Protein AF-A0A353B2S3-F1 (afdb_monomer)

pLDDT: mean 88.81, std 9.15, range [39.91, 98.44]

Mean predicted aligned error: 9.11 Å

Solvent-accessible surface area (backbone atoms only — not comparable to full-atom values): 22684 Å² total; per-residue (Å²): 129,85,58,69,70,54,54,40,45,73,71,64,58,42,82,76,83,90,43,67,67,57,53,53,49,46,53,48,42,14,52,59,45,16,54,52,32,69,76,36,39,53,58,46,53,32,45,48,36,44,48,60,24,60,67,63,59,74,85,34,65,65,52,49,54,49,49,57,55,45,39,75,78,35,78,69,55,82,77,49,58,66,74,50,43,47,32,47,52,50,48,34,51,51,49,8,51,50,62,49,27,53,98,34,64,60,43,25,42,28,53,25,35,58,38,51,65,45,58,73,68,70,55,60,21,78,74,48,55,83,51,52,66,59,46,50,51,33,48,51,54,40,34,56,50,13,50,56,55,52,30,66,72,65,80,71,83,88,71,79,79,72,76,81,67,77,60,75,97,68,91,71,53,63,66,48,44,50,27,14,73,33,71,45,56,44,99,84,71,44,74,38,91,66,34,22,90,49,67,98,60,99,54,70,64,34,58,52,49,25,53,53,39,37,50,50,42,53,52,48,52,51,51,52,39,51,51,47,38,51,51,44,50,52,51,42,51,49,53,50,50,54,52,48,48,53,50,50,54,38,49,52,39,17,51,52,29,50,49,36,52,51,50,52,53,47,38,68,72,66,40,49,36,80,91,77,71,44,43,44,89,74,36,65,76,75,51,34,38,58,50,49,23,50,55,50,46,62,58,43,61,75,76,61,31,68,67,56,49,51,48,52,30,49,53,43,55,73,78,38,87,89,53,69,39,42,52,63,60,54,33,60,52,50,34,72,40,74,65,63,78,77,46,39,67,68,64,29,46,70,63,80,88,42,63,48,41,54,68,52,17,46,13,36,33,43,56,69,64,75,47,56,89,86,48,42,30,70,29,54,72,40,62,86,78,42,59,42,42,57,37,55,52,23,44,51,50,28,33,46,52,52,20,45,47,57,44,71,47,82,64,87,124

Sequence (413 aa):
MDSFIRDYLRDGLIDVGGNDERIALLEQAATDLAEVFTSDRRKTVAFIRSTLVAAVDEGSHVLAELNGTIEQGWQTFASISPDKRVALLVMVGWRAVFVFAEDNPDHQALVWYNSVNAINRGVLDPCVQPVVSRVEAFGQAIEEHACRMWSSKIEKPTKQIRTITAPEVKDGLERPLLLATTSVTNAEGKAEPGSNPNAIDASNAWATHFAKSASNAISGAIKNQQQGLVAAIQEAFNDLRDKFKVIRDEAVRSHQSQNRRTELLWLAESQYSPRFNRAYAELGGKFVVAALAVDIAEISDGISPQSVEHFLSNQVKSLLNLKDVKVEAFVKELAKSDLLDKLSTALITPPTDVPLLGILEAAGELRRSKIKATELGDRLGYGKNKSLSLADLARTLFREIKGCEFAGDNLWQ

Foldseek 3Di:
DPQLVVVCVVVVQADPPPDVVLVVLLLVLLQVVLVVCLVFVQLVLLLLLQALALDHDCPFPSLVVLLVSSCVSPVCLVVDDSSNSSLSSNSSPLSSLCVNPPPPLLSLLLLLLSNVVSVVLVRGYPSCVSSVVVNVVSVVVLQVVQCLLLDLDQDAPPDDQDDQDQDDLPDQQPVQLVQLQAQDADPVRHTDPNHQPDDPDPDCRSVVSSVVSNVVSVVVSVVVSVVSSVVSVVVSVVVVVVSVVSRVVSNVSSVLSVQLVVVLVVCLVQCAQPLVRGHLLPVPALVSLLSLLLSLLVSQPDRHHVVSLVSSLVSCVVNHPKDWDQLLVSLCVLLPDPVLVSWDPLLQDRRPRRQADQSNVSSNCVNVVVDDSVCSCRRNSHHRRDIDISSVSSSSSNSSSSSSVSSVDDTPD

Secondary structure (DSSP, 8-state):
---HHHHHHHTTS---TT-HHHHHHHHHHHHHHHHHHHH-HHHHHHHHHHHSSSS--TT-HHHHHHHHHHHHH-TTGGGS-HHHHHHHHHHHHHHHHHHHTTT-HHHHHHHHHHHHHHHHH----GGGGGGHHHHHHHHHHHHHHHHHHT----PPP-SPPPP-PPPP--SSSHHHHHHHHS--B-TTSPBPTT---S-SSSSHHHHHHHHHHHHHHHHHHHHHHHHHHHHHHHHHHHHHHHHHHHHHHHHHHHHHHHHHHHHHHHHHHH-EETTTTEEGGGS-TTHHHHHHHHHHHHHT-SS--HHHHHHHHHHHHHHS---EEEHHHHHHHHTT-GGGGGS-GGGGSPPTT-SS--HHHHHHHHHTTSS-TTTHHHHHTS-TT-EEEHHHHHHHHHHHHHHHHHTT-----

Nearest PDB structures (foldseek):
  7sqc-assembly1_W0  TM=1.129E-01  e=1.341E+00  Chlamydomonas reinhardtii

Structure (mmCIF, N/CA/C/O backbone):
data_AF-A0A353B2S3-F1
#
_entry.id   AF-A0A353B2S3-F1
#
loop_
_atom_site.group_PDB
_atom_site.id
_atom_site.type_symb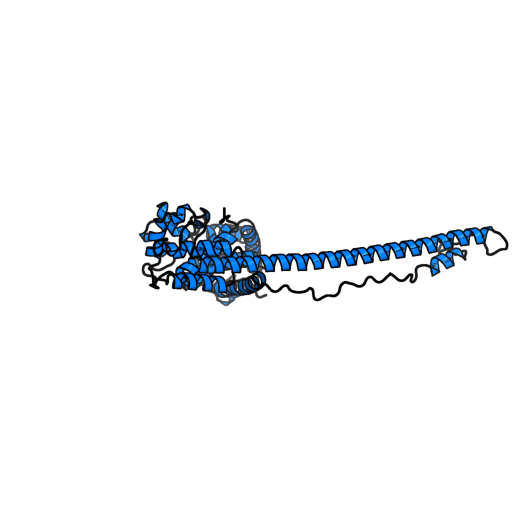ol
_atom_site.label_atom_id
_atom_site.label_alt_id
_atom_site.label_comp_id
_atom_site.label_asym_id
_atom_site.label_entity_id
_atom_site.label_seq_id
_atom_site.pdbx_PDB_ins_code
_atom_site.Cartn_x
_atom_site.Cartn_y
_atom_site.Cartn_z
_atom_site.occupancy
_atom_site.B_iso_or_equiv
_atom_site.auth_seq_id
_atom_site.auth_comp_id
_atom_site.auth_asym_id
_atom_site.auth_atom_id
_atom_site.pdbx_PDB_model_num
ATOM 1 N N . MET A 1 1 ? -5.537 18.260 -16.465 1.00 39.91 1 MET A N 1
ATOM 2 C CA . MET A 1 1 ? -6.020 17.598 -15.240 1.00 39.91 1 MET A CA 1
ATOM 3 C C . MET A 1 1 ? -6.704 18.654 -14.407 1.00 39.91 1 MET A C 1
ATOM 5 O O . MET A 1 1 ? -6.074 19.667 -14.128 1.00 39.91 1 MET A O 1
ATOM 9 N N . ASP A 1 2 ? -7.983 18.470 -14.095 1.00 52.34 2 ASP A N 1
ATOM 10 C CA . ASP A 1 2 ? -8.678 19.368 -13.175 1.00 52.34 2 ASP A CA 1
ATOM 11 C C . ASP A 1 2 ? -8.026 19.284 -11.788 1.00 52.34 2 ASP A C 1
ATOM 13 O O . ASP A 1 2 ? -7.817 18.195 -11.242 1.00 52.34 2 ASP A O 1
ATOM 17 N N . SER A 1 3 ? -7.641 20.444 -11.247 1.00 74.25 3 SER A N 1
ATOM 18 C CA . SER A 1 3 ? -7.036 20.549 -9.915 1.00 74.25 3 SER A CA 1
ATOM 19 C C . SER A 1 3 ? -8.033 20.033 -8.874 1.00 74.25 3 SER A C 1
ATOM 21 O O . SER A 1 3 ? -9.175 20.480 -8.827 1.00 74.25 3 SER A O 1
ATOM 23 N N . PHE A 1 4 ? -7.601 19.092 -8.033 1.00 87.31 4 PHE A N 1
ATOM 24 C CA . PHE A 1 4 ? -8.381 18.537 -6.917 1.00 87.31 4 PHE A CA 1
ATOM 25 C C . PHE A 1 4 ? -8.971 19.610 -5.997 1.00 87.31 4 PHE A C 1
ATOM 27 O O . PHE A 1 4 ? -10.082 19.472 -5.496 1.00 87.31 4 PHE A O 1
ATOM 34 N N . ILE A 1 5 ? -8.255 20.720 -5.834 1.00 87.00 5 ILE A N 1
ATOM 35 C CA . ILE A 1 5 ? -8.707 21.872 -5.053 1.00 87.00 5 ILE A CA 1
ATOM 36 C C . ILE A 1 5 ? -9.987 22.470 -5.659 1.00 87.00 5 ILE A C 1
ATOM 38 O O . ILE A 1 5 ? -10.882 22.912 -4.939 1.00 87.00 5 ILE A O 1
ATOM 42 N N . ARG A 1 6 ? -10.122 22.434 -6.992 1.00 84.75 6 ARG A N 1
ATOM 43 C CA . ARG A 1 6 ? -11.327 22.897 -7.693 1.00 84.75 6 ARG A CA 1
ATOM 44 C C . ARG A 1 6 ? -12.532 21.994 -7.455 1.00 84.75 6 ARG A C 1
ATOM 46 O O . ARG A 1 6 ? -13.645 22.511 -7.472 1.00 84.75 6 ARG A O 1
ATOM 53 N N . ASP A 1 7 ? -12.334 20.700 -7.191 1.00 86.12 7 ASP A N 1
ATOM 54 C CA . ASP A 1 7 ? -13.434 19.809 -6.800 1.00 86.12 7 ASP A CA 1
ATOM 55 C C . ASP A 1 7 ? -14.034 20.267 -5.459 1.00 86.12 7 ASP A C 1
ATOM 57 O O . ASP A 1 7 ? -15.243 20.447 -5.359 1.00 86.12 7 ASP A O 1
ATOM 61 N N . TYR A 1 8 ? -13.191 20.599 -4.475 1.00 88.62 8 TYR A N 1
ATOM 62 C CA . TYR A 1 8 ? -13.640 21.128 -3.179 1.00 88.62 8 TYR A CA 1
ATOM 63 C C . TYR A 1 8 ? -14.337 22.492 -3.284 1.00 88.62 8 TYR A C 1
ATOM 65 O O . TYR A 1 8 ? -15.297 22.750 -2.555 1.00 88.62 8 TYR A O 1
ATOM 73 N N . LEU A 1 9 ? -13.870 23.366 -4.183 1.00 86.44 9 LEU A N 1
ATOM 74 C CA . LEU A 1 9 ? -14.527 24.648 -4.469 1.00 86.44 9 LEU A CA 1
ATOM 75 C C . LEU A 1 9 ? -15.898 24.444 -5.120 1.00 86.44 9 LEU A C 1
ATOM 77 O O . LEU A 1 9 ? -16.867 25.093 -4.732 1.00 86.44 9 LEU A O 1
ATOM 81 N N . ARG A 1 10 ? -15.988 23.535 -6.100 1.00 85.25 10 ARG A N 1
ATOM 82 C CA . ARG A 1 10 ? -17.241 23.205 -6.793 1.00 85.25 10 ARG A CA 1
ATOM 83 C C . ARG A 1 10 ? -18.276 22.638 -5.828 1.00 85.25 10 ARG A C 1
ATOM 85 O O . ARG A 1 10 ? -19.444 23.005 -5.916 1.00 85.25 10 ARG A O 1
ATOM 92 N N . ASP A 1 11 ? -17.842 21.787 -4.907 1.00 85.31 11 ASP A N 1
ATOM 93 C CA . ASP A 1 11 ? -18.715 21.140 -3.929 1.00 85.31 11 ASP A CA 1
ATOM 94 C C . ASP A 1 11 ? -19.092 22.090 -2.768 1.00 85.31 11 ASP A C 1
ATOM 96 O O . ASP A 1 11 ? -19.829 21.711 -1.860 1.00 85.31 11 ASP A O 1
ATOM 100 N N . GLY A 1 12 ? -18.612 23.343 -2.795 1.00 82.69 12 GLY A N 1
ATOM 101 C CA . GLY A 1 12 ? -18.927 24.375 -1.805 1.00 82.69 12 GLY A CA 1
ATOM 102 C C . GLY A 1 12 ? -18.325 24.117 -0.422 1.00 82.69 12 GLY A C 1
ATOM 103 O O . GLY A 1 12 ? -18.722 24.762 0.548 1.00 82.69 12 GLY A O 1
ATOM 104 N N . LEU A 1 13 ? -17.376 23.181 -0.321 1.00 84.50 13 LEU A N 1
ATOM 105 C CA . LEU A 1 13 ? -16.732 22.796 0.938 1.00 84.50 13 LEU A CA 1
ATOM 106 C C . LEU A 1 13 ? -15.720 23.842 1.408 1.00 84.50 13 LEU A C 1
ATOM 108 O O . LEU A 1 13 ? -15.459 23.969 2.603 1.00 84.50 13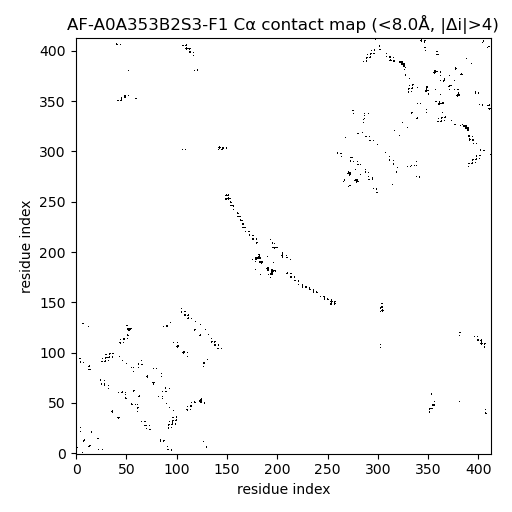 LEU A O 1
ATOM 112 N N . ILE A 1 14 ? -15.154 24.597 0.467 1.00 84.88 14 ILE A N 1
ATOM 113 C CA . ILE A 1 14 ? -14.204 25.674 0.734 1.00 84.88 14 ILE A CA 1
ATOM 114 C C . ILE A 1 14 ? -14.565 26.913 -0.089 1.00 84.88 14 ILE A C 1
ATOM 116 O O . ILE A 1 14 ? -15.186 26.820 -1.144 1.00 84.88 14 ILE A O 1
ATOM 120 N N . ASP A 1 15 ? -14.134 28.078 0.388 1.00 82.81 15 ASP A N 1
ATOM 121 C CA . ASP A 1 15 ? -14.247 29.348 -0.328 1.00 82.81 15 ASP A CA 1
ATOM 122 C C . ASP A 1 15 ? -12.939 30.127 -0.170 1.00 82.81 15 ASP A C 1
ATOM 124 O O . ASP A 1 15 ? -12.541 30.478 0.943 1.00 82.81 15 ASP A O 1
ATOM 128 N N . VAL A 1 16 ? -12.262 30.376 -1.291 1.00 78.44 16 VAL A N 1
ATOM 129 C CA . VAL A 1 16 ? -10.999 31.130 -1.341 1.00 78.44 16 VAL A CA 1
ATOM 130 C C . VAL A 1 16 ? -11.202 32.603 -1.716 1.00 78.44 16 VAL A C 1
ATOM 132 O O . VAL A 1 16 ? -10.227 33.351 -1.812 1.00 78.44 16 VAL A O 1
ATOM 135 N N . GLY A 1 17 ? -12.449 33.059 -1.881 1.00 75.56 17 GLY A N 1
ATOM 136 C CA . GLY A 1 17 ? -12.791 34.453 -2.168 1.00 75.56 17 GLY A CA 1
ATOM 137 C C . GLY A 1 17 ? -12.435 34.908 -3.585 1.00 75.56 17 GLY A C 1
ATOM 138 O O . GLY A 1 17 ? -12.133 36.081 -3.782 1.00 75.56 17 GLY A O 1
ATOM 139 N N . GLY A 1 18 ? -12.409 33.986 -4.556 1.00 69.06 18 GLY A N 1
ATOM 140 C CA . GLY A 1 18 ? -12.121 34.290 -5.965 1.00 69.06 18 GLY A CA 1
ATOM 141 C C . GLY A 1 18 ? -10.688 34.755 -6.256 1.00 69.06 18 GLY A C 1
ATOM 142 O O . GLY A 1 18 ? -10.456 35.358 -7.299 1.00 69.06 18 GLY A O 1
ATOM 143 N N . ASN A 1 19 ? -9.739 34.513 -5.344 1.00 78.38 19 ASN A N 1
ATOM 144 C CA . ASN A 1 19 ? -8.334 34.868 -5.536 1.00 78.38 19 ASN A CA 1
ATOM 145 C C . ASN A 1 19 ? -7.516 33.644 -5.991 1.00 78.38 19 ASN A C 1
ATOM 147 O O . ASN A 1 19 ? -7.194 32.773 -5.180 1.00 78.38 19 ASN A O 1
ATOM 151 N N . ASP A 1 20 ? -7.142 33.616 -7.271 1.00 81.44 20 ASP A N 1
ATOM 152 C CA . ASP A 1 20 ? -6.312 32.561 -7.868 1.00 81.44 20 ASP A CA 1
ATOM 153 C C . ASP A 1 20 ? -4.920 32.442 -7.219 1.00 81.44 20 ASP A C 1
ATOM 155 O O . ASP A 1 20 ? -4.355 31.348 -7.173 1.00 81.44 20 ASP A O 1
ATOM 159 N N . GLU A 1 21 ? -4.384 33.519 -6.635 1.00 85.88 21 GLU A N 1
ATOM 160 C CA . GLU A 1 21 ? -3.113 33.484 -5.898 1.00 85.88 21 GLU A CA 1
ATOM 161 C C . GLU A 1 21 ? -3.208 32.569 -4.673 1.00 85.88 21 GLU A C 1
ATOM 163 O O . GLU A 1 21 ? -2.264 31.847 -4.358 1.00 85.88 21 GLU A O 1
ATOM 168 N N . ARG A 1 22 ? -4.368 32.530 -4.001 1.00 85.56 22 ARG A N 1
ATOM 169 C CA . ARG A 1 22 ? -4.577 31.626 -2.860 1.00 85.56 22 ARG A CA 1
ATOM 170 C C . ARG A 1 22 ? -4.603 30.170 -3.295 1.00 85.56 22 ARG A C 1
ATOM 172 O O . ARG A 1 22 ? -4.090 29.323 -2.576 1.00 85.56 22 ARG A O 1
ATOM 179 N N . ILE A 1 23 ? -5.160 29.875 -4.469 1.00 87.38 23 ILE A N 1
ATOM 180 C CA . ILE A 1 23 ? -5.138 28.515 -5.023 1.00 87.38 23 ILE A CA 1
ATOM 181 C C . ILE A 1 23 ? -3.691 28.093 -5.298 1.00 87.38 23 ILE A C 1
ATOM 183 O O . ILE A 1 23 ? -3.304 26.989 -4.926 1.00 87.38 23 ILE A O 1
ATOM 187 N N . ALA A 1 24 ? -2.879 28.982 -5.880 1.00 89.38 24 ALA A N 1
ATOM 188 C CA . ALA A 1 24 ? -1.462 28.713 -6.119 1.00 89.38 24 ALA A CA 1
ATOM 189 C C . ALA A 1 24 ? -0.684 28.463 -4.813 1.00 89.38 24 ALA A C 1
ATOM 191 O O . ALA A 1 24 ? 0.104 27.522 -4.750 1.00 89.38 24 ALA A O 1
ATOM 192 N N . LEU A 1 25 ? -0.946 29.241 -3.755 1.00 90.12 25 LEU A N 1
ATOM 193 C CA . LEU A 1 25 ? -0.342 29.023 -2.433 1.00 90.12 25 LEU A CA 1
ATOM 194 C C . LEU A 1 25 ? -0.720 27.659 -1.835 1.00 90.12 25 LEU A C 1
ATOM 196 O O . LEU A 1 25 ? 0.130 26.989 -1.254 1.00 90.12 25 LEU A O 1
ATOM 200 N N . LEU A 1 26 ? -1.975 27.228 -1.994 1.00 91.19 26 LEU A N 1
ATOM 201 C CA . LEU A 1 26 ? -2.445 25.930 -1.499 1.00 91.19 26 LEU A CA 1
ATOM 202 C C . LEU A 1 26 ? -1.836 24.755 -2.283 1.00 91.19 26 LEU A C 1
ATOM 204 O O . LEU A 1 26 ? -1.466 23.754 -1.675 1.00 91.19 26 LEU A O 1
ATOM 208 N N . GLU A 1 27 ? -1.689 24.870 -3.609 1.00 92.56 27 GLU A N 1
ATOM 209 C CA . GLU A 1 27 ? -0.984 23.861 -4.423 1.00 92.56 27 GLU A CA 1
ATOM 210 C C . GLU A 1 27 ? 0.508 23.782 -4.060 1.00 92.56 27 GLU A C 1
ATOM 212 O O . GLU A 1 27 ? 1.060 22.683 -3.974 1.00 92.56 27 GLU A O 1
ATOM 217 N N . GLN A 1 28 ? 1.161 24.921 -3.792 1.00 92.00 28 GLN A N 1
ATOM 218 C CA . GLN A 1 28 ? 2.554 24.928 -3.337 1.00 92.00 28 GLN A CA 1
ATOM 219 C C . GLN A 1 28 ? 2.690 24.253 -1.969 1.00 92.00 28 GLN A C 1
ATOM 221 O O . GLN A 1 28 ? 3.504 23.348 -1.824 1.00 92.00 28 GLN A O 1
ATOM 226 N N . ALA A 1 29 ? 1.837 24.605 -1.001 1.00 92.88 29 ALA A N 1
ATOM 227 C CA . ALA A 1 29 ? 1.840 23.967 0.314 1.00 92.88 29 ALA A CA 1
ATOM 228 C C . ALA A 1 29 ? 1.615 22.448 0.213 1.00 92.88 29 ALA A C 1
ATOM 230 O O . ALA A 1 29 ? 2.270 21.675 0.909 1.00 92.88 29 ALA A O 1
ATOM 231 N N . ALA A 1 30 ? 0.726 21.999 -0.680 1.00 94.88 30 ALA A N 1
ATOM 232 C CA . ALA A 1 30 ? 0.523 20.576 -0.926 1.00 94.88 30 ALA A CA 1
ATOM 233 C C . ALA A 1 30 ? 1.757 19.892 -1.542 1.00 94.88 30 ALA A C 1
ATOM 235 O O . ALA A 1 30 ? 2.042 18.742 -1.214 1.00 94.88 30 ALA A O 1
ATOM 236 N N . THR A 1 31 ? 2.494 20.586 -2.410 1.00 94.31 31 THR A N 1
ATOM 237 C CA . THR A 1 31 ? 3.749 20.084 -2.992 1.00 94.31 31 THR A CA 1
ATOM 238 C C . THR A 1 31 ? 4.819 19.935 -1.907 1.00 94.31 31 THR A C 1
ATOM 240 O O . THR A 1 31 ? 5.391 18.856 -1.770 1.00 94.31 31 THR A O 1
ATOM 243 N N . ASP A 1 32 ? 5.009 20.954 -1.067 1.00 93.06 32 ASP A N 1
ATOM 244 C CA . ASP A 1 32 ? 5.978 20.923 0.039 1.00 93.06 32 ASP A CA 1
ATOM 245 C C . ASP A 1 32 ? 5.646 19.793 1.037 1.00 93.06 32 ASP A C 1
ATOM 247 O O . ASP A 1 32 ? 6.518 19.066 1.516 1.00 93.06 32 ASP A O 1
ATOM 251 N N . LEU A 1 33 ? 4.357 19.575 1.315 1.00 94.69 33 LEU A N 1
ATOM 252 C CA . LEU A 1 33 ? 3.893 18.471 2.159 1.00 94.69 33 LEU A CA 1
ATOM 253 C C . LEU A 1 33 ? 4.087 17.092 1.519 1.00 94.69 33 LEU A C 1
ATOM 255 O O . LEU A 1 33 ? 4.344 16.118 2.231 1.00 94.69 33 LEU A O 1
ATOM 259 N N . ALA A 1 34 ? 3.992 16.981 0.194 1.00 96.00 34 ALA A N 1
ATOM 260 C CA . ALA A 1 34 ? 4.255 15.726 -0.502 1.00 96.00 34 ALA A CA 1
ATOM 261 C C . ALA A 1 34 ? 5.723 15.286 -0.341 1.00 96.00 34 ALA A C 1
ATOM 263 O O . ALA A 1 34 ? 6.000 14.088 -0.227 1.00 96.00 34 ALA A O 1
ATOM 264 N N . GLU A 1 35 ? 6.665 16.230 -0.245 1.00 95.00 35 GLU A N 1
ATOM 265 C CA . GLU A 1 35 ? 8.071 15.936 0.066 1.00 95.00 35 GLU A CA 1
ATOM 266 C C . GLU A 1 35 ? 8.243 15.394 1.495 1.00 95.00 35 GLU A C 1
ATOM 268 O O . GLU A 1 35 ? 8.998 14.439 1.718 1.00 95.00 35 GLU A O 1
ATOM 273 N N . VAL A 1 36 ? 7.486 15.934 2.459 1.00 94.00 36 VAL A N 1
ATOM 274 C CA . VAL A 1 36 ? 7.442 15.418 3.839 1.00 94.00 36 VAL A CA 1
ATOM 275 C C . VAL A 1 36 ? 6.921 13.980 3.859 1.00 94.00 36 VAL A C 1
ATOM 277 O O . VAL A 1 36 ? 7.535 13.118 4.483 1.00 94.00 36 VAL A O 1
ATOM 280 N N . PHE A 1 37 ? 5.837 13.694 3.136 1.00 95.38 37 PHE A N 1
ATOM 281 C CA . PHE A 1 37 ? 5.281 12.341 3.003 1.00 95.38 37 PHE A CA 1
ATOM 282 C C . PHE A 1 37 ? 6.215 11.366 2.283 1.00 95.38 37 PHE A C 1
ATOM 284 O O . PHE A 1 37 ? 6.286 10.192 2.644 1.00 95.38 37 PHE A O 1
ATOM 291 N N . THR A 1 38 ? 6.982 11.848 1.305 1.00 94.56 38 THR A N 1
ATOM 292 C CA . THR A 1 38 ? 8.009 11.045 0.629 1.00 94.56 38 THR A CA 1
ATOM 293 C C . THR A 1 38 ? 9.137 10.667 1.586 1.00 94.56 38 THR A C 1
ATOM 295 O O . THR A 1 38 ? 9.621 9.536 1.556 1.00 94.56 38 THR A O 1
ATOM 298 N N . SER A 1 39 ? 9.533 11.604 2.449 1.00 94.19 39 SER A N 1
ATOM 299 C CA . SER A 1 39 ? 10.612 11.416 3.422 1.00 94.19 39 SER A CA 1
ATOM 300 C C . SER A 1 39 ? 10.192 10.553 4.614 1.00 94.19 39 SER A C 1
ATOM 302 O O . SER A 1 39 ? 11.004 9.792 5.138 1.00 94.19 39 SER A O 1
ATOM 304 N N . ASP A 1 40 ? 8.930 10.652 5.039 1.00 94.06 40 ASP A N 1
ATOM 305 C CA . ASP A 1 40 ? 8.362 9.880 6.142 1.00 94.06 40 ASP A CA 1
ATOM 306 C C . ASP A 1 40 ? 6.951 9.381 5.800 1.00 94.06 40 ASP A C 1
ATOM 308 O O . ASP A 1 40 ? 5.930 10.029 6.056 1.00 94.06 40 ASP A O 1
ATOM 312 N N . ARG A 1 41 ? 6.897 8.159 5.267 1.00 95.12 41 ARG A N 1
ATOM 313 C CA . ARG A 1 41 ? 5.650 7.486 4.885 1.00 95.12 41 ARG A CA 1
ATOM 314 C C . ARG A 1 41 ? 4.716 7.226 6.067 1.00 95.12 41 ARG A C 1
ATOM 316 O O . ARG A 1 41 ? 3.506 7.096 5.874 1.00 95.12 41 ARG A O 1
ATOM 323 N N . ARG A 1 42 ? 5.229 7.166 7.304 1.00 93.75 42 ARG A N 1
ATOM 324 C CA . ARG A 1 42 ? 4.377 6.976 8.489 1.00 93.75 42 ARG A CA 1
ATOM 325 C C . ARG A 1 42 ? 3.530 8.213 8.764 1.00 93.75 42 ARG A C 1
ATOM 327 O O . ARG A 1 42 ? 2.397 8.062 9.222 1.00 93.75 42 ARG A O 1
ATOM 334 N N . LYS A 1 43 ? 4.011 9.413 8.416 1.00 94.31 43 LYS A N 1
ATOM 335 C CA . LYS A 1 43 ? 3.195 10.638 8.459 1.00 94.31 43 LYS A CA 1
ATOM 336 C C . LYS A 1 43 ? 2.036 10.587 7.471 1.00 94.31 43 LYS A C 1
ATOM 338 O O . LYS A 1 43 ? 0.935 11.009 7.816 1.00 94.31 43 LYS A O 1
ATOM 343 N N . THR A 1 44 ? 2.240 10.002 6.291 1.00 96.19 44 THR A N 1
ATOM 344 C CA . THR A 1 44 ? 1.160 9.760 5.323 1.00 96.19 44 THR A CA 1
ATOM 345 C C . THR A 1 44 ? 0.095 8.841 5.912 1.00 96.19 44 THR A C 1
ATOM 347 O O . THR A 1 44 ? -1.091 9.162 5.868 1.00 96.19 44 THR A O 1
ATOM 350 N N . VAL A 1 45 ? 0.502 7.724 6.529 1.00 96.19 45 VAL A N 1
ATOM 351 C CA . VAL A 1 45 ? -0.432 6.798 7.194 1.00 96.19 45 VAL A CA 1
ATOM 352 C C . VAL A 1 45 ? -1.187 7.493 8.330 1.00 96.19 45 VAL A C 1
ATOM 354 O O . VAL A 1 45 ? -2.407 7.345 8.432 1.00 96.19 45 VAL A O 1
ATOM 357 N N . ALA A 1 46 ? -0.490 8.277 9.157 1.00 95.62 46 ALA A N 1
ATOM 358 C CA . ALA A 1 46 ? -1.109 9.028 10.244 1.00 95.62 46 ALA A CA 1
ATOM 359 C C . ALA A 1 46 ? -2.147 10.032 9.722 1.00 95.62 46 ALA A C 1
ATOM 361 O O . ALA A 1 46 ? -3.256 10.090 10.246 1.00 95.62 46 ALA A O 1
ATOM 362 N N . PHE A 1 47 ? -1.839 10.761 8.646 1.00 96.81 47 PHE A N 1
ATOM 363 C CA . PHE A 1 47 ? 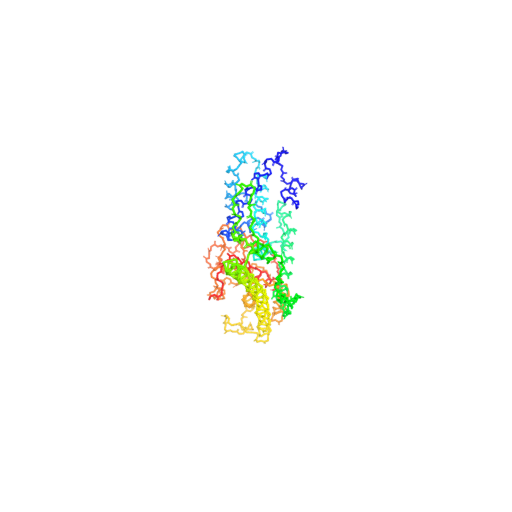-2.785 11.670 7.998 1.00 96.81 47 PHE A CA 1
ATOM 364 C C . PHE A 1 47 ? -4.022 10.954 7.451 1.00 96.81 47 PHE A C 1
ATOM 366 O O . PHE A 1 47 ? -5.149 11.362 7.744 1.00 96.81 47 PHE A O 1
ATOM 373 N N . ILE A 1 48 ? -3.834 9.855 6.715 1.00 96.94 48 ILE A N 1
ATOM 374 C CA . ILE A 1 48 ? -4.938 9.063 6.157 1.00 96.94 48 ILE A CA 1
ATOM 375 C C . ILE A 1 48 ? -5.877 8.597 7.278 1.00 96.94 48 ILE A C 1
ATOM 377 O O . ILE A 1 48 ? -7.092 8.766 7.186 1.00 96.94 48 ILE A O 1
ATOM 381 N N . ARG A 1 49 ? -5.325 8.053 8.369 1.00 94.75 49 ARG A N 1
ATOM 382 C CA . ARG A 1 49 ? -6.117 7.508 9.484 1.00 94.75 49 ARG A CA 1
ATOM 383 C C . ARG A 1 49 ? -6.743 8.572 10.382 1.00 94.75 49 ARG A C 1
ATOM 385 O O . ARG A 1 49 ? -7.751 8.285 11.023 1.00 94.75 49 ARG A O 1
ATOM 392 N N . SER A 1 50 ? -6.171 9.773 10.424 1.00 95.25 50 SER A N 1
ATOM 393 C CA . SER A 1 50 ? -6.737 10.917 11.148 1.00 95.25 50 SER A CA 1
ATOM 394 C C . SER A 1 50 ? -7.847 11.628 10.379 1.00 95.25 50 SER A C 1
ATOM 396 O O . SER A 1 50 ? -8.662 12.307 10.995 1.00 95.25 50 SER A O 1
ATOM 398 N N . THR A 1 51 ? -7.906 11.461 9.055 1.00 95.81 51 THR A N 1
ATOM 399 C CA . THR A 1 51 ? -8.908 12.129 8.213 1.00 95.81 51 THR A CA 1
ATOM 400 C C . THR A 1 51 ? -10.012 11.194 7.721 1.00 95.81 51 THR A C 1
ATOM 402 O O . THR A 1 51 ? -11.162 11.612 7.690 1.00 95.81 51 THR A O 1
ATOM 405 N N . LEU A 1 52 ? -9.747 9.915 7.423 1.00 95.38 52 LEU A N 1
ATOM 406 C CA . LEU A 1 52 ? -10.795 8.938 7.068 1.00 95.38 52 LEU A CA 1
ATOM 407 C C . LEU A 1 52 ? -11.563 8.431 8.301 1.00 95.38 52 LEU A C 1
ATOM 409 O O . LEU A 1 52 ? -11.549 7.247 8.644 1.00 95.38 52 LEU A O 1
ATOM 413 N N . VAL A 1 53 ? -12.245 9.358 8.964 1.00 93.94 53 VAL A N 1
ATOM 414 C CA . VAL A 1 53 ? -13.036 9.178 10.184 1.00 93.94 53 VAL A CA 1
ATOM 415 C C . VAL A 1 53 ? -14.440 9.745 9.990 1.00 93.94 53 VAL A C 1
ATOM 417 O O . VAL A 1 53 ? -14.688 10.500 9.057 1.00 93.94 53 VAL A O 1
ATOM 420 N N . ALA A 1 54 ? -15.365 9.401 10.888 1.00 91.56 54 ALA A N 1
ATOM 421 C CA . ALA A 1 54 ? -16.735 9.919 10.867 1.00 91.56 54 ALA A CA 1
ATOM 422 C C . ALA A 1 54 ? -16.830 11.426 11.171 1.00 91.56 54 ALA A C 1
ATOM 424 O O . ALA A 1 54 ? -17.774 12.074 10.730 1.00 91.56 54 ALA A O 1
ATOM 425 N N . ALA A 1 55 ? -15.883 11.947 11.954 1.00 92.44 55 ALA A N 1
ATOM 426 C CA . ALA A 1 55 ? -15.765 13.353 12.311 1.00 92.44 55 ALA A CA 1
ATOM 427 C C . ALA A 1 55 ? -14.281 13.684 12.482 1.00 92.44 55 ALA A C 1
ATOM 429 O O . ALA A 1 55 ? -13.608 13.054 13.305 1.00 92.44 55 ALA A O 1
ATOM 430 N N . VAL A 1 56 ? -13.769 14.618 11.684 1.00 92.81 56 VAL A N 1
ATOM 431 C CA . VAL A 1 56 ? -12.356 15.013 11.727 1.00 92.81 56 VAL A CA 1
ATOM 432 C C . VAL A 1 56 ? -12.108 15.930 12.927 1.00 92.81 56 VAL A C 1
ATOM 434 O O . VAL A 1 56 ? -12.782 16.944 13.090 1.00 92.81 56 VAL A O 1
ATOM 437 N N . ASP A 1 57 ? -11.131 15.581 13.768 1.00 90.94 57 ASP A N 1
ATOM 438 C CA . ASP A 1 57 ? -10.750 16.393 14.927 1.00 90.94 57 ASP A CA 1
ATOM 439 C C . ASP A 1 57 ? -9.774 17.508 14.528 1.00 90.94 57 ASP A C 1
ATOM 441 O O . ASP A 1 57 ? -8.623 17.246 14.157 1.00 90.94 57 ASP A O 1
ATOM 445 N N . GLU A 1 58 ? -10.226 18.758 14.648 1.00 87.06 58 GLU A N 1
ATOM 446 C CA . GLU A 1 58 ? -9.413 19.959 14.430 1.00 87.06 58 GLU A CA 1
ATOM 447 C C . GLU A 1 58 ? -8.177 19.998 15.341 1.00 87.06 58 GLU A C 1
ATOM 449 O O . GLU A 1 58 ? -7.129 20.498 14.935 1.00 87.06 58 GLU A O 1
ATOM 454 N N . GLY A 1 59 ? -8.277 19.440 16.552 1.00 86.56 59 GLY A N 1
ATOM 455 C CA . GLY A 1 59 ? -7.186 19.383 17.523 1.00 86.56 59 GLY A CA 1
ATOM 456 C C . GLY A 1 59 ? -6.160 18.279 17.261 1.00 86.56 59 GLY A C 1
ATOM 457 O O . GLY A 1 59 ? -5.214 18.138 18.040 1.00 86.56 59 GLY A O 1
ATOM 458 N N . SER A 1 60 ? -6.323 17.484 16.200 1.00 89.81 60 SER A N 1
ATOM 459 C CA . SER A 1 60 ? -5.397 16.391 15.911 1.00 89.81 60 SER A CA 1
ATOM 460 C C . SER A 1 60 ? -3.995 16.913 15.584 1.00 89.81 60 SER A C 1
ATOM 462 O O . SER A 1 60 ? -3.813 17.873 14.832 1.00 89.81 60 SER A O 1
ATOM 464 N N . HIS A 1 61 ? -2.977 16.235 16.120 1.00 90.12 61 HIS A N 1
ATOM 465 C CA . HIS A 1 61 ? -1.574 16.617 15.935 1.00 90.12 61 HIS A CA 1
ATOM 466 C C . HIS A 1 61 ? -1.197 16.740 14.451 1.00 90.12 61 HIS A C 1
ATOM 468 O O . HIS A 1 61 ? -0.483 17.657 14.054 1.00 90.12 61 HIS A O 1
ATOM 474 N N . VAL A 1 62 ? -1.733 15.850 13.610 1.00 91.81 62 VAL A N 1
ATOM 475 C CA . VAL A 1 62 ? -1.468 15.863 12.169 1.00 91.81 62 VAL A CA 1
ATOM 476 C C . VAL A 1 62 ? -2.029 17.119 11.494 1.00 91.81 62 VAL A C 1
ATOM 478 O O . VAL A 1 62 ? -1.348 17.716 10.662 1.00 91.81 62 VAL A O 1
ATOM 481 N N . LEU A 1 63 ? -3.243 17.555 11.849 1.00 92.44 63 LEU A N 1
ATOM 482 C CA . LEU A 1 63 ? -3.803 18.791 11.297 1.00 92.44 63 LEU A CA 1
ATOM 483 C C . LEU A 1 63 ? -3.087 20.035 11.833 1.00 92.44 63 LEU A C 1
ATOM 485 O O . LEU A 1 63 ? -2.939 21.007 11.094 1.00 92.44 63 LEU A O 1
ATOM 489 N N . ALA A 1 64 ? -2.588 19.997 13.070 1.00 91.50 64 ALA A N 1
ATOM 490 C CA . ALA A 1 64 ? -1.778 21.077 13.625 1.00 91.50 64 ALA A CA 1
ATOM 491 C C . ALA A 1 64 ? -0.439 21.245 12.876 1.00 91.50 64 ALA A C 1
ATOM 493 O O . ALA A 1 64 ? -0.054 22.375 12.574 1.00 91.50 64 ALA A O 1
ATOM 494 N N . GLU A 1 65 ? 0.239 20.144 12.515 1.00 89.88 65 GLU A N 1
ATOM 495 C CA . GLU A 1 65 ? 1.441 20.190 11.662 1.00 89.88 65 GLU A CA 1
ATOM 496 C C . GLU A 1 65 ? 1.129 20.817 10.293 1.00 89.88 65 GLU A C 1
ATOM 498 O O . GLU A 1 65 ? 1.832 21.729 9.856 1.00 89.88 65 GLU A O 1
ATOM 503 N N . LEU A 1 66 ? 0.036 20.384 9.650 1.00 91.00 66 LEU A N 1
ATOM 504 C CA . LEU A 1 66 ? -0.406 20.925 8.359 1.00 91.00 66 LEU A CA 1
ATOM 505 C C . LEU A 1 66 ? -0.732 22.420 8.434 1.00 91.00 66 LEU A C 1
ATOM 507 O O . LEU A 1 66 ? -0.375 23.178 7.530 1.00 91.00 66 LEU A O 1
ATOM 511 N N . ASN A 1 67 ? -1.381 22.853 9.516 1.00 91.94 67 ASN A N 1
ATOM 512 C CA . ASN A 1 67 ? -1.699 24.257 9.754 1.00 91.94 67 ASN A CA 1
ATOM 513 C C . ASN A 1 67 ? -0.426 25.106 9.790 1.00 91.94 67 ASN A C 1
ATOM 515 O O . ASN A 1 67 ? -0.364 26.138 9.126 1.00 91.94 67 ASN A O 1
ATOM 519 N N . GLY A 1 68 ? 0.615 24.625 10.477 1.00 89.56 68 GLY A N 1
ATOM 520 C CA . GLY A 1 68 ? 1.917 25.287 10.511 1.00 89.56 68 GLY A CA 1
ATOM 521 C C . GLY A 1 68 ? 2.554 25.447 9.128 1.00 89.56 68 GLY A C 1
ATOM 522 O O . GLY A 1 68 ? 3.138 26.492 8.852 1.00 89.56 68 GLY A O 1
ATOM 523 N N . THR A 1 69 ? 2.416 24.460 8.237 1.00 88.56 69 THR A N 1
ATOM 524 C CA . THR A 1 69 ? 2.930 24.558 6.859 1.00 88.56 69 THR A CA 1
ATOM 525 C C . THR A 1 69 ? 2.154 25.575 6.024 1.00 88.56 69 THR A C 1
ATOM 527 O O . THR A 1 69 ? 2.760 26.396 5.339 1.00 88.56 69 THR A O 1
ATOM 530 N N . ILE A 1 70 ? 0.821 25.582 6.101 1.00 88.81 70 ILE A N 1
ATOM 531 C CA . ILE A 1 70 ? 0.002 26.534 5.334 1.00 88.81 70 ILE A CA 1
ATOM 532 C C . ILE A 1 70 ? 0.219 27.974 5.827 1.00 88.81 70 ILE A C 1
ATOM 534 O O . ILE A 1 70 ? 0.325 28.893 5.013 1.00 88.81 70 ILE A O 1
ATOM 538 N N . GLU A 1 71 ? 0.339 28.190 7.140 1.00 90.50 71 GLU A N 1
ATOM 539 C CA . GLU A 1 71 ? 0.549 29.523 7.725 1.00 90.50 71 GLU A CA 1
ATOM 540 C C . GLU A 1 71 ? 1.865 30.186 7.284 1.00 90.50 71 GLU A C 1
ATOM 542 O O . GLU A 1 71 ? 1.932 31.417 7.228 1.00 90.50 71 GLU A O 1
ATOM 547 N N . GLN A 1 72 ? 2.884 29.406 6.897 1.00 86.81 72 GLN A N 1
ATOM 548 C CA . GLN A 1 72 ? 4.130 29.942 6.328 1.00 86.81 72 GLN A CA 1
ATOM 549 C C . GLN A 1 72 ? 3.892 30.671 4.996 1.00 86.81 72 GLN A C 1
ATOM 551 O O . GLN A 1 72 ? 4.521 31.699 4.743 1.00 86.81 72 GLN A O 1
ATOM 556 N N . GLY A 1 73 ? 2.967 30.171 4.168 1.00 81.94 73 GLY A N 1
ATOM 557 C CA . GLY A 1 73 ? 2.594 30.771 2.881 1.00 81.94 73 GLY A CA 1
ATOM 558 C C . GLY A 1 73 ? 1.386 31.713 2.952 1.00 81.94 73 GLY A C 1
ATOM 559 O O . GLY A 1 73 ? 1.240 32.594 2.106 1.00 81.94 73 GLY A O 1
ATOM 560 N N . TRP A 1 74 ? 0.524 31.566 3.964 1.00 85.62 74 TRP A N 1
ATOM 561 C CA . TRP A 1 74 ? -0.708 32.339 4.117 1.00 85.62 74 TRP A CA 1
ATOM 562 C C . TRP A 1 74 ? -0.920 32.789 5.574 1.00 85.62 74 TRP A C 1
ATOM 564 O O . TRP A 1 74 ? -1.673 32.197 6.337 1.00 85.62 74 TRP A O 1
ATOM 574 N N . GLN A 1 75 ? -0.333 33.928 5.949 1.00 84.25 75 GLN A N 1
ATOM 575 C CA . GLN A 1 75 ? -0.366 34.441 7.333 1.00 84.25 75 GLN A CA 1
ATOM 576 C C . GLN A 1 75 ? -1.771 34.739 7.890 1.00 84.25 75 GLN A C 1
ATOM 578 O O . GLN A 1 75 ? -1.981 34.724 9.098 1.00 84.25 75 GLN A O 1
ATOM 583 N N . THR A 1 76 ? -2.750 35.030 7.026 1.00 86.06 76 THR A N 1
ATOM 584 C CA . THR A 1 76 ? -4.147 35.259 7.441 1.00 86.06 76 THR A CA 1
ATOM 585 C C . THR A 1 76 ? -4.973 33.973 7.505 1.00 86.06 76 THR A C 1
ATOM 587 O O . THR A 1 76 ? -6.174 34.042 7.731 1.00 86.06 76 THR A O 1
ATOM 590 N N . PHE A 1 77 ? -4.363 32.796 7.350 1.00 86.44 77 PHE A N 1
ATOM 591 C CA . PHE A 1 77 ? -5.067 31.516 7.447 1.00 86.44 77 PHE A CA 1
ATOM 592 C C . PHE A 1 77 ? -5.724 31.308 8.822 1.00 86.44 77 PHE A C 1
ATOM 594 O O . PHE A 1 77 ? -6.856 30.835 8.907 1.00 86.44 77 PHE A O 1
ATOM 601 N N . ALA A 1 78 ? -5.080 31.776 9.895 1.00 85.75 78 ALA A N 1
ATOM 602 C CA . ALA A 1 78 ? -5.600 31.683 11.259 1.00 85.75 78 ALA A CA 1
ATOM 603 C C . ALA A 1 78 ? -6.917 32.452 11.499 1.00 85.75 78 ALA A C 1
ATOM 605 O O . ALA A 1 78 ? -7.609 32.170 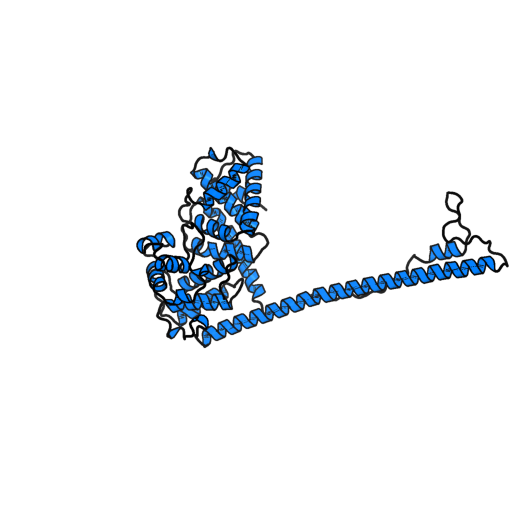12.476 1.00 85.75 78 ALA A O 1
ATOM 606 N N . SER A 1 79 ? -7.275 33.421 10.644 1.00 85.50 79 SER A N 1
ATOM 607 C CA . SER A 1 79 ? -8.532 34.178 10.770 1.00 85.50 79 SER A CA 1
ATOM 608 C C . SER A 1 79 ? -9.725 33.514 10.075 1.00 85.50 79 SER A C 1
ATOM 610 O O . SER A 1 79 ? -10.848 34.013 10.170 1.00 85.50 79 SER A O 1
ATOM 612 N N . ILE A 1 80 ? -9.505 32.386 9.391 1.00 86.50 80 ILE A N 1
ATOM 613 C CA . ILE A 1 80 ? -10.565 31.578 8.788 1.00 86.50 80 ILE A CA 1
ATOM 614 C C . ILE A 1 80 ? -11.357 30.874 9.897 1.00 86.50 80 ILE A C 1
ATOM 616 O O . ILE A 1 80 ? -10.800 30.413 10.892 1.00 86.50 80 ILE A O 1
ATOM 620 N N . SER A 1 81 ? -12.677 30.776 9.724 1.00 85.12 81 SER A N 1
ATOM 621 C CA . SER A 1 81 ? -13.546 30.051 10.657 1.00 85.12 81 SER A CA 1
ATOM 622 C C . SER A 1 81 ? -13.111 28.581 10.813 1.00 85.12 81 SER A C 1
ATOM 624 O O . SER A 1 81 ? -12.818 27.963 9.784 1.00 85.12 81 SER A O 1
ATOM 626 N N . PRO A 1 82 ? -13.174 27.996 12.026 1.00 84.38 82 PRO A N 1
ATOM 627 C CA . PRO A 1 82 ? -12.738 26.622 12.309 1.00 84.38 82 PRO A CA 1
ATOM 628 C C . PRO A 1 82 ? -13.203 25.565 11.295 1.00 84.38 82 PRO A C 1
ATOM 630 O O . PRO A 1 82 ? -12.372 24.904 10.678 1.00 84.38 82 PRO A O 1
ATOM 633 N N . ASP A 1 83 ? -14.507 25.488 11.007 1.00 82.31 83 ASP A N 1
ATOM 634 C CA . ASP A 1 83 ? -15.066 24.475 10.092 1.00 82.31 83 ASP A CA 1
ATOM 635 C C . ASP A 1 83 ? -14.455 24.548 8.681 1.00 82.31 83 ASP A C 1
ATOM 637 O O . ASP A 1 83 ? -14.060 23.543 8.088 1.00 82.31 83 ASP A O 1
ATOM 641 N N . LYS A 1 84 ? -14.311 25.768 8.148 1.00 85.81 84 LYS A N 1
ATOM 642 C CA . LYS A 1 84 ? -13.689 25.997 6.833 1.00 85.81 84 LYS A CA 1
ATOM 643 C C . LYS A 1 84 ? -12.193 25.701 6.855 1.00 85.81 84 LYS A C 1
ATOM 645 O O . LYS A 1 84 ? -11.647 25.245 5.853 1.00 85.81 84 LYS A O 1
ATOM 650 N N . ARG A 1 85 ? -11.528 25.965 7.981 1.00 90.25 85 ARG A N 1
ATOM 651 C CA . ARG A 1 85 ? -10.104 25.686 8.163 1.00 90.25 85 ARG A CA 1
ATOM 652 C C . ARG A 1 85 ? -9.836 24.183 8.154 1.00 90.25 85 ARG A C 1
ATOM 654 O O . ARG A 1 85 ? -8.935 23.762 7.438 1.00 90.25 85 ARG A O 1
ATOM 661 N N . VAL A 1 86 ? -10.640 23.376 8.851 1.00 92.88 86 VAL A N 1
ATOM 662 C CA . VAL A 1 86 ? -10.534 21.905 8.809 1.00 92.88 86 VAL A CA 1
ATOM 663 C C . VAL A 1 86 ? -10.698 21.393 7.379 1.00 92.88 86 VAL A C 1
ATOM 665 O O . VAL A 1 86 ? -9.843 20.650 6.900 1.00 92.88 86 VAL A O 1
ATOM 668 N N . ALA A 1 87 ? -11.730 21.847 6.660 1.00 92.62 87 ALA A N 1
ATOM 669 C CA . ALA A 1 87 ? -11.945 21.453 5.267 1.00 92.62 87 ALA A CA 1
ATOM 670 C C . ALA A 1 87 ? -10.761 21.834 4.355 1.00 92.62 87 ALA A C 1
ATOM 672 O O . ALA A 1 87 ? -10.354 21.033 3.513 1.00 92.62 87 ALA A O 1
ATOM 673 N N . LEU A 1 88 ? -10.166 23.019 4.546 1.00 92.81 88 LEU A N 1
ATOM 674 C CA . LEU A 1 88 ? -8.964 23.449 3.820 1.00 92.81 88 LEU A CA 1
ATOM 675 C C . LEU A 1 88 ? -7.739 22.589 4.159 1.00 92.81 88 LEU A C 1
ATOM 677 O O . LEU A 1 88 ? -7.030 22.175 3.245 1.00 92.81 88 LEU A O 1
ATOM 681 N N . LEU A 1 89 ? -7.503 22.287 5.438 1.00 94.75 89 LEU A N 1
ATOM 682 C CA . LEU A 1 89 ? -6.383 21.450 5.882 1.00 94.75 89 LEU A CA 1
ATOM 683 C C . LEU A 1 89 ? -6.484 20.029 5.324 1.00 94.75 89 LEU A C 1
ATOM 685 O O . LEU A 1 89 ? -5.510 19.499 4.793 1.00 94.75 89 LEU A O 1
ATOM 689 N N . VAL A 1 90 ? -7.675 19.432 5.400 1.00 95.25 90 VAL A N 1
ATOM 690 C CA . VAL A 1 90 ? -7.977 18.114 4.830 1.00 95.25 90 VAL A CA 1
ATOM 691 C C . VAL A 1 90 ? -7.736 18.119 3.325 1.00 95.25 90 VAL A C 1
ATOM 693 O O . VAL A 1 90 ? -7.050 17.238 2.813 1.00 95.25 90 VAL A O 1
ATOM 696 N N . MET A 1 91 ? -8.258 19.118 2.615 1.00 95.12 91 MET A N 1
ATOM 697 C CA . MET A 1 91 ? -8.102 19.243 1.169 1.00 95.12 91 MET A CA 1
ATOM 698 C C . MET A 1 91 ? -6.627 19.364 0.761 1.00 95.12 91 MET A C 1
ATOM 700 O O . MET A 1 91 ? -6.174 18.616 -0.105 1.00 95.12 91 MET A O 1
ATOM 704 N N . VAL A 1 92 ? -5.851 20.238 1.412 1.00 95.50 92 VAL A N 1
ATOM 705 C CA . VAL A 1 92 ? -4.414 20.403 1.125 1.00 95.50 92 VAL A CA 1
ATOM 706 C C . VAL A 1 92 ? -3.640 19.130 1.459 1.00 95.50 92 VAL A C 1
ATOM 708 O O . VAL A 1 92 ? -2.827 18.679 0.653 1.00 95.50 92 VAL A O 1
ATOM 711 N N . GLY A 1 93 ? -3.920 18.502 2.603 1.00 96.88 93 GLY A N 1
ATOM 712 C CA . GLY A 1 93 ? -3.275 17.252 2.990 1.00 96.88 93 GLY A CA 1
ATOM 713 C C . GLY A 1 93 ? -3.565 16.117 2.002 1.00 96.88 93 GLY A C 1
ATOM 714 O O . GLY A 1 93 ? -2.646 15.424 1.576 1.00 96.88 93 GLY A O 1
ATOM 715 N N . TRP A 1 94 ? -4.810 15.961 1.541 1.00 97.31 94 TRP A N 1
ATOM 716 C CA . TRP A 1 94 ? -5.149 14.960 0.525 1.00 97.31 94 TRP A CA 1
ATOM 717 C C . TRP A 1 94 ? -4.580 15.293 -0.850 1.00 97.31 94 TRP A C 1
ATOM 719 O O . TRP A 1 94 ? -4.158 14.385 -1.567 1.00 97.31 94 TRP A O 1
ATOM 729 N N . ARG A 1 95 ? -4.475 16.580 -1.204 1.00 96.31 95 ARG A N 1
ATOM 730 C CA . ARG A 1 95 ? -3.736 16.990 -2.401 1.00 96.31 95 ARG A CA 1
ATOM 731 C C . ARG A 1 95 ? -2.283 16.533 -2.315 1.00 96.31 95 ARG A C 1
ATOM 733 O O . ARG A 1 95 ? -1.799 15.937 -3.274 1.00 96.31 95 ARG A O 1
ATOM 740 N N . ALA A 1 96 ? -1.633 16.746 -1.172 1.00 97.06 96 ALA A N 1
ATOM 741 C CA . ALA A 1 96 ? -0.268 16.300 -0.924 1.00 97.06 96 ALA A CA 1
ATOM 742 C C . ALA A 1 96 ? -0.139 14.771 -1.006 1.00 97.06 96 ALA A C 1
ATOM 744 O O . ALA A 1 96 ? 0.788 14.276 -1.639 1.00 97.06 96 ALA A O 1
ATOM 745 N N . VAL A 1 97 ? -1.096 14.011 -0.453 1.00 98.00 97 VAL A N 1
ATOM 746 C CA . VAL A 1 97 ? -1.146 12.541 -0.594 1.00 98.00 97 VAL A CA 1
ATOM 747 C C . VAL A 1 97 ? -1.220 12.120 -2.064 1.00 98.00 97 VAL A C 1
ATOM 749 O O . VAL A 1 97 ? -0.541 11.178 -2.466 1.00 98.00 97 VAL A O 1
ATOM 752 N N . PHE A 1 98 ? -2.024 12.802 -2.880 1.00 96.69 98 PHE A N 1
ATOM 753 C CA . PHE A 1 98 ? -2.147 12.471 -4.300 1.00 96.69 98 PHE A CA 1
ATOM 754 C C . PHE A 1 98 ? -0.902 12.818 -5.106 1.00 96.69 98 PHE A C 1
ATOM 756 O O . PHE A 1 98 ? -0.537 12.028 -5.966 1.00 96.69 98 PHE A O 1
ATOM 763 N N . VAL A 1 99 ? -0.243 13.940 -4.807 1.00 96.31 99 VAL A N 1
ATOM 764 C CA . VAL A 1 99 ? 1.057 14.284 -5.407 1.00 96.31 99 VAL A CA 1
ATOM 765 C C . VAL A 1 99 ? 2.121 13.263 -4.987 1.00 96.31 99 VAL A C 1
ATOM 767 O O . VAL A 1 99 ? 2.858 12.762 -5.826 1.00 96.31 99 VAL A O 1
ATOM 770 N N . PHE A 1 100 ? 2.153 12.873 -3.709 1.00 96.44 100 PHE A N 1
ATOM 771 C CA . PHE A 1 100 ? 3.046 11.829 -3.190 1.00 96.44 100 PHE A CA 1
ATOM 772 C C . PHE A 1 100 ? 2.860 10.474 -3.896 1.00 96.44 100 PHE A C 1
ATOM 774 O O . PHE A 1 100 ? 3.834 9.760 -4.145 1.00 96.44 100 PHE A O 1
ATOM 781 N N . ALA A 1 101 ? 1.614 10.103 -4.197 1.00 97.00 101 ALA A N 1
ATOM 782 C CA . ALA A 1 101 ? 1.267 8.834 -4.833 1.00 97.00 101 ALA A CA 1
ATOM 783 C C . ALA A 1 101 ? 1.278 8.879 -6.372 1.00 97.00 101 ALA A C 1
ATOM 785 O O . ALA A 1 101 ? 1.051 7.853 -7.021 1.00 97.00 101 ALA A O 1
ATOM 786 N N . GLU A 1 102 ? 1.524 10.042 -6.972 1.00 92.94 102 GLU A N 1
ATOM 787 C CA . GLU A 1 102 ? 1.560 10.196 -8.422 1.00 92.94 102 GLU A CA 1
ATOM 788 C C . GLU A 1 102 ? 2.712 9.362 -9.007 1.00 92.94 102 GLU A C 1
ATOM 790 O O . GLU A 1 102 ? 3.823 9.338 -8.481 1.00 92.94 102 GLU A O 1
ATOM 795 N N . ASP A 1 103 ? 2.416 8.595 -10.058 1.00 90.06 103 ASP A N 1
ATOM 796 C CA . ASP A 1 103 ? 3.369 7.760 -10.806 1.00 90.06 103 ASP A CA 1
ATOM 797 C C . ASP A 1 103 ? 4.169 6.695 -10.021 1.00 90.06 103 ASP A C 1
ATOM 799 O O . ASP A 1 103 ? 5.058 6.051 -10.587 1.00 90.06 103 ASP A O 1
ATOM 803 N N . ASN A 1 104 ? 3.837 6.424 -8.753 1.00 95.69 104 ASN A N 1
ATOM 804 C CA . ASN A 1 104 ? 4.501 5.398 -7.945 1.00 95.69 104 ASN A CA 1
ATOM 805 C C . ASN A 1 104 ? 3.511 4.337 -7.410 1.00 95.69 104 ASN A C 1
ATOM 807 O O . ASN A 1 104 ? 2.770 4.613 -6.462 1.00 95.69 104 ASN A O 1
ATOM 811 N N . PRO A 1 105 ? 3.528 3.098 -7.946 1.00 96.69 105 PRO A N 1
ATOM 812 C CA . PRO A 1 105 ? 2.630 2.023 -7.515 1.00 96.69 105 PRO A CA 1
ATOM 813 C C . PRO A 1 105 ? 2.715 1.670 -6.025 1.00 96.69 105 PRO A C 1
ATOM 815 O O . PRO A 1 105 ? 1.691 1.351 -5.425 1.00 96.69 105 PRO A O 1
ATOM 818 N N . ASP A 1 106 ? 3.895 1.754 -5.406 1.00 96.56 106 ASP A N 1
ATOM 819 C CA . ASP A 1 106 ? 4.071 1.431 -3.983 1.00 96.56 106 ASP A CA 1
ATOM 820 C C . ASP A 1 106 ? 3.431 2.501 -3.095 1.00 96.56 106 ASP A C 1
ATOM 822 O O . ASP A 1 106 ? 2.817 2.200 -2.070 1.00 96.56 106 ASP A O 1
ATOM 826 N N . HIS A 1 107 ? 3.529 3.767 -3.503 1.00 97.62 107 HIS A N 1
ATOM 827 C CA . HIS A 1 107 ? 2.866 4.866 -2.808 1.00 97.62 107 HIS A CA 1
ATOM 828 C C . HIS A 1 107 ? 1.343 4.796 -2.994 1.00 97.62 107 HIS A C 1
ATOM 830 O O . HIS A 1 107 ? 0.598 4.977 -2.032 1.00 97.62 107 HIS A O 1
ATOM 836 N N . GLN A 1 108 ? 0.865 4.447 -4.192 1.00 98.12 108 GLN A N 1
ATOM 837 C CA . GLN A 1 108 ? -0.559 4.185 -4.438 1.00 98.12 108 GLN A CA 1
ATOM 838 C C . GLN A 1 108 ? -1.073 3.027 -3.579 1.00 98.12 108 GLN A C 1
ATOM 840 O O . GLN A 1 108 ? -2.152 3.125 -2.992 1.00 98.12 108 GLN A O 1
ATOM 845 N N . ALA A 1 109 ? -0.283 1.959 -3.447 1.00 98.06 109 ALA A N 1
ATOM 846 C CA . ALA A 1 109 ? -0.596 0.830 -2.584 1.00 98.06 109 ALA A CA 1
ATOM 847 C C . ALA A 1 109 ? -0.660 1.247 -1.107 1.00 98.06 109 ALA A C 1
ATOM 849 O O . ALA A 1 109 ? -1.628 0.894 -0.431 1.00 98.06 109 ALA A O 1
ATOM 850 N N . LEU A 1 110 ? 0.294 2.053 -0.617 1.00 98.12 110 LEU A N 1
ATOM 851 C CA . LEU A 1 110 ? 0.253 2.618 0.738 1.00 98.12 110 LEU A CA 1
ATOM 852 C C . LEU A 1 110 ? -1.066 3.347 0.997 1.00 98.12 110 LEU A C 1
ATOM 854 O O . LEU A 1 110 ? -1.712 3.103 2.021 1.00 98.12 110 LEU A O 1
ATOM 858 N N . VAL A 1 111 ? -1.463 4.224 0.070 1.00 98.44 111 VAL A N 1
ATOM 859 C CA . VAL A 1 111 ? -2.692 5.014 0.190 1.00 98.44 111 VAL A CA 1
ATOM 860 C C . VAL A 1 111 ? -3.912 4.102 0.179 1.00 98.44 111 VAL A C 1
ATOM 862 O O . VAL A 1 111 ? -4.748 4.192 1.078 1.00 98.44 111 VAL A O 1
ATOM 865 N N . TRP A 1 112 ? -4.006 3.189 -0.788 1.00 98.25 112 TRP A N 1
ATOM 866 C CA . TRP A 1 112 ? -5.134 2.271 -0.912 1.00 98.25 112 TRP A CA 1
ATOM 867 C C . TRP A 1 112 ? -5.309 1.391 0.327 1.00 98.25 112 TRP A C 1
ATOM 869 O O . TRP A 1 112 ? -6.378 1.406 0.940 1.00 98.25 112 TRP A O 1
ATOM 879 N 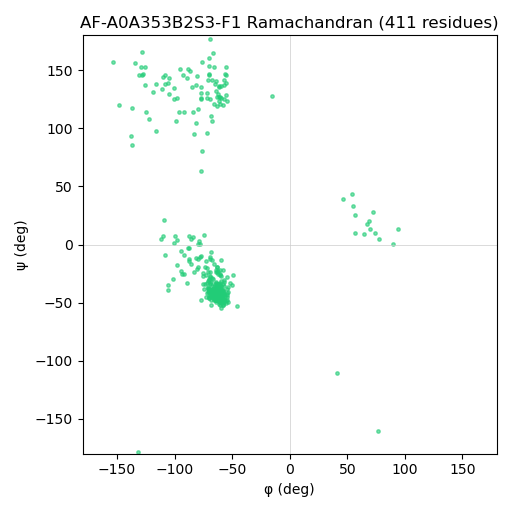N . TYR A 1 113 ? -4.267 0.662 0.739 1.00 97.94 113 TYR A N 1
ATOM 880 C CA . TYR A 1 113 ? -4.358 -0.304 1.835 1.00 97.94 113 TYR A CA 1
ATOM 881 C C . TYR A 1 113 ? -4.679 0.356 3.182 1.00 97.94 113 TYR A C 1
ATOM 883 O O . TYR A 1 113 ? -5.423 -0.217 3.980 1.00 97.94 113 TYR A O 1
ATOM 891 N N . ASN A 1 114 ? -4.208 1.587 3.414 1.00 97.25 114 ASN A N 1
ATOM 892 C CA . ASN A 1 114 ? -4.535 2.341 4.628 1.00 97.25 114 ASN A CA 1
ATOM 893 C C . ASN A 1 114 ? -5.898 3.055 4.574 1.00 97.25 114 ASN A C 1
ATOM 895 O O . ASN A 1 114 ? -6.384 3.495 5.615 1.00 97.25 114 ASN A O 1
ATOM 899 N N . SER A 1 115 ? -6.541 3.133 3.405 1.00 97.75 115 SER A N 1
ATOM 900 C CA . SER A 1 115 ? -7.821 3.836 3.225 1.00 97.75 115 SER A CA 1
ATOM 901 C C . SER A 1 115 ? -9.016 2.898 3.064 1.00 97.75 115 SER A C 1
ATOM 903 O O . SER A 1 115 ? -10.092 3.145 3.610 1.00 97.75 115 SER A O 1
ATOM 905 N N . VAL A 1 116 ? -8.842 1.790 2.338 1.00 96.81 116 VAL A N 1
ATOM 906 C CA . VAL A 1 116 ? -9.928 0.901 1.892 1.00 96.81 116 VAL A CA 1
ATOM 907 C C . VAL A 1 116 ? -10.769 0.352 3.046 1.00 96.81 116 VAL A C 1
ATOM 909 O O . VAL A 1 116 ? -11.985 0.200 2.925 1.00 96.81 116 VAL A O 1
ATOM 912 N N . ASN A 1 117 ? -10.155 0.068 4.196 1.00 95.62 117 ASN A N 1
ATOM 913 C CA . ASN A 1 117 ? -10.884 -0.442 5.355 1.00 95.62 117 ASN A CA 1
ATOM 914 C C . ASN A 1 117 ? -11.769 0.637 5.988 1.00 95.62 117 ASN A C 1
ATOM 916 O O . ASN A 1 117 ? -12.873 0.317 6.419 1.00 95.62 117 ASN A O 1
ATOM 920 N N . ALA A 1 118 ? -11.323 1.896 6.020 1.00 94.62 118 ALA A N 1
ATOM 921 C CA . ALA A 1 118 ? -12.130 3.010 6.506 1.00 94.62 118 ALA A CA 1
ATOM 922 C C . ALA A 1 118 ? -13.283 3.322 5.539 1.00 94.62 118 ALA A C 1
ATOM 924 O O . ALA A 1 118 ? -14.430 3.422 5.969 1.00 94.62 118 ALA A O 1
ATOM 925 N N . ILE A 1 119 ? -13.004 3.351 4.231 1.00 95.31 119 ILE A N 1
ATOM 926 C CA . ILE A 1 119 ? -14.014 3.550 3.177 1.00 95.31 119 ILE A CA 1
ATOM 927 C C . ILE A 1 119 ? -15.109 2.477 3.264 1.00 95.31 119 ILE A C 1
ATOM 929 O O . ILE A 1 119 ? -16.294 2.800 3.318 1.00 95.31 119 ILE A O 1
ATOM 933 N N . ASN A 1 120 ? -14.733 1.200 3.400 1.00 93.50 120 ASN A N 1
ATOM 934 C CA . ASN A 1 120 ? -15.689 0.091 3.509 1.00 93.50 120 ASN A CA 1
ATOM 935 C C . ASN A 1 120 ? -16.556 0.120 4.783 1.00 93.50 120 ASN A C 1
ATOM 937 O O . ASN A 1 120 ? -17.578 -0.566 4.838 1.00 93.50 120 ASN A O 1
ATOM 941 N N . ARG A 1 121 ? -16.185 0.886 5.821 1.00 90.25 121 ARG A N 1
ATOM 942 C CA . ARG A 1 121 ? -17.059 1.100 6.992 1.00 90.25 121 ARG A CA 1
ATOM 943 C C . ARG A 1 121 ? -18.237 2.016 6.658 1.00 90.25 121 ARG A C 1
ATOM 945 O O . ARG A 1 121 ? -19.274 1.897 7.308 1.00 90.25 121 ARG A O 1
ATOM 952 N N . GLY A 1 122 ? -18.082 2.890 5.661 1.00 84.31 122 GLY A N 1
ATOM 953 C CA . GLY A 1 122 ? -19.139 3.736 5.102 1.00 84.31 122 GLY A CA 1
ATOM 954 C C . GLY A 1 122 ? -19.513 4.972 5.925 1.00 84.31 122 GLY A C 1
ATOM 955 O O . GLY A 1 122 ? -20.459 5.663 5.561 1.00 84.31 122 GLY A O 1
ATOM 956 N N . VAL A 1 123 ? -18.808 5.265 7.023 1.00 87.44 123 VAL A N 1
ATOM 957 C CA . VAL A 1 123 ? -19.071 6.444 7.866 1.00 87.44 123 VAL A CA 1
ATOM 958 C C . VAL A 1 123 ? -17.859 7.368 7.810 1.00 87.44 123 VAL A C 1
ATOM 960 O O . VAL A 1 123 ? -16.878 7.135 8.513 1.00 87.44 123 VAL A O 1
ATOM 963 N N . LEU A 1 124 ? -17.934 8.387 6.953 1.00 93.06 124 LEU A N 1
ATOM 964 C CA . LEU A 1 124 ? -16.873 9.372 6.737 1.00 93.06 124 LEU A CA 1
ATOM 965 C C . LEU A 1 124 ? -17.426 10.791 6.871 1.00 93.06 124 LEU A C 1
ATOM 967 O O . LEU A 1 124 ? -18.561 11.058 6.466 1.00 93.06 124 LEU A O 1
ATOM 971 N N . ASP A 1 125 ? -16.593 11.683 7.388 1.00 92.88 125 ASP A N 1
ATOM 972 C CA . ASP A 1 125 ? -16.847 13.114 7.465 1.00 92.88 125 ASP A CA 1
ATOM 973 C C . ASP A 1 125 ? -17.119 13.695 6.058 1.00 92.88 125 ASP A C 1
ATOM 975 O O . ASP A 1 125 ? -16.410 13.344 5.102 1.00 92.88 125 ASP A O 1
ATOM 979 N N . PRO A 1 126 ? -18.124 14.580 5.893 1.00 91.38 126 PRO A N 1
ATOM 980 C CA . PRO A 1 126 ? -18.420 15.223 4.615 1.00 91.38 126 PRO A CA 1
ATOM 981 C C . PRO A 1 126 ? -17.208 15.869 3.934 1.00 91.38 126 PRO A C 1
ATOM 983 O O . PRO A 1 126 ? -17.113 15.813 2.708 1.00 91.38 126 PRO A O 1
ATOM 986 N N . CYS A 1 127 ? -16.258 16.432 4.693 1.00 91.06 127 CYS A N 1
ATOM 987 C CA . CYS A 1 127 ? -15.084 17.089 4.115 1.00 91.06 127 CYS A CA 1
ATOM 988 C C . CYS A 1 127 ? -14.097 16.120 3.444 1.00 91.06 127 CYS A C 1
ATOM 990 O O . CYS A 1 127 ? -13.217 16.565 2.711 1.00 91.06 127 CYS A O 1
ATOM 992 N N . VAL A 1 128 ? -14.237 14.807 3.648 1.00 92.88 128 VAL A N 1
ATOM 993 C CA . VAL A 1 128 ? -13.357 13.780 3.061 1.00 92.88 128 VAL A CA 1
ATOM 994 C C . VAL A 1 128 ? -14.064 12.982 1.966 1.00 92.88 128 VAL A C 1
ATOM 996 O O . VAL A 1 128 ? -13.422 12.257 1.215 1.00 92.88 128 VAL A O 1
ATOM 999 N N . GLN A 1 129 ? -15.376 13.144 1.786 1.00 90.38 129 GLN A N 1
ATOM 1000 C CA . GLN A 1 129 ? -16.124 12.434 0.741 1.00 90.38 129 GLN A CA 1
ATOM 1001 C C . GLN A 1 129 ? -15.545 12.603 -0.682 1.00 90.38 129 GLN A C 1
ATOM 1003 O O . GLN A 1 129 ? -15.442 11.594 -1.387 1.00 90.38 129 GLN A O 1
ATOM 1008 N N . PRO A 1 130 ? -15.075 13.794 -1.117 1.00 91.50 130 PRO A N 1
ATOM 1009 C CA . PRO A 1 130 ? -14.501 13.951 -2.460 1.00 91.50 130 PRO A CA 1
ATOM 1010 C C . PRO A 1 130 ? -13.229 13.120 -2.712 1.00 91.50 130 PRO A C 1
ATOM 1012 O O . PRO A 1 130 ? -12.871 12.860 -3.861 1.00 91.50 130 PRO A O 1
ATOM 1015 N N . VAL A 1 131 ? -12.543 12.677 -1.653 1.00 94.75 131 VAL A N 1
ATOM 1016 C CA . VAL A 1 131 ? -11.307 11.877 -1.722 1.00 94.75 131 VAL A CA 1
ATOM 1017 C C . VAL A 1 131 ? -11.577 10.448 -2.190 1.00 94.75 131 VAL A C 1
ATOM 1019 O O . VAL A 1 131 ? -10.735 9.860 -2.872 1.00 94.75 131 VAL A O 1
ATOM 1022 N N . VAL A 1 132 ? -12.739 9.886 -1.840 1.00 94.94 132 VAL A N 1
ATOM 1023 C CA . VAL A 1 132 ? -13.034 8.447 -1.966 1.00 94.94 132 VAL A CA 1
ATOM 1024 C C . VAL A 1 132 ? -12.832 7.949 -3.396 1.00 94.94 132 VAL A C 1
ATOM 1026 O O . VAL A 1 132 ? -12.080 7.002 -3.608 1.00 94.94 132 VAL A O 1
ATOM 1029 N N . SER A 1 133 ? -13.411 8.637 -4.383 1.00 93.12 133 SER A N 1
ATOM 1030 C CA . SER A 1 133 ? -13.321 8.241 -5.798 1.00 93.12 133 SER A CA 1
ATOM 1031 C C . SER A 1 133 ? -11.881 8.197 -6.330 1.00 93.12 133 SER A C 1
ATOM 1033 O O . SER A 1 133 ? -11.530 7.329 -7.129 1.00 93.12 133 SER A O 1
ATOM 1035 N N . ARG A 1 134 ? -11.013 9.102 -5.863 1.00 94.81 134 ARG A N 1
ATOM 1036 C CA . ARG A 1 134 ? -9.597 9.142 -6.257 1.00 94.81 134 ARG A CA 1
ATOM 1037 C C . ARG A 1 134 ? -8.798 8.021 -5.597 1.00 94.81 134 ARG A C 1
ATOM 1039 O O . ARG A 1 134 ? -7.962 7.403 -6.250 1.00 94.81 134 ARG A O 1
ATOM 1046 N N . VAL A 1 135 ? -9.088 7.708 -4.335 1.00 97.19 135 VAL A N 1
ATOM 1047 C CA . VAL A 1 135 ? -8.495 6.549 -3.650 1.00 97.19 135 VAL A CA 1
ATOM 1048 C C . VAL A 1 135 ? -8.935 5.235 -4.304 1.00 97.19 135 VAL A C 1
ATOM 1050 O O . VAL A 1 135 ? -8.116 4.337 -4.484 1.00 97.19 135 VAL A O 1
ATOM 1053 N N . GLU A 1 136 ? -10.197 5.118 -4.716 1.00 96.31 136 GLU A N 1
ATOM 1054 C CA . GLU A 1 136 ? -10.691 3.960 -5.473 1.00 96.31 136 GLU A CA 1
ATOM 1055 C C . GLU A 1 136 ? -9.998 3.813 -6.834 1.00 96.31 136 GLU A C 1
ATOM 1057 O O . GLU A 1 136 ? -9.681 2.692 -7.235 1.00 96.31 136 GLU A O 1
ATOM 1062 N N . ALA A 1 137 ? -9.689 4.923 -7.514 1.00 96.06 137 ALA A N 1
ATOM 1063 C CA . ALA A 1 137 ? -8.903 4.899 -8.746 1.00 96.06 137 ALA A CA 1
ATOM 1064 C C . ALA A 1 137 ? -7.481 4.354 -8.516 1.00 96.06 137 ALA A C 1
ATOM 1066 O O . ALA A 1 137 ? -6.993 3.570 -9.332 1.00 96.06 137 ALA A O 1
ATOM 1067 N N . PHE A 1 138 ? -6.838 4.675 -7.385 1.00 96.94 138 PHE A N 1
ATOM 1068 C CA . PHE A 1 138 ? -5.588 4.009 -6.999 1.00 96.94 138 PHE A CA 1
ATOM 1069 C C . PHE A 1 138 ? -5.787 2.516 -6.760 1.00 96.94 138 PHE A C 1
ATOM 1071 O O . PHE A 1 138 ? -4.976 1.729 -7.234 1.00 96.94 138 PHE A O 1
ATOM 1078 N N . GLY A 1 139 ? -6.881 2.110 -6.109 1.00 96.88 139 GLY A N 1
ATOM 1079 C CA . GLY A 1 139 ? -7.244 0.699 -5.949 1.00 96.88 139 GLY A CA 1
ATOM 1080 C C . GLY A 1 139 ? -7.314 -0.061 -7.281 1.00 96.88 139 GLY A C 1
ATOM 1081 O O . GLY A 1 139 ? -6.819 -1.182 -7.385 1.00 96.88 139 GLY A O 1
ATOM 1082 N N . GLN A 1 140 ? -7.875 0.560 -8.321 1.00 97.31 140 GLN A N 1
ATOM 1083 C CA . GLN A 1 140 ? -7.923 -0.014 -9.672 1.00 97.31 140 GLN A CA 1
ATOM 1084 C C . GLN A 1 140 ? -6.535 -0.063 -10.326 1.00 97.31 140 GLN A C 1
ATOM 1086 O O . GLN A 1 140 ? -6.138 -1.108 -10.840 1.00 97.31 140 GLN A O 1
ATOM 1091 N N . ALA A 1 141 ? -5.768 1.027 -10.253 1.00 96.94 141 ALA A N 1
ATOM 1092 C CA . ALA A 1 141 ? -4.427 1.099 -10.832 1.00 96.94 141 ALA A CA 1
ATOM 1093 C C . ALA A 1 141 ? -3.466 0.069 -10.211 1.00 96.94 141 ALA A C 1
ATOM 1095 O O . ALA A 1 141 ? -2.716 -0.604 -10.928 1.00 96.94 141 ALA A O 1
ATOM 1096 N N . ILE A 1 142 ? -3.511 -0.112 -8.886 1.00 97.31 142 ILE A N 1
ATOM 1097 C CA . ILE A 1 142 ? -2.688 -1.126 -8.224 1.00 97.31 142 ILE A CA 1
ATOM 1098 C C . ILE A 1 142 ? -3.164 -2.545 -8.539 1.00 97.31 142 ILE A C 1
ATOM 1100 O O . ILE A 1 142 ? -2.330 -3.442 -8.576 1.00 97.31 142 ILE A O 1
ATOM 1104 N N . GLU A 1 143 ? -4.459 -2.771 -8.792 1.00 97.62 143 GLU A N 1
ATOM 1105 C CA . GLU A 1 143 ? -4.971 -4.088 -9.190 1.00 97.62 143 GLU A CA 1
ATOM 1106 C C . GLU A 1 143 ? -4.449 -4.470 -10.577 1.00 97.62 143 GLU A C 1
ATOM 1108 O O . GLU A 1 143 ? -3.958 -5.583 -10.773 1.00 97.62 143 GLU A O 1
ATOM 1113 N N . GLU A 1 144 ? -4.484 -3.538 -11.532 1.00 96.31 144 GLU A N 1
ATOM 1114 C CA . GLU A 1 144 ? -3.892 -3.728 -12.859 1.00 96.31 144 GLU A CA 1
ATOM 1115 C C . GLU A 1 144 ? -2.387 -4.001 -12.760 1.00 96.31 144 GLU A C 1
ATOM 1117 O O . GLU A 1 144 ? -1.867 -4.947 -13.367 1.00 96.31 144 GLU A O 1
ATOM 1122 N N . HIS A 1 145 ? -1.685 -3.214 -11.938 1.00 95.12 145 HIS A N 1
ATOM 1123 C CA . HIS A 1 145 ? -0.269 -3.416 -11.666 1.00 95.12 145 HIS A CA 1
ATOM 1124 C C . HIS A 1 145 ? -0.005 -4.796 -11.049 1.00 95.12 145 HIS A C 1
ATOM 1126 O O . HIS A 1 145 ? 0.881 -5.517 -11.514 1.00 95.12 145 HIS A O 1
ATOM 1132 N N . ALA A 1 146 ? -0.782 -5.192 -10.041 1.00 96.06 146 ALA A N 1
ATOM 1133 C CA . ALA A 1 146 ? -0.653 -6.471 -9.362 1.00 96.06 146 ALA A CA 1
ATOM 1134 C C . ALA A 1 146 ? -0.919 -7.633 -10.318 1.00 96.06 146 ALA A C 1
ATOM 1136 O O . ALA A 1 146 ? -0.129 -8.568 -10.378 1.00 96.06 146 ALA A O 1
ATOM 1137 N N . CYS A 1 147 ? -1.964 -7.560 -11.142 1.00 94.69 147 CYS A N 1
ATOM 1138 C CA . CYS A 1 147 ? -2.259 -8.574 -12.151 1.00 94.69 147 CYS A CA 1
ATOM 1139 C C . CYS A 1 147 ? -1.099 -8.763 -13.137 1.00 94.69 147 CYS A C 1
ATOM 1141 O O . CYS A 1 147 ? -0.771 -9.897 -13.499 1.00 94.69 147 CYS A O 1
ATOM 1143 N N . ARG A 1 148 ? -0.433 -7.670 -13.532 1.00 91.81 148 ARG A N 1
ATOM 1144 C CA . ARG A 1 148 ? 0.771 -7.721 -14.369 1.00 91.81 148 ARG A CA 1
ATOM 1145 C C . ARG A 1 148 ? 1.960 -8.327 -13.626 1.00 91.81 148 ARG A C 1
ATOM 1147 O O . ARG A 1 148 ? 2.598 -9.227 -14.163 1.00 91.81 148 ARG A O 1
ATOM 1154 N N . MET A 1 149 ? 2.238 -7.885 -12.399 1.00 91.75 149 MET A N 1
ATOM 1155 C CA . MET A 1 149 ? 3.342 -8.416 -11.583 1.00 91.75 149 MET A CA 1
ATOM 1156 C C . MET A 1 149 ? 3.168 -9.895 -11.270 1.00 91.75 149 MET A C 1
ATOM 1158 O O . MET A 1 149 ? 4.127 -10.663 -11.260 1.00 91.75 149 MET A O 1
ATOM 1162 N N . TRP A 1 150 ? 1.920 -10.309 -11.098 1.00 93.69 150 TRP A N 1
ATOM 1163 C CA . TRP A 1 150 ? 1.557 -11.691 -10.909 1.00 93.69 150 TRP A CA 1
ATOM 1164 C C . TRP A 1 150 ? 1.374 -12.418 -12.246 1.00 93.69 150 TRP A C 1
ATOM 1166 O O . TRP A 1 150 ? 1.009 -13.576 -12.245 1.00 93.69 150 TRP A O 1
ATOM 1176 N N . SER A 1 151 ? 1.615 -11.855 -13.423 1.00 88.81 151 SER A N 1
ATOM 1177 C CA . SER A 1 151 ? 1.483 -12.630 -14.664 1.00 88.81 151 SER A CA 1
ATOM 1178 C C . SER A 1 151 ? 2.680 -13.567 -14.870 1.00 88.81 151 SER A C 1
ATOM 1180 O O . SER A 1 151 ? 3.833 -13.137 -14.855 1.00 88.81 151 SER A O 1
ATOM 1182 N N . SER A 1 152 ? 2.409 -14.849 -15.149 1.00 81.81 152 SER A N 1
ATOM 1183 C CA . SER A 1 152 ? 3.432 -15.815 -15.584 1.00 81.81 152 SER A CA 1
ATOM 1184 C C . SER A 1 152 ? 3.812 -15.663 -17.062 1.00 81.81 152 SER A C 1
ATOM 1186 O O . SER A 1 152 ? 4.779 -16.273 -17.527 1.00 81.81 152 SER A O 1
ATOM 1188 N N . LYS A 1 153 ? 3.057 -14.862 -17.825 1.00 82.12 153 LYS A N 1
ATOM 1189 C CA . LYS A 1 153 ? 3.364 -14.593 -19.231 1.00 82.12 153 LYS A CA 1
ATOM 1190 C C . LYS A 1 153 ? 4.593 -13.700 -19.304 1.00 82.12 153 LYS A C 1
ATOM 1192 O O . LYS A 1 153 ? 4.622 -12.670 -18.646 1.00 82.12 153 LYS A O 1
ATOM 1197 N N . ILE A 1 154 ? 5.553 -14.103 -20.130 1.00 75.50 154 ILE A N 1
ATOM 1198 C CA . ILE A 1 154 ? 6.716 -13.292 -20.483 1.00 75.50 154 ILE A CA 1
ATOM 1199 C C . ILE A 1 154 ? 6.353 -12.509 -21.741 1.00 75.50 154 ILE A C 1
ATOM 1201 O O . ILE A 1 154 ? 6.141 -13.107 -22.804 1.00 75.50 154 ILE A O 1
ATOM 1205 N N . GLU A 1 155 ? 6.260 -11.187 -21.635 1.00 70.88 155 GLU A N 1
ATOM 1206 C CA . GLU A 1 155 ? 6.118 -10.338 -22.816 1.00 70.88 155 GLU A CA 1
ATOM 1207 C C . GLU A 1 155 ? 7.385 -10.415 -23.677 1.00 70.88 155 GLU A C 1
ATOM 1209 O O . GLU A 1 155 ? 8.501 -10.132 -23.240 1.00 70.88 155 GLU A O 1
ATOM 1214 N N . LYS A 1 156 ? 7.229 -10.847 -24.933 1.00 67.12 156 LYS A N 1
ATOM 1215 C CA . LYS A 1 156 ? 8.347 -10.916 -25.878 1.00 67.12 156 LYS A CA 1
ATOM 1216 C C . LYS A 1 156 ? 8.652 -9.507 -26.391 1.00 67.12 156 LYS A C 1
ATOM 1218 O O . LYS A 1 156 ? 7.715 -8.826 -26.813 1.00 67.12 156 LYS A O 1
ATOM 1223 N N . PRO A 1 157 ? 9.927 -9.084 -26.466 1.00 62.25 157 PRO A N 1
ATOM 1224 C CA . PRO A 1 157 ? 10.269 -7.824 -27.113 1.00 62.25 157 PRO A CA 1
ATOM 1225 C C . PRO A 1 157 ? 9.782 -7.844 -28.566 1.00 62.25 157 PRO A C 1
ATOM 1227 O O . PRO A 1 157 ? 10.184 -8.697 -29.355 1.00 62.25 157 PRO A O 1
ATOM 1230 N N . THR A 1 158 ? 8.904 -6.910 -28.925 1.00 56.38 158 THR A N 1
ATOM 1231 C CA . THR A 1 158 ? 8.259 -6.849 -30.248 1.00 56.38 158 THR A CA 1
ATOM 1232 C C . THR A 1 158 ? 9.145 -6.243 -31.338 1.00 56.38 158 THR A C 1
ATOM 1234 O O . THR A 1 158 ? 8.827 -6.358 -32.520 1.00 56.38 158 THR A O 1
ATOM 1237 N N . LYS A 1 159 ? 10.270 -5.607 -30.983 1.00 59.25 159 LYS A N 1
ATOM 1238 C CA . LYS A 1 159 ? 11.145 -4.916 -31.944 1.00 59.25 159 LYS A CA 1
ATOM 1239 C C . LYS A 1 159 ? 12.338 -5.774 -32.368 1.00 59.25 159 LYS A C 1
ATOM 1241 O O . LYS A 1 159 ? 13.139 -6.193 -31.530 1.00 59.25 159 LYS A O 1
ATOM 1246 N N . GLN A 1 160 ? 12.500 -5.942 -33.683 1.00 59.50 160 GLN A N 1
ATOM 1247 C CA . GLN A 1 160 ? 13.688 -6.545 -34.296 1.00 59.50 160 GLN A CA 1
ATOM 1248 C C . GLN A 1 160 ? 14.964 -5.806 -33.851 1.00 59.50 160 GLN A C 1
ATOM 1250 O O . GLN A 1 160 ? 14.941 -4.606 -33.564 1.00 59.50 160 GLN A O 1
ATOM 1255 N N . ILE A 1 161 ? 16.071 -6.540 -33.710 1.00 60.47 161 ILE A N 1
ATOM 1256 C CA . ILE A 1 161 ? 17.395 -5.965 -33.425 1.00 60.47 161 ILE A CA 1
ATOM 1257 C C . ILE A 1 161 ? 17.765 -5.038 -34.587 1.00 60.47 161 ILE A C 1
ATOM 1259 O O . ILE A 1 161 ? 17.548 -5.399 -35.746 1.00 60.47 161 ILE A O 1
ATOM 1263 N N . ARG A 1 162 ? 18.282 -3.838 -34.286 1.00 63.94 162 ARG A N 1
ATOM 1264 C CA . ARG A 1 162 ? 18.733 -2.914 -35.338 1.00 63.94 162 ARG A CA 1
ATOM 1265 C C . ARG A 1 162 ? 19.781 -3.624 -36.196 1.00 63.94 162 ARG A C 1
ATOM 1267 O O . ARG A 1 162 ? 20.759 -4.156 -35.676 1.00 63.94 162 ARG A O 1
ATOM 1274 N N . THR A 1 163 ? 19.558 -3.662 -37.507 1.00 63.16 163 THR A N 1
ATOM 1275 C CA . THR A 1 163 ? 20.530 -4.247 -38.435 1.00 63.16 163 THR A CA 1
ATOM 1276 C C . THR A 1 163 ? 21.732 -3.314 -38.527 1.00 63.16 163 THR A C 1
ATOM 1278 O O . THR A 1 163 ? 21.573 -2.125 -38.803 1.00 63.16 163 THR A O 1
ATOM 1281 N N . ILE A 1 164 ? 22.933 -3.844 -38.288 1.00 66.25 164 ILE A N 1
ATOM 1282 C CA . ILE A 1 164 ? 24.175 -3.088 -38.458 1.00 66.25 164 ILE A CA 1
ATOM 1283 C C . ILE A 1 164 ? 24.343 -2.836 -39.954 1.00 66.25 164 ILE A C 1
ATOM 1285 O O . ILE A 1 164 ? 24.586 -3.765 -40.722 1.00 66.25 164 ILE A O 1
ATOM 1289 N N . THR A 1 165 ? 24.194 -1.582 -40.367 1.00 64.62 165 THR A N 1
ATOM 1290 C CA . THR A 1 165 ? 24.479 -1.171 -41.743 1.00 64.62 165 THR A CA 1
ATOM 1291 C C . THR A 1 165 ? 25.846 -0.508 -41.742 1.00 64.62 165 THR A C 1
ATOM 1293 O O . THR A 1 165 ? 26.086 0.406 -40.953 1.00 64.62 165 THR A O 1
ATOM 1296 N N . ALA A 1 166 ? 26.766 -0.990 -42.580 1.00 60.34 166 ALA A N 1
ATOM 1297 C CA . ALA A 1 166 ? 28.066 -0.346 -42.719 1.00 60.34 166 ALA A CA 1
ATOM 1298 C C . ALA A 1 166 ? 27.854 1.081 -43.255 1.00 60.34 166 ALA A C 1
ATOM 1300 O O . ALA A 1 166 ? 27.140 1.235 -44.250 1.00 60.34 166 ALA A O 1
ATOM 1301 N N . PRO A 1 167 ? 28.438 2.119 -42.630 1.00 63.34 167 PRO A N 1
ATOM 1302 C CA . PRO A 1 167 ? 28.344 3.465 -43.168 1.00 63.34 167 PRO A CA 1
ATOM 1303 C C . PRO A 1 167 ? 28.980 3.489 -44.562 1.00 63.34 167 PRO A C 1
ATOM 1305 O O . PRO A 1 167 ? 30.116 3.035 -44.752 1.00 63.34 167 PRO A O 1
ATOM 1308 N N . GLU A 1 168 ? 28.227 3.975 -45.548 1.00 63.12 168 GLU A N 1
ATOM 1309 C CA . GLU A 1 168 ? 28.754 4.209 -46.888 1.00 63.12 168 GLU A CA 1
ATOM 1310 C C . GLU A 1 168 ? 29.836 5.292 -46.825 1.00 63.12 168 GLU A C 1
ATOM 1312 O O . GLU A 1 168 ? 29.697 6.295 -46.123 1.00 63.12 168 GLU A O 1
ATOM 1317 N N . VAL A 1 169 ? 30.914 5.117 -47.593 1.00 61.00 169 VAL A N 1
ATOM 1318 C CA . VAL A 1 169 ? 31.895 6.185 -47.817 1.00 61.00 169 VAL A CA 1
ATOM 1319 C C . VAL A 1 169 ? 31.282 7.159 -48.820 1.00 61.00 169 VAL A C 1
ATOM 1321 O O . VAL A 1 169 ? 31.552 7.071 -50.014 1.00 61.00 169 VAL A O 1
ATOM 1324 N N . LYS A 1 170 ? 30.403 8.048 -48.357 1.00 57.19 170 LYS A N 1
ATOM 1325 C CA . LYS A 1 170 ? 29.853 9.128 -49.184 1.00 57.19 170 LYS A CA 1
ATOM 1326 C C . LYS A 1 170 ? 30.427 10.484 -48.773 1.00 57.19 170 LYS A C 1
ATOM 1328 O O . LYS A 1 170 ? 30.631 10.759 -47.594 1.00 57.19 170 LYS A O 1
ATOM 1333 N N . ASP A 1 171 ? 30.749 11.278 -49.792 1.00 57.62 171 ASP A N 1
ATOM 1334 C CA . ASP A 1 171 ? 31.033 12.723 -49.777 1.00 57.62 171 ASP A CA 1
ATOM 1335 C C . ASP A 1 171 ? 32.271 13.238 -49.013 1.00 57.62 171 ASP A C 1
ATOM 1337 O O . ASP A 1 171 ? 32.484 14.444 -48.905 1.00 57.62 171 ASP A O 1
ATOM 1341 N N . GLY A 1 172 ? 33.155 12.355 -48.538 1.00 64.12 172 GLY A N 1
ATOM 1342 C CA . GLY A 1 172 ? 34.362 12.758 -47.796 1.00 64.12 172 GLY A CA 1
ATOM 1343 C C . GLY A 1 172 ? 35.667 12.826 -48.600 1.00 64.12 172 GLY A C 1
ATOM 1344 O O . GLY A 1 172 ? 36.634 13.418 -48.127 1.00 64.12 172 GLY A O 1
ATOM 1345 N N . LEU A 1 173 ? 35.730 12.200 -49.783 1.00 76.50 173 LEU A N 1
ATOM 1346 C CA . LEU A 1 173 ? 36.985 12.017 -50.533 1.00 76.50 173 LEU A CA 1
ATOM 1347 C C . LEU A 1 173 ? 37.175 12.997 -51.687 1.00 76.50 173 LEU A C 1
ATOM 1349 O O . LEU A 1 173 ? 38.313 13.341 -51.997 1.00 76.50 173 LEU A O 1
ATOM 1353 N N . GLU A 1 174 ? 36.093 13.467 -52.302 1.00 80.44 174 GLU A N 1
ATOM 1354 C CA . GLU A 1 174 ? 36.165 14.279 -53.519 1.00 80.44 174 GLU A CA 1
ATOM 1355 C C . GLU A 1 174 ? 36.947 15.574 -53.293 1.00 80.44 174 GLU A C 1
ATOM 1357 O O . GLU A 1 174 ? 37.928 15.834 -53.983 1.00 80.44 174 GLU A O 1
ATOM 1362 N N . ARG A 1 175 ? 36.586 16.356 -52.270 1.00 82.38 175 ARG A N 1
ATOM 1363 C CA . ARG A 1 175 ? 37.266 17.623 -51.968 1.00 82.38 175 ARG A CA 1
ATOM 1364 C C . ARG A 1 175 ? 38.738 17.430 -51.563 1.00 82.38 175 ARG A C 1
ATOM 1366 O O . ARG A 1 175 ? 39.576 18.123 -52.136 1.00 82.38 175 ARG A O 1
ATOM 1373 N N . PRO A 1 176 ? 39.107 16.515 -50.644 1.00 83.38 176 PRO A N 1
ATOM 1374 C CA . PRO A 1 176 ? 40.515 16.262 -50.329 1.00 83.38 176 PRO A CA 1
ATOM 1375 C C . PRO A 1 176 ? 41.347 15.764 -51.516 1.00 83.38 176 PRO A C 1
ATOM 1377 O O . PRO A 1 176 ? 42.503 16.160 -51.650 1.00 83.38 176 PRO A O 1
ATOM 1380 N N . LEU A 1 177 ? 40.778 14.929 -52.393 1.00 84.56 177 LEU A N 1
ATOM 1381 C CA . LEU A 1 177 ? 41.466 14.471 -53.602 1.00 84.56 177 LEU A CA 1
ATOM 1382 C C . LEU A 1 177 ? 41.619 15.604 -54.624 1.00 84.56 177 LEU A C 1
ATOM 1384 O O . LEU A 1 177 ? 42.693 15.756 -55.200 1.00 84.56 177 LEU A O 1
ATOM 1388 N N . LEU A 1 178 ? 40.602 16.454 -54.791 1.00 83.25 178 LEU A N 1
ATOM 1389 C CA . LEU A 1 178 ? 40.685 17.651 -55.633 1.00 83.25 178 LEU A CA 1
ATOM 1390 C C . LEU A 1 178 ? 41.766 18.619 -55.130 1.00 83.25 178 LEU A C 1
ATOM 1392 O O . LEU A 1 178 ? 42.616 19.044 -55.916 1.00 83.25 178 LEU A O 1
ATOM 1396 N N . LEU A 1 179 ? 41.813 18.896 -53.823 1.00 83.88 179 LEU A N 1
ATOM 1397 C CA . LEU A 1 179 ? 42.871 19.708 -53.208 1.00 83.88 179 LEU A CA 1
ATOM 1398 C C . LEU A 1 179 ? 44.257 19.066 -53.390 1.00 83.88 179 LEU A C 1
ATOM 1400 O O . LEU A 1 179 ? 45.216 19.759 -53.720 1.00 83.88 179 LEU A O 1
ATOM 1404 N N . ALA A 1 180 ? 44.372 17.738 -53.294 1.00 84.31 180 ALA A N 1
ATOM 1405 C CA . ALA A 1 180 ? 45.634 17.038 -53.539 1.00 84.31 180 ALA A CA 1
ATOM 1406 C C . ALA A 1 180 ? 46.140 17.169 -54.993 1.00 84.31 180 ALA A C 1
ATOM 1408 O O . ALA A 1 180 ? 47.341 17.018 -55.234 1.00 84.31 180 ALA A O 1
ATOM 1409 N N . THR A 1 181 ? 45.251 17.435 -55.959 1.00 82.50 181 THR A N 1
ATOM 1410 C CA . THR A 1 181 ? 45.606 17.597 -57.384 1.00 82.50 181 THR A CA 1
ATOM 1411 C C . THR A 1 181 ? 45.897 19.038 -57.799 1.00 82.50 181 THR A C 1
ATOM 1413 O O . THR A 1 181 ? 46.634 19.246 -58.763 1.00 82.50 181 THR A O 1
ATOM 1416 N N . THR A 1 182 ? 45.350 20.029 -57.089 1.00 79.81 182 THR A N 1
ATOM 1417 C CA . THR A 1 182 ? 45.326 21.431 -57.535 1.00 79.81 182 THR A CA 1
ATOM 1418 C C . THR A 1 182 ? 45.884 22.388 -56.484 1.00 79.81 182 THR A C 1
ATOM 1420 O O . THR A 1 182 ? 45.707 22.179 -55.284 1.00 79.81 182 THR A O 1
ATOM 1423 N N . SER A 1 183 ? 46.535 23.459 -56.950 1.00 76.88 183 SER A N 1
ATOM 1424 C CA . SER A 1 183 ? 46.913 24.612 -56.126 1.00 76.88 183 SER A CA 1
ATOM 1425 C C . SER A 1 183 ? 45.715 25.556 -56.013 1.00 76.88 183 SER A C 1
ATOM 1427 O O . SER A 1 183 ? 45.473 26.371 -56.902 1.00 76.88 183 SER A O 1
ATOM 1429 N N . VAL A 1 184 ? 44.944 25.427 -54.938 1.00 75.31 184 VAL A N 1
ATOM 1430 C CA . VAL A 1 184 ? 43.781 26.256 -54.620 1.00 75.31 184 VAL A CA 1
ATOM 1431 C C . VAL A 1 184 ? 44.170 27.210 -53.503 1.00 75.31 184 VAL A C 1
ATOM 1433 O O . VAL A 1 184 ? 44.703 26.802 -52.473 1.00 75.31 184 VAL A O 1
ATOM 1436 N N . THR A 1 185 ? 43.886 28.490 -53.704 1.00 75.12 185 THR A N 1
ATOM 1437 C CA . THR A 1 185 ? 44.001 29.526 -52.677 1.00 75.12 185 THR A CA 1
ATOM 1438 C C . THR A 1 185 ? 42.616 29.915 -52.172 1.00 75.12 185 THR A C 1
ATOM 1440 O O . THR A 1 185 ? 41.668 29.978 -52.955 1.00 75.12 185 THR A O 1
ATOM 1443 N N . ASN A 1 186 ? 42.498 30.197 -50.879 1.00 76.19 186 ASN A N 1
ATOM 1444 C CA . ASN A 1 186 ? 41.281 30.704 -50.261 1.00 76.19 186 ASN A CA 1
ATOM 1445 C C . ASN A 1 186 ? 40.984 32.149 -50.720 1.00 76.19 186 ASN A C 1
ATOM 1447 O O . ASN A 1 186 ? 41.776 32.773 -51.433 1.00 76.19 186 ASN A O 1
ATOM 1451 N N . ALA A 1 187 ? 39.853 32.712 -50.282 1.00 73.19 187 ALA A N 1
ATOM 1452 C CA . ALA A 1 187 ? 39.445 34.084 -50.617 1.00 73.19 187 ALA A CA 1
ATOM 1453 C C . ALA A 1 187 ? 40.446 35.174 -50.160 1.00 73.19 187 ALA A C 1
ATOM 1455 O O . ALA A 1 187 ? 40.369 36.312 -50.613 1.00 73.19 187 ALA A O 1
ATOM 1456 N N . GLU A 1 188 ? 41.399 34.826 -49.292 1.00 77.50 188 GLU A N 1
ATOM 1457 C CA . GLU A 1 188 ? 42.456 35.701 -48.768 1.00 77.50 188 GLU A CA 1
ATOM 1458 C C . GLU A 1 188 ? 43.797 35.499 -49.502 1.00 77.50 188 GLU A C 1
ATOM 1460 O O . GLU A 1 188 ? 44.825 36.029 -49.079 1.00 77.50 188 GLU A O 1
ATOM 1465 N N . GLY A 1 189 ? 43.814 34.705 -50.580 1.00 71.19 189 GLY A N 1
ATOM 1466 C CA . GLY A 1 189 ? 45.005 34.415 -51.381 1.00 71.19 189 GLY A CA 1
ATOM 1467 C C . GLY A 1 189 ? 46.007 33.465 -50.715 1.00 71.19 189 GLY A C 1
ATOM 1468 O O . GLY A 1 189 ? 47.115 33.295 -51.222 1.00 71.19 189 GLY A O 1
ATOM 1469 N N . LYS A 1 190 ? 45.650 32.831 -49.591 1.00 75.50 190 LYS A N 1
ATOM 1470 C CA . LYS A 1 190 ? 46.484 31.823 -48.918 1.00 75.50 190 LYS A CA 1
ATOM 1471 C C . LYS A 1 190 ? 46.170 30.440 -49.465 1.00 75.50 190 LYS A C 1
ATOM 1473 O O . LYS A 1 190 ? 45.012 30.142 -49.733 1.00 75.50 190 LYS A O 1
ATOM 1478 N N . ALA A 1 191 ? 47.179 29.583 -49.606 1.00 75.38 191 ALA A N 1
ATOM 1479 C CA . ALA A 1 191 ? 46.963 28.196 -50.014 1.00 75.38 191 ALA A CA 1
ATOM 1480 C C . ALA A 1 191 ? 45.969 27.506 -49.063 1.00 75.38 191 ALA A C 1
ATOM 1482 O O . ALA A 1 191 ? 46.138 27.554 -47.842 1.00 75.38 191 ALA A O 1
ATOM 1483 N N . GLU A 1 192 ? 44.933 26.885 -49.626 1.00 80.25 192 GLU A N 1
ATOM 1484 C CA . GLU A 1 192 ? 43.973 26.094 -48.860 1.00 80.25 192 GLU A CA 1
ATOM 1485 C C . GLU A 1 192 ? 44.700 24.921 -48.178 1.00 80.25 192 GLU A C 1
ATOM 1487 O O . GLU A 1 192 ? 45.541 24.263 -48.808 1.00 80.25 192 GLU A O 1
ATOM 1492 N N . PRO A 1 193 ? 44.409 24.621 -46.900 1.00 76.12 193 PRO A N 1
ATOM 1493 C CA . PRO A 1 193 ? 45.025 23.498 -46.205 1.00 76.12 193 PRO A CA 1
ATOM 1494 C C . PRO A 1 193 ? 44.839 22.177 -46.970 1.00 76.12 193 PRO A C 1
ATOM 1496 O O . PRO A 1 193 ? 43.720 21.755 -47.250 1.00 76.12 193 PRO A O 1
ATOM 1499 N N . GLY A 1 194 ? 45.949 21.506 -47.297 1.00 76.81 194 GLY A N 1
ATOM 1500 C CA . GLY A 1 194 ? 45.952 20.242 -48.051 1.00 76.81 194 GLY A CA 1
ATOM 1501 C C . GLY A 1 194 ? 46.034 20.391 -49.575 1.00 76.81 194 GLY A C 1
ATOM 1502 O O . GLY A 1 194 ? 46.072 19.381 -50.276 1.00 76.81 194 GLY A O 1
ATOM 1503 N N . SER A 1 195 ? 46.097 21.623 -50.084 1.00 83.81 195 SER A N 1
ATOM 1504 C CA . SER A 1 195 ? 46.309 21.908 -51.500 1.00 83.81 195 SER A CA 1
ATOM 1505 C C . SER A 1 195 ? 47.733 21.557 -51.961 1.00 83.81 195 SER A C 1
ATOM 1507 O O . SER A 1 195 ? 48.687 21.690 -51.192 1.00 83.81 195 SER A O 1
ATOM 1509 N N . ASN A 1 196 ? 47.900 21.097 -53.206 1.00 85.81 196 ASN A N 1
ATOM 1510 C CA . ASN A 1 196 ? 49.223 20.807 -53.764 1.00 85.81 196 ASN A CA 1
ATOM 1511 C C . ASN A 1 196 ? 49.910 22.099 -54.222 1.00 85.81 196 ASN A C 1
ATOM 1513 O O . ASN A 1 196 ? 49.417 22.729 -55.155 1.00 85.81 196 ASN A O 1
ATOM 1517 N N . PRO A 1 197 ? 51.048 22.491 -53.622 1.00 83.31 197 PRO A N 1
ATOM 1518 C CA . PRO A 1 197 ? 51.706 23.750 -53.964 1.00 83.31 197 PRO A CA 1
ATOM 1519 C C . PRO A 1 197 ? 52.479 23.683 -55.289 1.00 83.31 197 PRO A C 1
ATOM 1521 O O . PRO A 1 197 ? 52.969 24.705 -55.763 1.00 83.31 197 PRO A O 1
ATOM 1524 N N . ASN A 1 198 ? 52.638 22.491 -55.870 1.00 83.00 198 ASN A N 1
ATOM 1525 C CA . ASN A 1 198 ? 53.412 22.292 -57.090 1.00 83.00 198 ASN A CA 1
ATOM 1526 C C . ASN A 1 198 ? 52.502 22.378 -58.320 1.00 83.00 198 ASN A C 1
ATOM 1528 O O . ASN A 1 198 ? 51.355 21.928 -58.288 1.00 83.00 198 ASN A O 1
ATOM 1532 N N . ALA A 1 199 ? 53.023 22.911 -59.424 1.00 78.38 199 ALA A N 1
ATOM 1533 C CA . ALA A 1 199 ? 52.350 22.822 -60.715 1.00 78.38 199 ALA A CA 1
ATOM 1534 C C . ALA A 1 199 ? 52.392 21.378 -61.239 1.00 78.38 199 ALA A C 1
ATOM 1536 O O . ALA A 1 1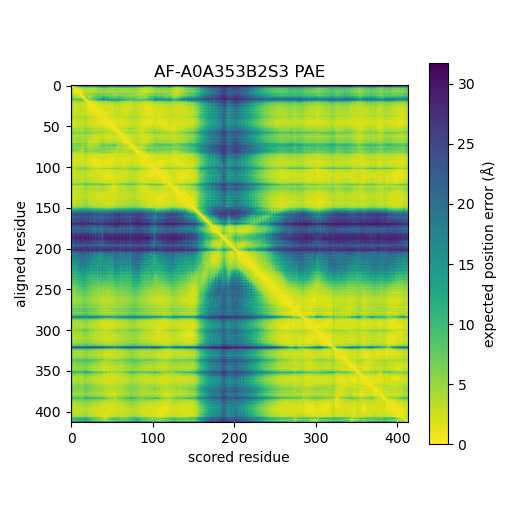99 ? 53.299 20.616 -60.907 1.00 78.38 199 ALA A O 1
ATOM 1537 N N . ILE A 1 200 ? 51.417 21.006 -62.072 1.00 80.06 200 ILE A N 1
ATOM 1538 C CA . ILE A 1 200 ? 51.457 19.738 -62.807 1.00 80.06 200 ILE A CA 1
ATOM 1539 C C . ILE A 1 200 ? 52.534 19.881 -63.886 1.00 80.06 200 ILE A C 1
ATOM 1541 O O . ILE A 1 200 ? 52.291 20.454 -64.946 1.00 80.06 200 ILE A O 1
ATOM 1545 N N . ASP A 1 201 ? 53.737 19.405 -63.592 1.00 77.62 201 ASP A N 1
ATOM 1546 C CA . ASP A 1 201 ? 54.872 19.405 -64.506 1.00 77.62 201 ASP A CA 1
ATOM 1547 C C . ASP A 1 201 ? 55.548 18.023 -64.545 1.00 77.62 201 ASP A C 1
ATOM 1549 O O . ASP A 1 201 ? 55.102 17.064 -63.915 1.00 77.62 201 ASP A O 1
ATOM 1553 N N . ALA A 1 202 ? 56.623 17.894 -65.322 1.00 63.69 202 ALA A N 1
ATOM 1554 C CA . ALA A 1 202 ? 57.378 16.645 -65.436 1.00 63.69 202 ALA A CA 1
ATOM 1555 C C . ALA A 1 202 ? 58.255 16.339 -64.199 1.00 63.69 202 ALA A C 1
ATOM 1557 O O . ALA A 1 202 ? 59.080 15.425 -64.247 1.00 63.69 202 ALA A O 1
ATOM 1558 N N . SER A 1 203 ? 58.134 17.108 -63.109 1.00 71.56 203 SER A N 1
ATOM 1559 C CA . SER A 1 203 ? 58.920 16.907 -61.895 1.00 71.56 203 SER A CA 1
ATOM 1560 C C . SER A 1 203 ? 58.269 15.885 -60.954 1.00 71.56 203 SER A C 1
ATOM 1562 O O . SER A 1 203 ? 57.050 15.766 -60.830 1.00 71.56 203 SER A O 1
ATOM 1564 N N . ASN A 1 204 ? 59.102 15.170 -60.195 1.00 82.25 204 ASN A N 1
ATOM 1565 C CA . ASN A 1 204 ? 58.635 14.213 -59.185 1.00 82.25 204 ASN A CA 1
ATOM 1566 C C . ASN A 1 204 ? 57.954 14.888 -57.975 1.00 82.25 204 ASN A C 1
ATOM 1568 O O . ASN A 1 204 ? 57.360 14.195 -57.143 1.00 82.25 204 ASN A O 1
ATOM 1572 N N . ALA A 1 205 ? 58.038 16.217 -57.840 1.00 84.25 205 ALA A N 1
ATOM 1573 C CA . ALA A 1 205 ? 57.562 16.944 -56.665 1.00 84.25 205 ALA A CA 1
ATOM 1574 C C . ALA A 1 205 ? 56.028 16.953 -56.573 1.00 84.25 205 ALA A C 1
ATOM 1576 O O . ALA A 1 205 ? 55.477 16.618 -55.519 1.00 84.25 205 ALA A O 1
ATOM 1577 N N . TRP A 1 206 ? 55.335 17.239 -57.684 1.00 88.06 206 TRP A N 1
ATOM 1578 C CA . TRP A 1 206 ? 53.871 17.202 -57.733 1.00 88.06 206 TRP A CA 1
ATOM 1579 C C . TRP A 1 206 ? 53.330 15.807 -57.420 1.00 88.06 206 TRP A C 1
ATOM 1581 O O . TRP A 1 206 ? 52.473 15.663 -56.544 1.00 88.06 206 TRP A O 1
ATOM 1591 N N . ALA A 1 207 ? 53.880 14.780 -58.079 1.00 85.31 207 ALA A N 1
ATOM 1592 C CA . ALA A 1 207 ? 53.451 13.392 -57.924 1.00 85.31 207 ALA A CA 1
ATOM 1593 C C . ALA A 1 207 ? 53.647 12.888 -56.486 1.00 85.31 207 ALA A C 1
ATOM 1595 O O . ALA A 1 207 ? 52.767 12.231 -55.930 1.00 85.31 207 ALA A O 1
ATOM 1596 N N . THR A 1 208 ? 54.766 13.249 -55.850 1.00 86.31 208 THR A N 1
ATOM 1597 C CA . THR A 1 208 ? 55.050 12.876 -54.455 1.00 86.31 208 THR A CA 1
ATOM 1598 C C . THR A 1 208 ? 54.069 13.540 -53.485 1.00 86.31 208 THR A C 1
ATOM 1600 O O . THR A 1 208 ? 53.566 12.887 -52.566 1.00 86.31 208 THR A O 1
ATOM 1603 N N . HIS A 1 209 ? 53.754 14.824 -53.692 1.00 86.38 209 HIS A N 1
ATOM 1604 C CA . HIS A 1 209 ? 52.799 15.540 -52.845 1.00 86.38 209 HIS A CA 1
ATOM 1605 C C . HIS A 1 209 ? 51.366 15.022 -53.023 1.00 86.38 209 HIS A C 1
ATOM 1607 O O . HIS A 1 209 ? 50.666 14.806 -52.027 1.00 86.38 209 HIS A O 1
ATOM 1613 N N . PHE A 1 210 ? 50.945 14.780 -54.269 1.00 87.88 210 PHE A N 1
ATOM 1614 C CA . PHE A 1 210 ? 49.654 14.171 -54.579 1.00 87.88 210 PHE A CA 1
ATOM 1615 C C . PHE A 1 210 ? 49.534 12.798 -53.915 1.00 87.88 210 PHE A C 1
ATOM 1617 O O . PHE A 1 210 ? 48.594 12.580 -53.156 1.00 87.88 210 PHE A O 1
ATOM 1624 N N . ALA A 1 211 ? 50.513 11.906 -54.110 1.00 86.50 211 ALA A N 1
ATOM 1625 C CA . ALA A 1 211 ? 50.493 10.563 -53.534 1.00 86.50 211 ALA A CA 1
ATOM 1626 C C . ALA A 1 211 ? 50.370 10.591 -52.001 1.00 86.50 211 ALA A C 1
ATOM 1628 O O . ALA A 1 211 ? 49.555 9.865 -51.430 1.00 86.50 211 ALA A O 1
ATOM 1629 N N . LYS A 1 212 ? 51.121 11.472 -51.325 1.00 87.81 212 LYS A N 1
ATOM 1630 C CA . LYS A 1 212 ? 51.045 11.637 -49.866 1.00 87.81 212 LYS A CA 1
ATOM 1631 C C . LYS A 1 212 ? 49.682 12.174 -49.416 1.00 87.81 212 LYS A C 1
ATOM 1633 O O . LYS A 1 212 ? 49.093 11.639 -48.478 1.00 87.81 212 LYS A O 1
ATOM 1638 N N . SER A 1 213 ? 49.173 13.212 -50.076 1.00 84.62 213 SER A N 1
ATOM 1639 C CA . SER A 1 213 ? 47.920 13.880 -49.692 1.00 84.62 213 SER A CA 1
ATOM 1640 C C . SER A 1 213 ? 46.692 13.015 -49.989 1.00 84.62 213 SER A C 1
ATOM 1642 O O . SER A 1 213 ? 45.821 12.876 -49.132 1.00 84.62 213 SER A O 1
ATOM 1644 N N . ALA A 1 214 ? 46.664 12.346 -51.144 1.00 84.62 214 ALA A N 1
ATOM 1645 C CA . ALA A 1 214 ? 45.629 11.384 -51.505 1.00 84.62 214 ALA A CA 1
ATOM 1646 C C . ALA A 1 214 ? 45.636 10.164 -50.571 1.00 84.62 214 ALA A C 1
ATOM 1648 O O . ALA A 1 214 ? 44.581 9.758 -50.089 1.00 84.62 214 ALA A O 1
ATOM 1649 N N . SER A 1 215 ? 46.815 9.622 -50.238 1.00 85.38 215 SER A N 1
ATOM 1650 C CA . SER A 1 215 ? 46.940 8.522 -49.270 1.00 85.38 215 SER A CA 1
ATOM 1651 C C . SER A 1 215 ? 46.425 8.911 -47.879 1.00 85.38 215 SER A C 1
ATOM 1653 O O . SER A 1 215 ? 45.692 8.143 -47.252 1.00 85.38 215 SER A O 1
ATOM 1655 N N . ASN A 1 216 ? 46.724 10.131 -47.416 1.00 86.19 216 ASN A N 1
ATOM 1656 C CA . ASN A 1 216 ? 46.192 10.656 -46.157 1.00 86.19 216 ASN A CA 1
ATOM 1657 C C . ASN A 1 216 ? 44.665 10.816 -46.193 1.00 86.19 216 ASN A C 1
ATOM 1659 O O . ASN A 1 216 ? 44.001 10.449 -45.225 1.00 86.19 216 ASN A O 1
ATOM 1663 N N . ALA A 1 217 ? 44.105 11.319 -47.298 1.00 84.31 217 ALA A N 1
ATOM 1664 C CA . ALA A 1 217 ? 42.661 11.462 -47.476 1.00 84.31 217 ALA A CA 1
ATOM 1665 C C . ALA A 1 217 ? 41.942 10.102 -47.475 1.00 84.31 217 ALA A C 1
ATOM 1667 O O . ALA A 1 217 ? 40.969 9.921 -46.745 1.00 84.31 217 ALA A O 1
ATOM 1668 N N . ILE A 1 218 ? 42.467 9.121 -48.220 1.00 83.19 218 ILE A N 1
ATOM 1669 C CA . ILE A 1 218 ? 41.954 7.741 -48.257 1.00 83.19 218 ILE A CA 1
ATOM 1670 C C . ILE A 1 218 ? 42.045 7.096 -46.873 1.00 83.19 218 ILE A C 1
ATOM 1672 O O . ILE A 1 218 ? 41.062 6.552 -46.376 1.00 83.19 218 ILE A O 1
ATOM 1676 N N . SER A 1 219 ? 43.196 7.211 -46.207 1.00 84.69 219 SER A N 1
ATOM 1677 C CA . SER A 1 219 ? 43.389 6.684 -44.851 1.00 84.69 219 SER A CA 1
ATOM 1678 C C . SER A 1 219 ? 42.447 7.344 -43.840 1.00 84.69 219 SER A C 1
ATOM 1680 O O . SER A 1 219 ? 41.944 6.674 -42.940 1.00 84.69 219 SER A O 1
ATOM 1682 N N . GLY A 1 220 ? 42.185 8.646 -43.985 1.00 83.88 220 GLY A N 1
ATOM 1683 C CA . GLY A 1 220 ? 41.212 9.384 -43.181 1.00 83.88 220 GLY A CA 1
ATOM 1684 C C . GLY A 1 220 ? 39.783 8.890 -43.402 1.00 83.88 220 GLY A C 1
ATOM 1685 O O . GLY A 1 220 ? 39.081 8.616 -42.433 1.00 83.88 220 GLY A O 1
ATOM 1686 N N . ALA A 1 221 ? 39.374 8.686 -44.656 1.00 82.19 221 ALA A N 1
ATOM 1687 C CA . ALA A 1 221 ? 38.058 8.142 -44.988 1.00 82.19 221 ALA A CA 1
ATOM 1688 C C . ALA A 1 221 ? 37.865 6.716 -44.443 1.00 82.19 221 ALA A C 1
ATOM 1690 O O . ALA A 1 221 ? 36.829 6.430 -43.847 1.00 82.19 221 ALA A O 1
ATOM 1691 N N . ILE A 1 222 ? 38.883 5.852 -44.556 1.00 81.56 222 ILE A N 1
ATOM 1692 C CA . ILE A 1 222 ? 38.872 4.503 -43.965 1.00 81.56 222 ILE A CA 1
ATOM 1693 C C . ILE A 1 222 ? 38.745 4.582 -42.439 1.00 81.56 222 ILE A C 1
ATOM 1695 O O . ILE A 1 222 ? 37.924 3.872 -41.862 1.00 81.56 222 ILE A O 1
ATOM 1699 N N . LYS A 1 223 ? 39.510 5.456 -41.769 1.00 83.69 223 LYS A N 1
ATOM 1700 C CA 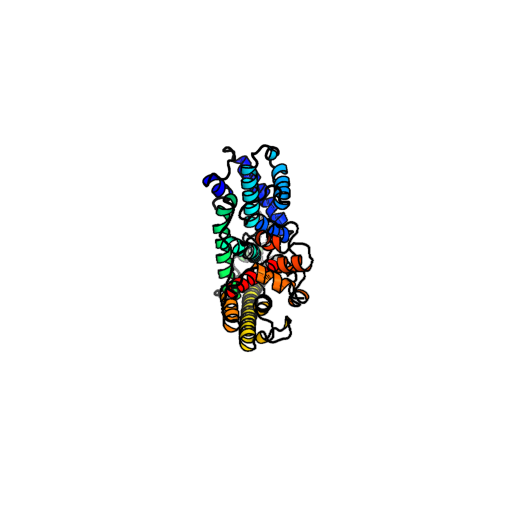. LYS A 1 223 ? 39.407 5.651 -40.311 1.00 83.69 223 LYS A CA 1
ATOM 1701 C C . LYS A 1 223 ? 38.020 6.135 -39.895 1.00 83.69 223 LYS A C 1
ATOM 1703 O O . LYS A 1 223 ? 37.471 5.610 -38.932 1.00 83.69 223 LYS A O 1
ATOM 1708 N N . ASN A 1 224 ? 37.436 7.081 -40.626 1.00 81.06 224 ASN A N 1
ATOM 1709 C CA . ASN A 1 224 ? 36.089 7.583 -40.351 1.00 81.06 224 ASN A CA 1
ATOM 1710 C C . ASN A 1 224 ? 35.033 6.485 -40.550 1.00 81.06 224 ASN A C 1
ATOM 1712 O O . ASN A 1 224 ? 34.133 6.339 -39.726 1.00 81.06 224 ASN A O 1
ATOM 1716 N N . GLN A 1 225 ? 35.175 5.659 -41.590 1.00 81.00 225 GLN A N 1
ATOM 1717 C CA . GLN A 1 225 ? 34.302 4.508 -41.813 1.00 81.00 225 GLN A CA 1
ATOM 1718 C C . GLN A 1 225 ? 34.439 3.466 -40.693 1.00 81.00 225 GLN A C 1
ATOM 1720 O O . GLN A 1 225 ? 33.433 2.968 -40.192 1.00 81.00 225 GLN A O 1
ATOM 1725 N N . GLN A 1 226 ? 35.668 3.166 -40.258 1.00 82.19 226 GLN A N 1
ATOM 1726 C CA . GLN A 1 226 ? 35.929 2.280 -39.121 1.00 82.19 226 GLN A CA 1
ATOM 1727 C C . GLN A 1 226 ? 35.309 2.826 -37.830 1.00 82.19 226 GLN A C 1
ATOM 1729 O O . GLN A 1 226 ? 34.670 2.073 -37.103 1.00 82.19 226 GLN A O 1
ATOM 1734 N N . GLN A 1 227 ? 35.441 4.127 -37.559 1.00 84.12 227 GLN A N 1
ATOM 1735 C CA . GLN A 1 227 ? 34.813 4.772 -36.402 1.00 84.12 227 GLN A CA 1
ATOM 1736 C C . GLN A 1 227 ? 33.284 4.690 -36.464 1.00 84.12 227 GLN A C 1
ATOM 1738 O O . GLN A 1 227 ? 32.655 4.337 -35.468 1.00 84.12 227 GLN A O 1
ATOM 1743 N N . GLY A 1 228 ? 32.685 4.945 -37.631 1.00 81.38 228 GLY A N 1
ATOM 1744 C CA . GLY A 1 228 ? 31.241 4.810 -37.829 1.00 81.38 228 GLY A CA 1
ATOM 1745 C C . GLY A 1 228 ? 30.751 3.368 -37.655 1.00 81.38 228 GLY A C 1
ATOM 1746 O O . GLY A 1 228 ? 29.717 3.141 -37.032 1.00 81.38 228 GLY A O 1
ATOM 1747 N N . LEU A 1 229 ? 31.519 2.381 -38.129 1.00 81.50 229 LEU A N 1
ATOM 1748 C CA . LEU A 1 229 ? 31.223 0.964 -37.913 1.00 81.50 229 LEU A CA 1
ATOM 1749 C C . LEU A 1 229 ? 31.303 0.589 -36.427 1.00 81.50 229 LEU A C 1
ATOM 1751 O O . LEU A 1 229 ? 30.409 -0.084 -35.921 1.00 81.50 229 LEU A O 1
ATOM 1755 N N . VAL A 1 230 ? 32.339 1.044 -35.715 1.00 84.88 230 VAL A N 1
ATOM 1756 C CA . VAL A 1 230 ? 32.477 0.833 -34.263 1.00 84.88 230 VAL A CA 1
ATOM 1757 C C . VAL A 1 230 ? 31.301 1.457 -33.511 1.00 84.88 230 VAL A C 1
ATOM 1759 O O . VAL A 1 230 ? 30.743 0.813 -32.625 1.00 84.88 230 VAL A O 1
ATOM 1762 N N . ALA A 1 231 ? 30.874 2.666 -33.890 1.00 83.75 231 ALA A N 1
ATOM 1763 C CA . ALA A 1 231 ? 29.712 3.322 -33.296 1.00 83.75 231 ALA A CA 1
ATOM 1764 C C . ALA A 1 231 ? 28.416 2.526 -33.532 1.00 83.75 231 ALA A C 1
ATOM 1766 O O . ALA A 1 231 ? 27.676 2.274 -32.583 1.00 83.75 231 ALA A O 1
ATOM 1767 N N . ALA A 1 232 ? 28.178 2.054 -34.761 1.00 82.50 232 ALA A N 1
ATOM 1768 C CA . ALA A 1 232 ? 27.009 1.237 -35.094 1.00 82.50 232 ALA A CA 1
ATOM 1769 C C . ALA A 1 232 ? 26.995 -0.108 -34.341 1.00 82.50 232 ALA A C 1
ATOM 1771 O O . ALA A 1 232 ? 25.949 -0.550 -33.865 1.00 82.50 232 ALA A O 1
ATOM 1772 N N . ILE A 1 233 ? 28.161 -0.748 -34.186 1.00 83.44 233 ILE A N 1
ATOM 1773 C CA . ILE A 1 233 ? 28.320 -1.959 -33.371 1.00 83.44 233 ILE A CA 1
ATOM 1774 C C . ILE A 1 233 ? 27.993 -1.657 -31.904 1.00 83.44 233 ILE A C 1
ATOM 1776 O O . ILE A 1 233 ? 27.218 -2.391 -31.291 1.00 83.44 233 ILE A O 1
ATOM 1780 N N . GLN A 1 234 ? 28.540 -0.575 -31.342 1.00 86.06 234 GLN A N 1
ATOM 1781 C CA . GLN A 1 234 ? 28.288 -0.181 -29.955 1.00 86.06 234 GLN A CA 1
ATOM 1782 C C . GLN A 1 234 ? 26.800 0.090 -29.702 1.00 86.06 234 GLN A C 1
ATOM 1784 O O . GLN A 1 234 ? 26.260 -0.324 -28.677 1.00 86.06 234 GLN A O 1
ATOM 1789 N N . GLU A 1 235 ? 26.123 0.744 -30.644 1.00 85.25 235 GLU A N 1
ATOM 1790 C CA . GLU A 1 235 ? 24.688 1.003 -30.573 1.00 85.25 235 GLU A CA 1
ATOM 1791 C C . GLU A 1 235 ? 23.868 -0.295 -30.614 1.00 85.25 235 GLU A C 1
ATOM 1793 O O . GLU A 1 235 ? 22.982 -0.487 -29.780 1.00 85.25 235 GLU A O 1
ATOM 1798 N N . ALA A 1 236 ? 24.199 -1.224 -31.516 1.00 83.88 236 ALA A N 1
ATOM 1799 C CA . ALA A 1 236 ? 23.549 -2.532 -31.585 1.00 83.88 236 ALA A CA 1
ATOM 1800 C C . ALA A 1 236 ? 23.775 -3.363 -30.307 1.00 83.88 236 ALA A C 1
ATOM 1802 O O . ALA A 1 236 ? 22.849 -4.017 -29.823 1.00 83.88 236 ALA A O 1
ATOM 1803 N N . PHE A 1 237 ? 24.976 -3.308 -29.720 1.00 86.00 237 PHE A N 1
ATOM 1804 C CA . PHE A 1 237 ? 25.264 -3.941 -28.430 1.00 86.00 237 PHE A CA 1
ATOM 1805 C C . PHE A 1 237 ? 24.463 -3.318 -27.284 1.00 86.00 237 PHE A C 1
ATOM 1807 O O . PHE A 1 237 ? 23.980 -4.052 -26.421 1.00 86.00 237 PHE A O 1
ATOM 1814 N N . ASN A 1 238 ? 24.301 -1.993 -27.269 1.00 86.75 238 ASN A N 1
ATOM 1815 C CA . ASN A 1 238 ? 23.477 -1.311 -26.274 1.00 86.75 238 ASN A CA 1
ATOM 1816 C C . ASN A 1 238 ? 21.992 -1.709 -26.414 1.00 86.75 238 ASN A C 1
ATOM 1818 O O . ASN A 1 238 ? 21.389 -2.103 -25.418 1.00 86.75 238 ASN A O 1
ATOM 1822 N N . ASP A 1 239 ? 21.437 -1.730 -27.635 1.00 85.38 239 ASP A N 1
ATOM 1823 C CA . ASP A 1 239 ? 20.062 -2.200 -27.906 1.00 85.38 239 ASP A CA 1
ATOM 1824 C C . ASP A 1 239 ? 19.861 -3.659 -27.463 1.00 85.38 239 ASP A C 1
ATOM 1826 O O . ASP A 1 239 ? 18.876 -3.991 -26.800 1.00 85.38 239 ASP A O 1
ATOM 1830 N N . LEU A 1 240 ? 20.821 -4.539 -27.769 1.00 84.81 240 LEU A N 1
ATOM 1831 C CA . LEU A 1 240 ? 20.779 -5.937 -27.341 1.00 84.81 240 LEU A CA 1
ATOM 1832 C C . LEU A 1 240 ? 20.838 -6.066 -25.815 1.00 84.81 240 LEU A C 1
ATOM 1834 O O . LEU A 1 240 ? 20.081 -6.845 -25.236 1.00 84.81 240 LEU A O 1
ATOM 1838 N N . ARG A 1 241 ? 21.718 -5.302 -25.157 1.00 85.69 241 ARG A N 1
ATOM 1839 C CA . ARG A 1 241 ? 21.847 -5.283 -23.696 1.00 85.69 241 ARG A CA 1
ATOM 1840 C C . ARG A 1 241 ? 20.543 -4.845 -23.039 1.00 85.69 241 ARG A C 1
ATOM 1842 O O . ARG A 1 241 ? 20.124 -5.481 -22.076 1.00 85.69 241 ARG A O 1
ATOM 1849 N N . ASP A 1 242 ? 19.903 -3.799 -23.545 1.00 86.06 242 ASP A N 1
ATOM 1850 C CA . ASP A 1 242 ? 18.659 -3.293 -22.966 1.00 86.06 242 ASP A CA 1
ATOM 1851 C C . ASP A 1 242 ? 17.487 -4.253 -23.205 1.00 86.06 242 ASP A C 1
ATOM 1853 O O . ASP A 1 242 ? 16.731 -4.536 -22.277 1.00 86.06 242 ASP A O 1
ATOM 1857 N N . LYS A 1 243 ? 17.402 -4.887 -24.380 1.00 83.88 243 LYS A N 1
ATOM 1858 C CA . LYS A 1 243 ? 16.435 -5.973 -24.626 1.00 83.88 243 LYS A CA 1
ATOM 1859 C C . LYS A 1 243 ? 16.669 -7.182 -23.723 1.00 83.88 243 LYS A C 1
ATOM 1861 O O . LYS A 1 243 ? 15.709 -7.762 -23.219 1.00 83.88 243 LYS A O 1
ATOM 1866 N N . PHE A 1 244 ? 17.927 -7.562 -23.497 1.00 85.44 244 PHE A N 1
ATOM 1867 C CA . PHE A 1 244 ? 18.261 -8.672 -22.607 1.00 85.44 244 PHE A CA 1
ATOM 1868 C C . PHE A 1 244 ? 17.903 -8.363 -21.150 1.00 85.44 244 PHE A C 1
ATOM 1870 O O . PHE A 1 244 ? 17.406 -9.249 -20.460 1.00 85.44 244 PHE A O 1
ATOM 1877 N N . LYS A 1 245 ? 18.086 -7.115 -20.690 1.00 86.12 245 LYS A N 1
ATOM 1878 C CA . LYS A 1 245 ? 17.601 -6.678 -19.370 1.00 86.12 245 LYS A CA 1
ATOM 1879 C C . LYS A 1 245 ? 16.090 -6.865 -19.252 1.00 86.12 245 LYS A C 1
ATOM 1881 O O . LYS A 1 245 ? 15.663 -7.517 -18.313 1.00 86.12 245 LYS A O 1
ATOM 1886 N N . VAL A 1 246 ? 15.309 -6.405 -20.235 1.00 85.81 246 VAL A N 1
ATOM 1887 C CA . VAL A 1 246 ? 13.842 -6.570 -20.228 1.00 85.81 246 VAL A CA 1
ATOM 1888 C C . VAL A 1 246 ? 13.444 -8.047 -20.144 1.00 85.81 246 VAL A C 1
ATOM 1890 O O . VAL A 1 246 ? 12.630 -8.410 -19.304 1.00 85.81 246 VAL A O 1
ATOM 1893 N N . ILE A 1 247 ? 14.051 -8.919 -20.961 1.00 85.19 247 ILE A N 1
ATOM 1894 C CA . ILE A 1 247 ? 13.769 -10.367 -20.920 1.00 85.19 247 ILE A CA 1
ATOM 1895 C C . ILE A 1 247 ? 14.134 -10.962 -19.558 1.00 85.19 247 ILE A C 1
ATOM 1897 O O . ILE A 1 247 ? 13.372 -11.758 -19.014 1.00 85.19 247 ILE A O 1
ATOM 1901 N N . ARG A 1 248 ? 15.305 -10.611 -19.019 1.00 86.56 248 ARG A N 1
ATOM 1902 C CA . ARG A 1 248 ? 15.762 -11.100 -17.718 1.00 86.56 248 ARG A CA 1
ATOM 1903 C C . ARG A 1 248 ? 14.806 -10.665 -16.613 1.00 86.56 248 ARG A C 1
ATOM 1905 O O . ARG A 1 248 ? 14.408 -11.504 -15.814 1.00 86.56 248 ARG A O 1
ATOM 1912 N N . ASP A 1 249 ? 14.447 -9.389 -16.572 1.00 87.81 249 ASP A N 1
ATOM 1913 C CA . ASP A 1 249 ? 13.592 -8.826 -15.528 1.00 87.81 249 ASP A CA 1
ATOM 1914 C C . ASP A 1 249 ? 12.185 -9.447 -15.602 1.00 87.81 249 ASP A C 1
ATOM 1916 O O . ASP A 1 249 ? 11.632 -9.858 -14.584 1.00 87.81 249 ASP A O 1
ATOM 1920 N N . GLU A 1 250 ? 11.659 -9.658 -16.812 1.00 86.25 250 GLU A N 1
ATOM 1921 C CA . GLU A 1 250 ? 10.389 -10.351 -17.042 1.00 86.25 250 GLU A CA 1
ATOM 1922 C C . GLU A 1 250 ? 10.440 -11.843 -16.658 1.00 86.25 250 GLU A C 1
ATOM 1924 O O . GLU A 1 250 ? 9.485 -12.381 -16.093 1.00 86.25 250 GLU A O 1
ATOM 1929 N N . ALA A 1 251 ? 11.557 -12.527 -16.924 1.00 86.56 251 ALA A N 1
ATOM 1930 C CA . ALA A 1 251 ? 11.754 -13.920 -16.528 1.00 86.56 251 ALA A CA 1
ATOM 1931 C C . ALA A 1 251 ? 11.849 -14.070 -15.002 1.00 86.56 251 ALA A C 1
ATOM 1933 O O . ALA A 1 251 ? 11.223 -14.969 -14.440 1.00 86.56 251 ALA A O 1
ATOM 1934 N N . VAL A 1 252 ? 12.580 -13.172 -14.329 1.00 88.56 252 VAL A N 1
ATOM 1935 C CA . VAL A 1 252 ? 12.649 -13.118 -12.860 1.00 88.56 252 VAL A CA 1
ATOM 1936 C C . VAL A 1 252 ? 11.260 -12.868 -12.278 1.00 88.56 252 VAL A C 1
ATOM 1938 O O . VAL A 1 252 ? 10.830 -13.624 -11.409 1.00 88.56 252 VAL A O 1
ATOM 1941 N N . ARG A 1 253 ? 10.523 -11.883 -12.806 1.00 90.00 253 ARG A N 1
ATOM 1942 C CA . ARG A 1 253 ? 9.150 -11.575 -12.382 1.00 90.00 253 ARG A CA 1
ATOM 1943 C C . ARG A 1 253 ? 8.217 -12.775 -12.558 1.00 90.00 253 ARG A C 1
ATOM 1945 O O . ARG A 1 253 ? 7.487 -13.132 -11.637 1.00 90.00 253 ARG A O 1
ATOM 1952 N N . SER A 1 254 ? 8.251 -13.424 -13.725 1.00 88.50 254 SER A N 1
ATOM 1953 C CA . SER A 1 254 ? 7.441 -14.617 -14.009 1.00 88.50 254 SER A CA 1
ATOM 1954 C C . SER A 1 254 ? 7.762 -15.760 -13.041 1.00 88.50 254 SER A C 1
ATOM 1956 O O . SER A 1 254 ? 6.845 -16.362 -12.479 1.00 88.50 254 SER A O 1
ATOM 1958 N N . HIS A 1 255 ? 9.047 -16.011 -12.770 1.00 89.62 255 HIS A N 1
ATOM 1959 C CA . HIS A 1 255 ? 9.470 -17.038 -11.819 1.00 89.62 255 HIS A CA 1
ATOM 1960 C C . HIS A 1 255 ? 9.017 -16.725 -10.385 1.00 89.62 255 HIS A C 1
ATOM 1962 O O . HIS A 1 255 ? 8.407 -17.576 -9.742 1.00 89.62 255 HIS A O 1
ATOM 1968 N N . GLN A 1 256 ? 9.227 -15.494 -9.905 1.00 90.69 256 GLN A N 1
ATOM 1969 C CA . GLN A 1 256 ? 8.736 -15.047 -8.595 1.00 90.69 256 GLN A CA 1
ATOM 1970 C C . GLN A 1 256 ? 7.220 -15.222 -8.485 1.00 90.69 256 GLN A C 1
ATOM 1972 O O . GLN A 1 256 ? 6.716 -15.760 -7.503 1.00 90.69 256 GLN A O 1
ATOM 1977 N N . SER A 1 257 ? 6.486 -14.837 -9.526 1.00 91.44 257 SER A N 1
ATOM 1978 C CA . SER A 1 257 ? 5.040 -14.989 -9.566 1.00 91.44 257 SER A CA 1
ATOM 1979 C C . SER A 1 257 ? 4.579 -16.454 -9.512 1.00 91.44 257 SER A C 1
ATOM 1981 O O . SER A 1 257 ? 3.580 -16.769 -8.859 1.00 91.44 257 SER A O 1
ATOM 1983 N N . GLN A 1 258 ? 5.282 -17.363 -10.191 1.00 91.88 258 GLN A N 1
ATOM 1984 C CA . GLN A 1 258 ? 5.008 -18.800 -10.121 1.00 91.88 258 GLN A CA 1
ATOM 1985 C C . GLN A 1 258 ? 5.313 -19.372 -8.734 1.00 91.88 258 GLN A C 1
ATOM 1987 O O . GLN A 1 258 ? 4.510 -20.154 -8.221 1.00 91.88 258 GLN A O 1
ATOM 1992 N N . ASN A 1 259 ? 6.417 -18.950 -8.113 1.00 93.25 259 ASN A N 1
ATOM 1993 C CA . ASN A 1 259 ? 6.792 -19.383 -6.768 1.00 93.25 259 ASN A CA 1
ATOM 1994 C C . ASN A 1 259 ? 5.729 -18.966 -5.749 1.00 93.25 259 ASN A C 1
ATOM 1996 O O . ASN A 1 259 ? 5.171 -19.836 -5.089 1.00 93.25 259 ASN A O 1
ATOM 2000 N N . ARG A 1 260 ? 5.328 -17.685 -5.725 1.00 94.75 260 ARG A N 1
ATOM 2001 C CA . ARG A 1 260 ? 4.278 -17.184 -4.814 1.00 94.75 260 ARG A CA 1
ATOM 2002 C C . ARG A 1 260 ? 2.975 -17.968 -4.942 1.00 94.75 260 ARG A C 1
ATOM 2004 O O . ARG A 1 260 ? 2.382 -18.369 -3.950 1.00 94.75 260 ARG A O 1
ATOM 2011 N N . ARG A 1 261 ? 2.523 -18.245 -6.170 1.00 94.56 261 ARG A N 1
ATOM 2012 C CA . ARG A 1 261 ? 1.320 -19.070 -6.389 1.00 94.56 261 ARG A CA 1
ATOM 2013 C C . ARG A 1 261 ? 1.479 -20.496 -5.883 1.00 94.56 261 ARG A C 1
ATOM 2015 O O . ARG A 1 261 ? 0.537 -21.041 -5.320 1.00 94.56 261 ARG A O 1
ATOM 2022 N N . THR A 1 262 ? 2.639 -21.098 -6.122 1.00 96.12 262 THR A N 1
ATOM 2023 C CA . THR A 1 262 ? 2.933 -22.465 -5.682 1.00 96.12 262 THR A CA 1
ATOM 2024 C C . THR A 1 262 ? 2.972 -22.537 -4.159 1.00 96.12 262 THR A C 1
ATOM 2026 O O . THR A 1 262 ? 2.401 -23.458 -3.589 1.00 96.12 262 THR A O 1
ATOM 2029 N N . GLU A 1 263 ? 3.552 -21.537 -3.498 1.00 96.94 263 GLU A N 1
ATOM 2030 C CA . GLU A 1 263 ? 3.569 -21.414 -2.040 1.00 96.94 263 GLU A CA 1
ATOM 2031 C C . GLU A 1 263 ? 2.170 -21.198 -1.458 1.00 96.94 263 GLU A C 1
ATOM 2033 O O . GLU A 1 263 ? 1.814 -21.860 -0.487 1.00 96.94 263 GLU A O 1
ATOM 2038 N N . LEU A 1 264 ? 1.331 -20.358 -2.078 1.00 97.19 264 LEU A N 1
ATOM 2039 C CA . LEU A 1 264 ? -0.070 -20.218 -1.665 1.00 97.19 264 LEU A CA 1
ATOM 2040 C C . LEU A 1 264 ? -0.829 -21.545 -1.798 1.00 97.19 264 LEU A C 1
ATOM 2042 O O . LEU A 1 264 ? -1.543 -21.939 -0.879 1.00 97.19 264 LEU A O 1
ATOM 2046 N N . LEU A 1 265 ? -0.661 -22.267 -2.911 1.00 96.62 265 LEU A N 1
ATOM 2047 C CA . LEU A 1 265 ? -1.267 -23.592 -3.087 1.00 96.62 265 LEU A CA 1
ATOM 2048 C C . LEU A 1 265 ? -0.744 -24.598 -2.056 1.00 96.62 265 LEU A C 1
ATOM 2050 O O . LEU A 1 265 ? -1.528 -25.362 -1.499 1.00 96.62 265 LEU A O 1
ATOM 2054 N N . TRP A 1 266 ? 0.557 -24.569 -1.766 1.00 97.50 266 TRP A N 1
ATOM 2055 C CA . TRP A 1 266 ? 1.161 -25.409 -0.739 1.00 97.50 266 TRP A CA 1
ATOM 2056 C C . TRP A 1 266 ? 0.607 -25.097 0.651 1.00 97.50 266 TRP A C 1
ATOM 2058 O O . TRP A 1 266 ? 0.300 -26.017 1.403 1.00 97.50 266 TRP A O 1
ATOM 2068 N N . LEU A 1 267 ? 0.422 -23.821 0.995 1.00 96.62 267 LEU A N 1
ATOM 2069 C CA . LEU A 1 267 ? -0.202 -23.402 2.250 1.00 96.62 267 LEU A CA 1
ATOM 2070 C C . LEU A 1 267 ? -1.648 -23.904 2.350 1.00 96.62 267 LEU A C 1
ATOM 2072 O O . LEU A 1 267 ? -2.034 -24.416 3.399 1.00 96.62 267 LEU A O 1
ATOM 2076 N N . ALA A 1 268 ? -2.433 -23.794 1.272 1.00 96.38 268 ALA A N 1
ATOM 2077 C CA . ALA A 1 268 ? -3.807 -24.303 1.237 1.00 96.38 268 ALA A CA 1
ATOM 2078 C C . ALA A 1 268 ? -3.880 -25.820 1.447 1.00 96.38 268 ALA A C 1
ATOM 2080 O O . ALA A 1 268 ? -4.756 -26.293 2.168 1.00 96.38 268 ALA A O 1
ATOM 2081 N N . GLU A 1 269 ? -2.970 -26.572 0.825 1.00 96.44 269 GLU A N 1
ATOM 2082 C CA . GLU A 1 269 ? -2.963 -28.035 0.893 1.00 96.44 269 GLU A CA 1
ATOM 2083 C C . GLU A 1 269 ? -2.397 -28.547 2.221 1.00 96.44 269 GLU A C 1
ATOM 2085 O O . GLU A 1 269 ? -2.998 -29.388 2.883 1.00 96.44 269 GLU A O 1
ATOM 2090 N N . SER A 1 270 ? -1.248 -28.017 2.643 1.00 96.31 270 SER A N 1
ATOM 2091 C CA . SER A 1 270 ? -0.596 -28.430 3.890 1.00 96.31 270 SER A CA 1
ATOM 2092 C C . SER A 1 270 ? -1.345 -27.959 5.134 1.00 96.31 270 SER A C 1
ATOM 2094 O O . SER A 1 270 ? -1.169 -28.544 6.203 1.00 96.31 270 SER A O 1
ATOM 2096 N N . GLN A 1 271 ? -2.148 -26.894 5.010 1.00 95.69 271 GLN A N 1
ATOM 2097 C CA . GLN A 1 271 ? -2.833 -26.224 6.116 1.00 95.69 271 GLN A CA 1
ATOM 2098 C C . GLN A 1 271 ? -1.902 -25.981 7.310 1.00 95.69 271 GLN A C 1
ATOM 2100 O O . GLN A 1 271 ? -2.294 -26.119 8.472 1.00 95.69 271 GLN A O 1
ATOM 2105 N N . TYR A 1 272 ? -0.657 -25.620 7.014 1.00 96.25 272 TYR A N 1
ATOM 2106 C CA . TYR A 1 272 ? 0.400 -25.436 7.990 1.00 96.25 272 TYR A CA 1
ATOM 2107 C C . TYR A 1 272 ? 0.862 -23.987 8.005 1.00 96.25 272 TYR A C 1
ATOM 2109 O O . TYR A 1 272 ? 1.049 -23.384 6.949 1.00 96.25 272 TYR A O 1
ATOM 2117 N N . SER A 1 273 ? 1.083 -23.448 9.203 1.00 95.38 273 SER A N 1
ATOM 2118 C CA . SER A 1 273 ? 1.748 -22.163 9.372 1.00 95.38 273 SER A CA 1
ATOM 2119 C C . SER A 1 273 ? 3.234 -22.377 9.662 1.00 95.38 273 SER A C 1
ATOM 2121 O O . SER A 1 273 ? 3.574 -22.866 10.749 1.00 95.38 273 SER A O 1
ATOM 2123 N N . PRO A 1 274 ? 4.142 -21.970 8.755 1.00 92.44 274 PRO A N 1
ATOM 2124 C CA . PRO A 1 274 ? 5.576 -21.982 9.024 1.00 92.44 274 PRO A CA 1
ATOM 2125 C C . PRO A 1 274 ? 5.942 -21.105 10.227 1.00 92.44 274 PRO A C 1
ATOM 2127 O O . PRO A 1 274 ? 6.707 -21.526 11.092 1.00 92.44 274 PRO A O 1
ATOM 2130 N N . ARG A 1 275 ? 5.326 -19.922 10.335 1.00 90.31 275 ARG A N 1
ATOM 2131 C CA . ARG A 1 275 ? 5.581 -18.939 11.396 1.00 90.31 275 ARG A CA 1
ATOM 2132 C C . ARG A 1 275 ? 5.173 -19.447 12.777 1.00 90.31 275 ARG A C 1
ATOM 2134 O O . ARG A 1 275 ? 5.886 -19.263 13.770 1.00 90.31 275 ARG A O 1
ATOM 2141 N N . PHE A 1 276 ? 4.026 -20.119 12.865 1.00 90.75 276 PHE A N 1
ATOM 2142 C CA . PHE A 1 276 ? 3.556 -20.678 14.132 1.00 90.75 276 PHE A CA 1
ATOM 2143 C C . PHE A 1 276 ? 4.091 -22.088 14.403 1.00 90.75 276 PHE A C 1
ATOM 2145 O O . PHE A 1 276 ? 4.053 -22.509 15.563 1.00 90.75 276 PHE A O 1
ATOM 2152 N N . ASN A 1 277 ? 4.678 -22.741 13.394 1.00 93.31 277 ASN A N 1
ATOM 2153 C CA . ASN A 1 277 ? 5.198 -24.109 13.409 1.00 93.31 277 ASN A CA 1
ATOM 2154 C C . ASN A 1 277 ? 4.145 -25.135 13.866 1.00 93.31 277 ASN A C 1
ATOM 2156 O O . ASN A 1 277 ? 4.414 -25.970 14.734 1.00 93.31 277 ASN A O 1
ATOM 2160 N N . ARG A 1 278 ? 2.916 -24.983 13.357 1.00 94.12 278 ARG A N 1
ATOM 2161 C CA . ARG A 1 278 ? 1.728 -25.776 13.718 1.00 94.12 278 ARG A CA 1
ATOM 2162 C C . ARG A 1 278 ? 0.731 -25.805 12.565 1.00 94.12 278 ARG A C 1
ATOM 2164 O O . ARG A 1 278 ? 0.712 -24.889 11.738 1.00 94.12 278 ARG A O 1
ATOM 2171 N N . ALA A 1 279 ? -0.129 -26.820 12.541 1.00 95.44 279 ALA A N 1
ATOM 2172 C CA . ALA A 1 279 ? -1.252 -26.843 11.609 1.00 95.44 279 ALA A CA 1
ATOM 2173 C C . ALA A 1 279 ? -2.297 -25.782 11.996 1.00 95.44 279 ALA A C 1
ATOM 2175 O O . ALA A 1 279 ? -2.529 -25.539 13.180 1.00 95.44 279 ALA A O 1
ATOM 2176 N N . TYR A 1 280 ? -2.987 -25.177 11.026 1.00 94.81 280 TYR A N 1
ATOM 2177 C CA . TYR A 1 280 ? -4.039 -24.197 11.319 1.00 94.81 280 TYR A CA 1
ATOM 2178 C C . TYR A 1 280 ? -5.171 -24.806 12.155 1.00 94.81 280 TYR A C 1
ATOM 2180 O O . TYR A 1 280 ? -5.714 -24.129 13.018 1.00 94.81 280 TYR A O 1
ATOM 2188 N N . ALA A 1 281 ? -5.487 -26.090 11.975 1.00 91.44 281 ALA A N 1
ATOM 2189 C CA . ALA A 1 281 ? -6.478 -26.787 12.800 1.00 91.44 281 ALA A CA 1
ATOM 2190 C C . ALA A 1 281 ? -6.086 -26.877 14.291 1.00 91.44 281 ALA A C 1
ATOM 2192 O O . ALA A 1 281 ? -6.954 -27.009 15.152 1.00 91.44 281 ALA A O 1
ATOM 2193 N N . GLU A 1 282 ? -4.788 -26.794 14.603 1.00 91.38 282 GLU A N 1
ATOM 2194 C CA . GLU A 1 282 ? -4.260 -26.771 15.972 1.00 91.38 282 GLU A CA 1
ATOM 2195 C C . GLU A 1 282 ? -4.240 -25.352 16.558 1.00 91.38 282 GLU A C 1
ATOM 2197 O O . GLU A 1 282 ? -4.123 -25.177 17.775 1.00 91.38 282 GLU A O 1
ATOM 2202 N N . LEU A 1 283 ? -4.357 -24.322 15.712 1.00 86.50 283 LEU A N 1
ATOM 2203 C CA . LEU A 1 283 ? -4.499 -22.944 16.161 1.00 86.50 283 LEU A CA 1
ATOM 2204 C C . LEU A 1 283 ? -5.943 -22.731 16.630 1.00 86.50 283 LEU A C 1
ATOM 2206 O O . LEU A 1 283 ? -6.910 -22.983 15.916 1.00 86.50 283 LEU A O 1
ATOM 2210 N N . GLY A 1 284 ? -6.111 -22.263 17.865 1.00 76.38 284 GLY A N 1
ATOM 2211 C CA . GLY A 1 284 ? -7.436 -22.106 18.457 1.00 76.38 284 GLY A CA 1
ATOM 2212 C C . GLY A 1 284 ? -8.330 -21.131 17.676 1.00 76.38 284 GLY A C 1
ATOM 2213 O O . GLY A 1 284 ? -8.020 -19.948 17.563 1.00 76.38 284 GLY A O 1
ATOM 2214 N N . GLY A 1 285 ? -9.482 -21.609 17.198 1.00 76.06 285 GLY A N 1
ATOM 2215 C CA . GLY A 1 285 ? -10.604 -20.803 16.701 1.00 76.06 285 GLY A CA 1
ATOM 2216 C C . GLY A 1 285 ? -10.209 -19.588 15.852 1.00 76.06 285 GLY A C 1
ATOM 2217 O O . GLY A 1 285 ? -9.764 -19.710 14.716 1.00 76.06 285 GLY A O 1
ATOM 2218 N N . LYS A 1 286 ? -10.411 -18.386 16.403 1.00 83.38 286 LYS A N 1
ATOM 2219 C CA . LYS A 1 286 ? -10.256 -17.115 15.680 1.00 83.38 286 LYS A CA 1
ATOM 2220 C C . LYS A 1 286 ? -8.797 -16.735 15.388 1.00 83.38 286 LYS A C 1
ATOM 2222 O O . LYS A 1 286 ? -8.570 -15.882 14.535 1.00 83.38 286 LYS A O 1
ATOM 2227 N N . PHE A 1 287 ? -7.817 -17.379 16.028 1.00 88.25 287 PHE A N 1
ATOM 2228 C CA . PHE A 1 287 ? -6.389 -17.134 15.780 1.00 88.25 287 PHE A CA 1
ATOM 2229 C C . PHE A 1 287 ? -5.953 -17.556 14.379 1.00 88.25 287 PHE A C 1
ATOM 2231 O O . PHE A 1 287 ? -5.089 -16.910 13.793 1.00 88.25 287 PHE A O 1
ATOM 2238 N N . VAL A 1 288 ? -6.614 -18.569 13.813 1.00 93.12 288 VAL A N 1
ATOM 2239 C CA . VAL A 1 288 ? -6.409 -19.012 12.427 1.00 93.12 288 VAL A CA 1
ATOM 2240 C C . VAL A 1 288 ? -6.562 -17.856 11.440 1.00 93.12 288 VAL A C 1
ATOM 2242 O O . VAL A 1 288 ? -5.810 -17.773 10.480 1.00 93.12 288 VAL A O 1
ATOM 2245 N N . VAL A 1 289 ? -7.494 -16.931 11.694 1.00 95.06 289 VAL A N 1
ATOM 2246 C CA . VAL A 1 289 ? -7.753 -15.784 10.812 1.00 95.06 289 VAL A CA 1
ATOM 2247 C C . VAL A 1 289 ? -6.547 -14.851 10.738 1.00 95.06 289 VAL A C 1
ATOM 2249 O O . VAL A 1 289 ? -6.142 -14.462 9.647 1.00 95.06 289 VAL A O 1
ATOM 2252 N N . ALA A 1 290 ? -5.965 -14.508 11.890 1.00 95.44 290 ALA A N 1
ATOM 2253 C CA . ALA A 1 290 ? -4.787 -13.649 11.940 1.00 95.44 290 ALA A CA 1
ATOM 2254 C C . ALA A 1 290 ? -3.540 -14.367 11.416 1.00 95.44 290 ALA A C 1
ATOM 2256 O O . ALA A 1 290 ? -2.785 -13.772 10.656 1.00 95.44 290 ALA A O 1
ATOM 2257 N N . ALA A 1 291 ? -3.363 -15.646 11.759 1.00 95.56 291 ALA A N 1
ATOM 2258 C CA . ALA A 1 291 ? -2.247 -16.445 11.266 1.00 95.56 291 ALA A CA 1
ATOM 2259 C C . ALA A 1 291 ? -2.258 -16.557 9.734 1.00 95.56 291 ALA A C 1
ATOM 2261 O O . ALA A 1 291 ? -1.263 -16.235 9.097 1.00 95.56 291 ALA A O 1
ATOM 2262 N N . LEU A 1 292 ? -3.405 -16.906 9.139 1.00 96.94 292 LEU A N 1
ATOM 2263 C CA . LEU A 1 292 ? -3.556 -16.962 7.685 1.00 96.94 292 LEU A CA 1
ATOM 2264 C C . LEU A 1 292 ? -3.316 -15.610 7.017 1.00 96.94 292 LEU A C 1
ATOM 2266 O O . LEU A 1 292 ? -2.673 -15.562 5.975 1.00 96.94 292 LEU A O 1
ATOM 2270 N N . ALA A 1 293 ? -3.844 -14.519 7.583 1.00 97.38 293 ALA A N 1
ATOM 2271 C CA . ALA A 1 293 ? -3.643 -13.189 7.016 1.00 97.38 293 ALA A CA 1
ATOM 2272 C C . ALA A 1 293 ? -2.155 -12.803 6.994 1.00 97.38 293 ALA A C 1
ATOM 2274 O O . ALA A 1 293 ? -1.702 -12.240 6.003 1.00 97.38 293 ALA A O 1
ATOM 2275 N N . VAL A 1 294 ? -1.404 -13.141 8.049 1.00 96.50 294 VAL A N 1
ATOM 2276 C CA . VAL A 1 294 ? 0.044 -12.901 8.144 1.00 96.50 294 VAL A CA 1
ATOM 2277 C C . VAL A 1 294 ? 0.820 -13.780 7.170 1.00 96.50 294 VAL A C 1
ATOM 2279 O O . VAL A 1 294 ? 1.577 -13.246 6.367 1.00 96.50 294 VAL A O 1
ATOM 2282 N N . ASP A 1 295 ? 0.596 -15.093 7.183 1.00 97.00 295 ASP A N 1
ATOM 2283 C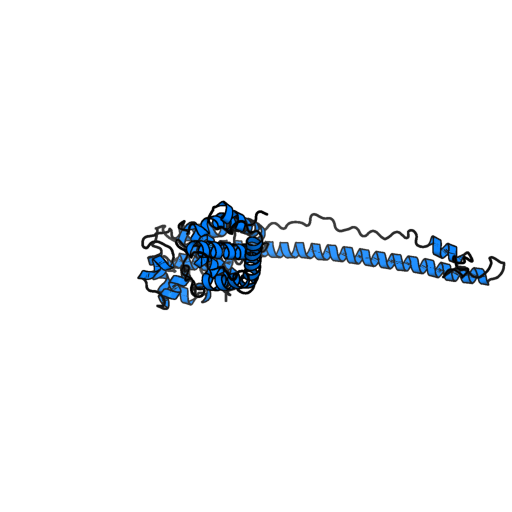 CA . ASP A 1 295 ? 1.353 -16.024 6.339 1.00 97.00 295 ASP A CA 1
ATOM 2284 C C . ASP A 1 295 ? 1.077 -15.777 4.845 1.00 97.00 295 ASP A C 1
ATOM 2286 O O . ASP A 1 295 ? 1.988 -15.808 4.019 1.00 97.00 295 ASP A O 1
ATOM 2290 N N . ILE A 1 296 ? -0.172 -15.462 4.476 1.00 98.00 296 ILE A N 1
ATOM 2291 C CA . ILE A 1 296 ? -0.512 -15.104 3.092 1.00 98.00 296 ILE A CA 1
ATOM 2292 C C . ILE A 1 296 ? 0.065 -13.736 2.724 1.00 98.00 296 ILE A C 1
ATOM 2294 O O . ILE A 1 296 ? 0.544 -13.591 1.602 1.00 98.00 296 ILE A O 1
ATOM 2298 N N . ALA A 1 297 ? 0.058 -12.749 3.628 1.00 97.25 297 ALA A N 1
ATOM 2299 C CA . ALA A 1 297 ? 0.697 -11.456 3.378 1.00 97.25 297 ALA A CA 1
ATOM 2300 C C . ALA A 1 297 ? 2.195 -11.613 3.092 1.00 97.25 297 ALA A C 1
ATOM 2302 O O . ALA A 1 297 ? 2.660 -11.063 2.095 1.00 97.25 297 ALA A O 1
ATOM 2303 N N . GLU A 1 298 ? 2.888 -12.432 3.884 1.00 95.69 298 GLU A N 1
ATOM 2304 C CA . GLU A 1 298 ? 4.308 -12.754 3.724 1.00 95.69 298 GLU A CA 1
ATOM 2305 C C . GLU A 1 298 ? 4.599 -13.429 2.376 1.00 95.69 298 GLU A C 1
ATOM 2307 O O . GLU A 1 298 ? 5.442 -12.953 1.619 1.00 95.69 298 GLU A O 1
ATOM 2312 N N . ILE A 1 299 ? 3.844 -14.471 2.005 1.00 96.12 299 ILE A N 1
ATOM 2313 C CA . ILE A 1 299 ? 3.996 -15.138 0.696 1.00 96.12 299 ILE A CA 1
ATOM 2314 C C . ILE A 1 299 ? 3.685 -14.172 -0.463 1.00 96.12 299 ILE A C 1
ATOM 2316 O O . ILE A 1 299 ? 4.285 -14.232 -1.537 1.00 96.12 299 ILE A O 1
ATOM 2320 N N . SER A 1 300 ? 2.713 -13.278 -0.273 1.00 95.12 300 SER A N 1
ATOM 2321 C CA . SER A 1 300 ? 2.226 -12.356 -1.305 1.00 95.12 300 SER A CA 1
ATOM 2322 C C . SER A 1 300 ? 3.035 -11.061 -1.459 1.00 95.12 300 SER A C 1
ATOM 2324 O O . SER A 1 300 ? 2.597 -10.192 -2.211 1.00 95.12 300 SER A O 1
ATOM 2326 N N . ASP A 1 301 ? 4.167 -10.937 -0.758 1.00 90.75 301 ASP A N 1
ATOM 2327 C CA . ASP A 1 301 ? 5.130 -9.823 -0.747 1.00 90.75 301 ASP A CA 1
ATOM 2328 C C . ASP A 1 301 ? 5.009 -8.805 -1.908 1.00 90.75 301 ASP A C 1
ATOM 2330 O O . ASP A 1 301 ? 4.994 -9.143 -3.099 1.00 90.75 301 ASP A O 1
ATOM 2334 N N . GLY A 1 302 ? 4.924 -7.520 -1.574 1.00 92.75 302 GLY A N 1
ATOM 2335 C CA . GLY A 1 302 ? 4.614 -6.435 -2.503 1.00 92.75 302 GLY A CA 1
ATOM 2336 C C . GLY A 1 302 ? 3.131 -6.355 -2.882 1.00 92.75 302 GLY A C 1
ATOM 2337 O O . GLY A 1 302 ? 2.242 -6.837 -2.180 1.00 92.75 302 GLY A O 1
ATOM 2338 N N . ILE A 1 303 ? 2.811 -5.695 -3.996 1.00 95.81 303 ILE A N 1
ATOM 2339 C CA . ILE A 1 303 ? 1.412 -5.431 -4.361 1.00 95.81 303 ILE A CA 1
ATOM 2340 C C . ILE A 1 303 ? 0.715 -6.749 -4.743 1.00 95.81 303 ILE A C 1
ATOM 2342 O O . ILE A 1 303 ? 1.166 -7.492 -5.620 1.00 95.81 303 ILE A O 1
ATOM 2346 N N . SER A 1 304 ? -0.401 -7.036 -4.071 1.00 96.38 304 SER A N 1
ATOM 2347 C CA . SER A 1 304 ? -1.191 -8.256 -4.248 1.00 96.38 304 SER A CA 1
ATOM 2348 C C . SER A 1 304 ? -2.491 -7.991 -5.009 1.00 96.38 304 SER A C 1
ATOM 2350 O O . SER A 1 304 ? -3.145 -6.990 -4.724 1.00 96.38 304 SER A O 1
ATOM 2352 N N . PRO A 1 305 ? -2.897 -8.875 -5.941 1.00 97.19 305 PRO A N 1
ATOM 2353 C CA . PRO A 1 305 ? -4.170 -8.740 -6.634 1.00 97.19 305 PRO A CA 1
ATOM 2354 C C . PRO A 1 305 ? -5.330 -9.168 -5.728 1.00 97.19 305 PRO A C 1
ATOM 2356 O O . PRO A 1 305 ? -5.167 -10.024 -4.853 1.00 97.19 305 PRO A O 1
ATOM 2359 N N . GLN A 1 306 ? -6.538 -8.682 -6.004 1.00 96.62 306 GLN A N 1
ATOM 2360 C CA . GLN A 1 306 ? -7.764 -9.028 -5.271 1.00 96.62 306 GLN A CA 1
ATOM 2361 C C . GLN A 1 306 ? -8.021 -10.540 -5.217 1.00 96.62 306 GLN A C 1
ATOM 2363 O O . GLN A 1 306 ? -8.609 -11.051 -4.260 1.00 96.62 306 GLN A O 1
ATOM 2368 N N . SER A 1 307 ? -7.543 -11.293 -6.212 1.00 97.12 307 SER A N 1
ATOM 2369 C CA . SER A 1 307 ? -7.606 -12.760 -6.198 1.00 97.12 307 SER A CA 1
ATOM 2370 C C . SER A 1 307 ? -6.919 -13.395 -4.976 1.00 97.12 307 SER A C 1
ATOM 2372 O O . SER A 1 307 ? -7.398 -14.423 -4.497 1.00 97.12 307 SER A O 1
ATOM 2374 N N . VAL A 1 308 ? -5.874 -12.771 -4.412 1.00 98.06 308 VAL A N 1
ATOM 2375 C CA . VAL A 1 308 ? -5.218 -13.213 -3.166 1.00 98.06 308 VAL A CA 1
ATOM 2376 C C . VAL A 1 308 ? -6.128 -12.987 -1.956 1.00 98.06 308 VAL A C 1
ATOM 2378 O O . VAL A 1 308 ? -6.263 -13.874 -1.116 1.00 98.06 308 VAL A O 1
ATOM 2381 N N . GLU A 1 309 ? -6.839 -11.858 -1.887 1.00 97.38 309 GLU A N 1
ATOM 2382 C CA . GLU A 1 309 ? -7.820 -11.618 -0.819 1.00 97.38 309 GLU A CA 1
ATOM 2383 C C . GLU A 1 309 ? -8.992 -12.612 -0.874 1.00 97.38 309 GLU A C 1
ATOM 2385 O O . GLU A 1 309 ? -9.490 -13.079 0.159 1.00 97.38 309 GLU A O 1
ATOM 2390 N N . HIS A 1 310 ? -9.441 -12.957 -2.084 1.00 97.06 310 HIS A N 1
ATOM 2391 C CA . HIS A 1 310 ? -10.458 -13.987 -2.292 1.00 97.06 310 HIS A CA 1
ATOM 2392 C C . HIS A 1 310 ? -9.948 -15.377 -1.914 1.00 97.06 310 HIS A C 1
ATOM 2394 O O . HIS A 1 310 ? -10.679 -16.141 -1.280 1.00 97.06 310 HIS A O 1
ATOM 2400 N N . PHE A 1 311 ? -8.697 -15.690 -2.250 1.00 98.12 311 PHE A N 1
ATOM 2401 C CA . PH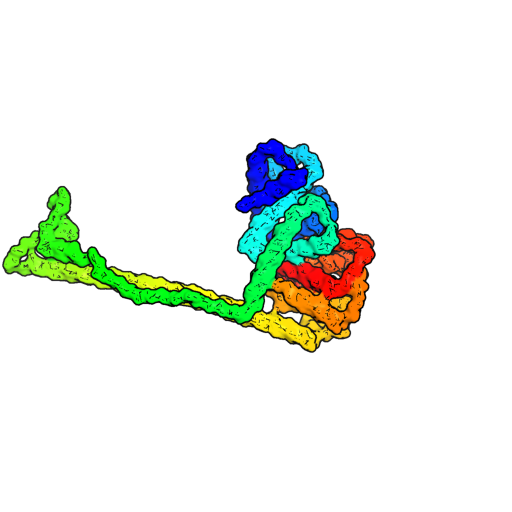E A 1 311 ? -8.038 -16.914 -1.820 1.00 98.12 311 PHE A CA 1
ATOM 2402 C C . PHE A 1 311 ? -8.004 -17.010 -0.288 1.00 98.12 311 PHE A C 1
ATOM 2404 O O . PHE A 1 311 ? -8.521 -17.983 0.256 1.00 98.12 311 PHE A O 1
ATOM 2411 N N . LEU A 1 312 ? -7.523 -15.972 0.410 1.00 97.88 312 LEU A N 1
ATOM 2412 C CA . LEU A 1 312 ? -7.528 -15.889 1.877 1.00 97.88 312 LEU A CA 1
ATOM 2413 C C . LEU A 1 312 ? -8.933 -16.102 2.454 1.00 97.88 312 LEU A C 1
ATOM 2415 O O . LEU A 1 312 ? -9.131 -16.911 3.360 1.00 97.88 312 LEU A O 1
ATOM 2419 N N . SER A 1 313 ? -9.929 -15.414 1.893 1.00 95.56 313 SER A N 1
ATOM 2420 C CA . SER A 1 313 ? -11.324 -15.547 2.318 1.00 95.56 313 SER A CA 1
ATOM 2421 C C . SER A 1 313 ? -11.823 -16.988 2.197 1.00 95.56 313 SER A C 1
ATOM 2423 O O . SER A 1 313 ? -12.530 -17.471 3.080 1.00 95.56 313 SER A O 1
ATOM 2425 N N . ASN A 1 314 ? -11.463 -17.684 1.118 1.00 95.12 314 ASN A N 1
ATOM 2426 C CA . ASN A 1 314 ? -11.844 -19.076 0.902 1.00 95.12 314 ASN A CA 1
ATOM 2427 C C . ASN A 1 314 ? -11.113 -20.029 1.857 1.00 95.12 314 ASN A C 1
ATOM 2429 O O . ASN A 1 314 ? -11.755 -20.934 2.386 1.00 95.12 314 ASN A O 1
ATOM 2433 N N . GLN A 1 315 ? -9.829 -19.791 2.148 1.00 95.44 315 GLN A N 1
ATOM 2434 C CA . GLN A 1 315 ? -9.089 -20.585 3.137 1.00 95.44 315 GLN A CA 1
ATOM 2435 C C . GLN A 1 315 ? -9.737 -20.487 4.520 1.00 95.44 315 GLN A C 1
ATOM 2437 O O . GLN A 1 315 ? -10.052 -21.507 5.132 1.00 95.44 315 GLN A O 1
ATOM 2442 N N . VAL A 1 316 ? -10.066 -19.273 4.966 1.00 94.69 316 VAL A N 1
ATOM 2443 C CA . VAL A 1 316 ? -10.763 -19.058 6.243 1.00 94.69 316 VAL A CA 1
ATOM 2444 C C . VAL A 1 316 ? -12.114 -19.775 6.278 1.00 94.69 316 VAL A C 1
ATOM 2446 O O . VAL A 1 316 ? -12.431 -20.425 7.272 1.00 94.69 316 VAL A O 1
ATOM 2449 N N . LYS A 1 317 ? -12.895 -19.705 5.191 1.00 92.12 317 LYS A N 1
ATOM 2450 C CA . LYS A 1 317 ? -14.186 -20.407 5.073 1.00 92.12 317 LYS A CA 1
ATOM 2451 C C . LYS A 1 317 ? -14.051 -21.928 5.115 1.00 92.12 317 LYS A C 1
ATOM 2453 O O . LYS A 1 317 ? -14.954 -22.588 5.614 1.00 92.12 317 LYS A O 1
ATOM 2458 N N . SER A 1 318 ? -12.964 -22.473 4.571 1.00 91.38 318 SER A N 1
ATOM 2459 C CA . SER A 1 318 ? -12.730 -23.920 4.547 1.00 91.38 318 SER A CA 1
ATOM 2460 C C . SER A 1 318 ? -12.334 -24.480 5.916 1.00 91.38 318 SER A C 1
ATOM 2462 O O . SER A 1 318 ? -12.732 -25.590 6.257 1.00 91.38 318 SER A O 1
ATOM 2464 N N . LEU A 1 319 ? -11.599 -23.700 6.718 1.00 90.69 319 LEU A N 1
ATOM 2465 C CA . LEU A 1 319 ? -11.087 -24.128 8.022 1.00 90.69 319 LEU A CA 1
ATOM 2466 C C . LEU A 1 319 ? -12.050 -23.841 9.175 1.00 90.69 319 LEU A C 1
ATOM 2468 O O . LEU A 1 319 ? -12.074 -24.575 10.162 1.00 90.69 319 LEU A O 1
ATOM 2472 N N . LEU A 1 320 ? -12.815 -22.751 9.088 1.00 89.69 320 LEU A N 1
ATOM 2473 C CA . LEU A 1 320 ? -13.638 -22.259 10.188 1.00 89.69 320 LEU A CA 1
ATOM 2474 C C . LEU A 1 320 ? -15.115 -22.252 9.801 1.00 89.69 320 LEU A C 1
ATOM 2476 O O . LEU A 1 320 ? -15.514 -21.680 8.787 1.00 89.69 320 LEU A O 1
ATOM 2480 N N . ASN A 1 321 ? -15.955 -22.810 10.675 1.00 79.00 321 ASN A N 1
ATOM 2481 C CA . ASN A 1 321 ? -17.403 -22.707 10.526 1.00 79.00 321 ASN A CA 1
ATOM 2482 C C . ASN A 1 321 ? -17.846 -21.241 10.628 1.00 79.00 321 ASN A C 1
ATOM 2484 O O . ASN A 1 321 ? -17.653 -20.579 11.650 1.00 79.00 321 ASN A O 1
ATOM 2488 N N . LEU A 1 322 ? -18.455 -20.753 9.548 1.00 66.75 322 LEU A N 1
ATOM 2489 C CA . LEU A 1 322 ? -18.766 -19.346 9.332 1.00 66.75 322 LEU A CA 1
ATOM 2490 C C . LEU A 1 322 ? -19.831 -18.845 10.303 1.00 66.75 322 LEU A C 1
ATOM 2492 O O . LEU A 1 322 ? -21.018 -19.137 10.166 1.00 66.75 322 LEU A O 1
ATOM 2496 N N . LYS A 1 323 ? -19.391 -18.050 11.274 1.00 80.38 323 LYS A N 1
ATOM 2497 C CA . LYS A 1 323 ? -20.255 -17.196 12.080 1.00 80.38 323 LYS A CA 1
ATOM 2498 C C . LYS A 1 323 ? -19.669 -15.801 12.118 1.00 80.38 323 LYS A C 1
ATOM 2500 O O . LYS A 1 323 ? -18.448 -15.633 12.156 1.00 80.38 323 LYS A O 1
ATOM 2505 N N . ASP A 1 324 ? -20.556 -14.823 12.150 1.00 91.69 324 ASP A N 1
ATOM 2506 C CA . ASP A 1 324 ? -20.160 -13.451 12.399 1.00 91.69 324 ASP A CA 1
ATOM 2507 C C . ASP A 1 324 ? -19.649 -13.315 13.829 1.00 91.69 324 ASP A C 1
ATOM 2509 O O . ASP A 1 324 ? -20.165 -13.921 14.775 1.00 91.69 324 ASP A O 1
ATOM 2513 N N . VAL A 1 325 ? -18.614 -12.501 13.986 1.00 93.25 325 VAL A N 1
ATOM 2514 C CA . VAL A 1 325 ? -17.991 -12.228 15.273 1.00 93.25 325 VAL A CA 1
ATOM 2515 C C . VAL A 1 325 ? -17.973 -10.728 15.497 1.00 93.25 325 VAL A C 1
ATOM 2517 O O . VAL A 1 325 ? -17.641 -9.951 14.602 1.00 93.25 325 VAL A O 1
ATOM 2520 N N . LYS A 1 326 ? -18.302 -10.314 16.724 1.00 95.12 326 LYS A N 1
ATOM 2521 C CA . LYS A 1 326 ? -18.116 -8.928 17.155 1.00 95.12 326 LYS A CA 1
ATOM 2522 C C . LYS A 1 326 ? -16.641 -8.553 17.063 1.00 95.12 326 LYS A C 1
ATOM 2524 O O . LYS A 1 326 ? -15.809 -9.218 17.685 1.00 95.12 326 LYS A O 1
ATOM 2529 N N . VAL A 1 327 ? -16.330 -7.465 16.363 1.00 95.12 327 VAL A N 1
ATOM 2530 C CA . VAL A 1 327 ? -14.936 -7.050 16.130 1.00 95.12 327 VAL A CA 1
ATOM 2531 C C . VAL A 1 327 ? -14.189 -6.844 17.454 1.00 95.12 327 VAL A C 1
ATOM 2533 O O . VAL A 1 327 ? -13.092 -7.364 17.629 1.00 95.12 327 VAL A O 1
ATOM 2536 N N . GLU A 1 328 ? -14.814 -6.207 18.450 1.00 94.69 328 GLU A N 1
ATOM 2537 C CA . GLU A 1 328 ? -14.204 -6.039 19.779 1.00 94.69 328 GLU A CA 1
ATOM 2538 C C . GLU A 1 328 ? -13.872 -7.367 20.472 1.00 94.69 328 GLU A C 1
ATOM 2540 O O . GLU A 1 328 ? -12.860 -7.471 21.162 1.00 94.69 328 GLU A O 1
ATOM 2545 N N . ALA A 1 329 ? -14.730 -8.383 20.333 1.00 94.12 329 ALA A N 1
ATOM 2546 C CA . ALA A 1 329 ? -14.493 -9.688 20.943 1.00 94.12 329 ALA A CA 1
ATOM 2547 C C . ALA A 1 329 ? -13.302 -10.387 20.277 1.00 94.12 329 ALA A C 1
ATOM 2549 O O . ALA A 1 329 ? -12.486 -10.991 20.966 1.00 94.12 329 ALA A O 1
ATOM 2550 N N . PHE A 1 330 ? -13.180 -10.252 18.954 1.00 95.19 330 PHE A N 1
ATOM 2551 C CA . PHE A 1 330 ? -12.031 -10.741 18.198 1.00 95.19 330 PHE A CA 1
ATOM 2552 C C . PHE A 1 330 ? -10.724 -10.076 18.663 1.00 95.19 330 PHE A C 1
ATOM 2554 O O . PHE A 1 330 ? -9.773 -10.776 18.998 1.00 95.19 330 PHE A O 1
ATOM 2561 N N . VAL A 1 331 ? -10.700 -8.745 18.801 1.00 96.38 331 VAL A N 1
ATOM 2562 C CA . VAL A 1 331 ? -9.513 -8.004 19.275 1.00 96.38 331 VAL A CA 1
ATOM 2563 C C . VAL A 1 331 ? -9.137 -8.388 20.712 1.00 96.38 331 VAL A C 1
ATOM 2565 O O . VAL A 1 331 ? -7.964 -8.601 21.009 1.00 96.38 331 VAL A O 1
ATOM 2568 N N . LYS A 1 332 ? -10.122 -8.537 21.610 1.00 95.06 332 LYS A N 1
ATOM 2569 C CA . LYS A 1 332 ? -9.893 -8.965 23.006 1.00 95.06 332 LYS A CA 1
ATOM 2570 C C . LYS A 1 332 ? -9.303 -10.371 23.103 1.00 95.06 332 LYS A C 1
ATOM 2572 O O . LYS A 1 332 ? -8.535 -10.637 24.024 1.00 95.06 332 LYS A O 1
ATOM 2577 N N . GLU A 1 333 ? -9.688 -11.271 22.203 1.00 93.69 333 GLU A N 1
ATOM 2578 C CA . GLU A 1 333 ? -9.107 -12.612 22.121 1.00 93.69 333 GLU A CA 1
ATOM 2579 C C . GLU A 1 333 ? -7.684 -12.560 21.557 1.00 93.69 333 GLU A C 1
ATOM 2581 O O . GLU A 1 333 ? -6.785 -13.139 22.164 1.00 93.69 333 GLU A O 1
ATOM 2586 N N . LEU A 1 334 ? -7.450 -11.804 20.476 1.00 94.44 334 LEU A N 1
ATOM 2587 C CA . LEU A 1 334 ? -6.109 -11.598 19.911 1.00 94.44 334 LEU A CA 1
ATOM 2588 C C . LEU A 1 334 ? -5.124 -11.010 20.924 1.00 94.44 334 LEU A C 1
ATOM 2590 O O . LEU A 1 334 ? -4.000 -11.488 21.022 1.00 94.44 334 LEU A O 1
ATOM 2594 N N . ALA A 1 335 ? -5.547 -10.030 21.725 1.00 95.31 335 ALA A N 1
ATOM 2595 C CA . ALA A 1 335 ? -4.703 -9.401 22.743 1.00 95.31 335 ALA A CA 1
ATOM 2596 C C . ALA A 1 335 ? -4.195 -10.378 23.821 1.00 95.31 335 ALA A C 1
ATOM 2598 O O . ALA A 1 335 ? -3.197 -10.101 24.481 1.00 95.31 335 ALA A O 1
ATOM 2599 N N . LYS A 1 336 ? -4.878 -11.516 24.008 1.00 93.06 336 LYS A N 1
ATOM 2600 C CA . LYS A 1 336 ? -4.494 -12.582 24.949 1.00 93.06 336 LYS A CA 1
ATOM 2601 C C . LYS A 1 336 ? -3.676 -13.697 24.293 1.00 93.06 336 LYS A C 1
ATOM 2603 O O . LYS A 1 336 ? -3.269 -14.625 24.984 1.00 93.06 336 LYS A O 1
ATOM 2608 N N . SER A 1 337 ? -3.499 -13.643 22.976 1.00 90.00 337 SER A N 1
ATOM 2609 C CA . SER A 1 337 ? -2.824 -14.677 22.201 1.00 90.00 337 SER A CA 1
ATOM 2610 C C . SER A 1 337 ? -1.307 -14.556 22.290 1.00 90.00 337 SER A C 1
ATOM 2612 O O . SER A 1 337 ? -0.759 -13.451 22.267 1.00 90.00 337 SER A O 1
ATOM 2614 N N . ASP A 1 338 ? -0.638 -15.707 22.286 1.00 89.56 338 ASP A N 1
ATOM 2615 C CA . ASP A 1 338 ? 0.801 -15.838 22.048 1.00 89.56 338 ASP A CA 1
ATOM 2616 C C . ASP A 1 338 ? 1.187 -15.487 20.599 1.00 89.56 338 ASP A C 1
ATOM 2618 O O . ASP A 1 338 ? 2.355 -15.240 20.310 1.00 89.56 338 ASP A O 1
ATOM 2622 N N . LEU A 1 339 ? 0.211 -15.389 19.687 1.00 89.69 339 LEU A N 1
ATOM 2623 C CA . LEU A 1 339 ? 0.427 -14.983 18.299 1.00 89.69 339 LEU A CA 1
ATOM 2624 C C . LEU A 1 339 ? 1.148 -13.638 18.194 1.00 89.69 339 LEU A C 1
ATOM 2626 O O . LEU A 1 339 ? 2.083 -13.512 17.409 1.00 89.69 339 LEU A O 1
ATOM 2630 N N . LEU A 1 340 ? 0.748 -12.652 19.006 1.00 92.06 340 LEU A N 1
ATOM 2631 C CA . LEU A 1 340 ? 1.332 -11.309 18.956 1.00 92.06 340 LEU A CA 1
ATOM 2632 C C . LEU A 1 340 ? 2.819 -11.297 19.342 1.00 92.06 340 LEU A C 1
ATOM 2634 O O . LEU A 1 340 ? 3.520 -10.373 18.949 1.00 92.06 340 LEU A O 1
ATOM 2638 N N . ASP A 1 341 ? 3.307 -12.310 20.071 1.00 91.81 341 ASP A N 1
ATOM 2639 C CA . ASP A 1 341 ? 4.731 -12.425 20.421 1.00 91.81 341 ASP A CA 1
ATOM 2640 C C . ASP A 1 341 ? 5.602 -12.845 19.231 1.00 91.81 341 ASP A C 1
ATOM 2642 O O . ASP A 1 341 ? 6.814 -12.652 19.259 1.00 91.81 341 ASP A O 1
ATOM 2646 N N . LYS A 1 342 ? 4.995 -13.419 18.185 1.00 91.44 342 LYS A N 1
ATOM 2647 C CA . LYS A 1 342 ? 5.685 -13.844 16.958 1.00 91.44 342 LYS A CA 1
ATOM 2648 C C . LYS A 1 342 ? 5.528 -12.864 15.792 1.00 91.44 342 LYS A C 1
ATOM 2650 O O . LYS A 1 342 ? 5.998 -13.152 14.690 1.00 91.44 342 LYS A O 1
ATOM 2655 N N . LEU A 1 343 ? 4.824 -11.751 16.001 1.00 92.56 343 LEU A N 1
ATOM 2656 C CA . LEU A 1 343 ? 4.649 -10.714 14.987 1.00 92.56 343 LEU A CA 1
ATOM 2657 C C . LEU A 1 343 ? 5.687 -9.607 15.156 1.00 92.56 343 LEU A C 1
ATOM 2659 O O . LEU A 1 343 ? 6.110 -9.302 16.271 1.00 92.56 343 LEU A O 1
ATOM 2663 N N . SER A 1 344 ? 6.034 -8.955 14.045 1.00 93.12 344 SER A N 1
ATOM 2664 C CA . SER A 1 344 ? 6.820 -7.723 14.083 1.00 93.12 344 SER A CA 1
ATOM 2665 C C . SER A 1 344 ? 6.131 -6.677 14.963 1.00 93.12 344 SER A C 1
ATOM 2667 O O . SER A 1 344 ? 4.911 -6.488 14.909 1.00 93.12 344 SER A O 1
ATOM 2669 N N . THR A 1 345 ? 6.925 -5.956 15.757 1.00 93.25 345 THR A N 1
ATOM 2670 C CA . THR A 1 345 ? 6.431 -4.877 16.623 1.00 93.25 345 THR A CA 1
ATOM 2671 C C . THR A 1 345 ? 5.740 -3.772 15.831 1.00 93.25 345 THR A C 1
ATOM 2673 O O . THR A 1 345 ? 4.839 -3.129 16.373 1.00 93.25 345 THR A O 1
ATOM 2676 N N . ALA A 1 346 ? 6.108 -3.590 14.559 1.00 93.50 346 ALA A N 1
ATOM 2677 C CA . ALA A 1 346 ? 5.485 -2.639 13.647 1.00 93.50 346 ALA A CA 1
ATOM 2678 C C . ALA A 1 346 ? 4.002 -2.951 13.375 1.00 93.50 346 ALA A C 1
ATOM 2680 O O . ALA A 1 346 ? 3.184 -2.042 13.367 1.00 93.50 346 ALA A O 1
ATOM 2681 N N . LEU A 1 347 ? 3.617 -4.230 13.264 1.00 94.75 347 LEU A N 1
ATOM 2682 C CA . LEU A 1 347 ? 2.215 -4.623 13.028 1.00 94.75 347 LEU A CA 1
ATOM 2683 C C . LEU A 1 347 ? 1.300 -4.361 14.223 1.00 94.75 347 LEU A C 1
ATOM 2685 O O . LEU A 1 347 ? 0.082 -4.286 14.085 1.00 94.75 347 LEU A O 1
ATOM 2689 N N . ILE A 1 348 ? 1.884 -4.294 15.415 1.00 95.19 348 ILE A N 1
ATOM 2690 C CA . ILE A 1 348 ? 1.142 -4.188 16.670 1.00 95.19 348 ILE A CA 1
ATOM 2691 C C . ILE A 1 348 ? 1.338 -2.829 17.337 1.00 95.19 348 ILE A C 1
ATOM 2693 O O . ILE A 1 348 ? 0.883 -2.650 18.466 1.00 95.19 348 ILE A O 1
ATOM 2697 N N . THR A 1 349 ? 2.038 -1.888 16.699 1.00 94.12 349 THR A N 1
ATOM 2698 C CA . THR A 1 349 ? 2.313 -0.553 17.241 1.00 94.12 349 THR A CA 1
ATOM 2699 C C . THR A 1 349 ? 1.837 0.492 16.244 1.00 94.12 349 THR A C 1
ATOM 2701 O O . THR A 1 349 ? 2.400 0.573 15.157 1.00 94.12 349 THR A O 1
ATOM 2704 N N . PRO A 1 350 ? 0.817 1.290 16.592 1.00 92.62 350 PRO A N 1
ATOM 2705 C CA . PRO A 1 350 ? 0.292 2.281 15.669 1.00 92.62 350 PRO A CA 1
ATOM 2706 C C . PRO A 1 350 ? 1.280 3.436 15.453 1.00 92.62 350 PRO A C 1
ATOM 2708 O O . PRO A 1 350 ? 2.131 3.688 16.316 1.00 92.62 350 PRO A O 1
ATOM 2711 N N . PRO A 1 351 ? 1.126 4.198 14.356 1.00 88.12 351 PRO A N 1
ATOM 2712 C CA . PRO A 1 351 ? 1.734 5.517 14.237 1.00 88.12 351 PRO A CA 1
ATOM 2713 C C . PRO A 1 351 ? 1.314 6.420 15.407 1.00 88.12 351 PRO A C 1
ATOM 2715 O O . PRO A 1 351 ? 0.245 6.247 15.998 1.00 88.12 351 PRO A O 1
ATOM 2718 N N . THR A 1 352 ? 2.162 7.384 15.752 1.00 84.06 352 THR A N 1
ATOM 2719 C CA . THR A 1 352 ? 1.926 8.299 16.875 1.00 84.06 352 THR A CA 1
ATOM 2720 C C . THR A 1 352 ? 0.627 9.091 16.682 1.00 84.06 352 THR A C 1
ATOM 2722 O O . THR A 1 352 ? 0.353 9.578 15.587 1.00 84.06 352 THR A O 1
ATOM 2725 N N . ASP A 1 353 ? -0.161 9.208 17.754 1.00 81.31 353 ASP A N 1
ATOM 2726 C CA . ASP A 1 353 ? -1.344 10.076 17.867 1.00 81.31 353 ASP A CA 1
ATOM 2727 C C . ASP A 1 353 ? -2.437 9.894 16.798 1.00 81.31 353 ASP A C 1
ATOM 2729 O O . ASP A 1 353 ? -3.146 10.837 16.448 1.00 81.31 353 ASP A O 1
ATOM 2733 N N . VAL A 1 354 ? -2.632 8.664 16.310 1.00 89.88 354 VAL A N 1
ATOM 2734 C CA . VAL A 1 354 ? -3.750 8.353 15.404 1.00 89.88 354 VAL A CA 1
ATOM 2735 C C . VAL A 1 354 ? -5.049 8.035 16.168 1.00 89.88 354 VAL A C 1
ATOM 2737 O O . VAL A 1 354 ? -5.037 7.247 17.132 1.00 89.88 354 VAL A O 1
ATOM 2740 N N . PRO A 1 355 ? -6.202 8.586 15.736 1.00 89.81 355 PRO A N 1
ATOM 2741 C CA . PRO A 1 355 ? -7.485 8.312 16.379 1.00 89.81 355 PRO A CA 1
ATOM 2742 C C . PRO A 1 355 ? -7.938 6.872 16.117 1.00 89.81 355 PRO A C 1
ATOM 2744 O O . PRO A 1 355 ? -8.415 6.198 17.034 1.00 89.81 355 PRO A O 1
ATOM 2747 N N . LEU A 1 356 ? -7.723 6.379 14.891 1.00 92.19 356 LEU A N 1
ATOM 2748 C CA . LEU A 1 356 ? -8.086 5.032 14.467 1.00 92.19 356 LEU A CA 1
ATOM 2749 C C . LEU A 1 356 ? -6.893 4.074 14.454 1.00 92.19 356 LEU A C 1
ATOM 2751 O O . LEU A 1 356 ? -5.830 4.379 13.915 1.00 92.19 356 LEU A O 1
ATOM 2755 N N . LEU A 1 357 ? -7.121 2.881 14.992 1.00 95.38 357 LEU A N 1
ATOM 2756 C CA . LEU A 1 357 ? -6.190 1.765 15.059 1.00 95.38 357 LEU A CA 1
ATOM 2757 C C . LEU A 1 357 ? -6.619 0.650 14.103 1.00 95.38 357 LEU A C 1
ATOM 2759 O O . LEU A 1 357 ? -7.814 0.379 13.935 1.00 95.38 357 LEU A O 1
ATOM 2763 N N . GLY A 1 358 ? -5.631 -0.038 13.534 1.00 95.44 358 GLY A N 1
ATOM 2764 C CA . GLY A 1 358 ? -5.828 -1.358 12.946 1.00 95.44 358 GLY A CA 1
ATOM 2765 C C . GLY A 1 358 ? -6.174 -2.401 14.014 1.00 95.44 358 GLY A C 1
ATOM 2766 O O . GLY A 1 358 ? -5.979 -2.194 15.215 1.00 95.44 358 GLY A O 1
ATOM 2767 N N . ILE A 1 359 ? -6.678 -3.557 13.594 1.00 96.81 359 ILE A N 1
ATOM 2768 C CA . ILE A 1 359 ? -7.064 -4.649 14.492 1.00 96.81 359 ILE A CA 1
ATOM 2769 C C . ILE A 1 359 ? -5.852 -5.181 15.275 1.00 96.81 359 ILE A C 1
ATOM 2771 O O . ILE A 1 359 ? -5.959 -5.387 16.488 1.00 96.81 359 ILE A O 1
ATOM 2775 N N . LEU A 1 360 ? -4.708 -5.392 14.611 1.00 96.44 360 LEU A N 1
ATOM 2776 C CA . LEU A 1 360 ? -3.482 -5.882 15.265 1.00 96.44 360 LEU A CA 1
ATOM 2777 C C . LEU A 1 360 ? -2.888 -4.844 16.224 1.00 96.44 360 LEU A C 1
ATOM 2779 O O . LEU A 1 360 ? -2.498 -5.184 17.341 1.00 96.44 360 LEU A O 1
ATOM 2783 N N . GLU A 1 361 ? -2.889 -3.574 15.827 1.00 96.94 361 GLU A N 1
ATOM 2784 C CA . GLU A 1 361 ? -2.443 -2.456 16.661 1.00 96.94 361 GLU A CA 1
ATOM 2785 C C . GLU A 1 361 ? -3.314 -2.310 17.911 1.00 96.94 361 GLU A C 1
ATOM 2787 O O . GLU A 1 361 ? -2.789 -2.209 19.018 1.00 96.94 361 GLU A O 1
ATOM 2792 N N . ALA A 1 362 ? -4.641 -2.369 17.767 1.00 97.25 362 ALA A N 1
ATOM 2793 C CA . ALA A 1 362 ? -5.565 -2.321 18.895 1.00 97.25 362 ALA A CA 1
ATOM 2794 C C . ALA A 1 362 ? -5.368 -3.511 19.845 1.00 97.25 362 ALA A C 1
ATOM 2796 O O . ALA A 1 362 ? -5.413 -3.341 21.064 1.00 97.25 362 ALA A O 1
ATOM 2797 N N . ALA A 1 363 ? -5.109 -4.711 19.312 1.00 97.06 363 ALA A N 1
ATOM 2798 C CA . ALA A 1 363 ? -4.789 -5.878 20.129 1.00 97.06 363 ALA A CA 1
ATOM 2799 C C . ALA A 1 363 ? -3.464 -5.691 20.893 1.00 97.06 363 ALA A C 1
ATOM 2801 O O . ALA A 1 363 ? -3.395 -5.990 22.088 1.00 97.06 363 ALA A O 1
ATOM 2802 N N . GLY A 1 364 ? -2.433 -5.147 20.237 1.00 96.75 364 GLY A N 1
ATOM 2803 C CA . GLY A 1 364 ? -1.137 -4.837 20.843 1.00 96.75 364 GLY A CA 1
ATOM 2804 C C . GLY A 1 364 ? -1.214 -3.759 21.927 1.00 96.75 364 GLY A C 1
ATOM 2805 O O . GLY A 1 364 ? -0.696 -3.942 23.029 1.00 96.75 364 GLY A O 1
ATOM 2806 N N . GLU A 1 365 ? -1.899 -2.651 21.655 1.00 96.44 365 GLU A N 1
ATOM 2807 C CA . GLU A 1 365 ? -2.116 -1.557 22.607 1.00 96.44 365 GLU A CA 1
ATOM 2808 C C . GLU A 1 365 ? -2.958 -2.008 23.811 1.00 96.44 365 GLU A C 1
ATOM 2810 O O . GLU A 1 365 ? -2.639 -1.657 24.951 1.00 96.44 365 GLU A O 1
ATOM 2815 N N . LEU A 1 366 ? -3.976 -2.851 23.591 1.00 97.06 366 LEU A N 1
ATOM 2816 C CA . LEU A 1 366 ? -4.764 -3.454 24.668 1.00 97.06 366 LEU A CA 1
ATOM 2817 C C . LEU A 1 366 ? -3.911 -4.390 25.533 1.00 97.06 366 LEU A C 1
ATOM 2819 O O . LEU A 1 366 ? -3.978 -4.317 26.759 1.00 97.06 366 LEU A O 1
ATOM 2823 N N . ARG A 1 367 ? -3.072 -5.236 24.919 1.00 96.25 367 ARG A N 1
ATOM 2824 C CA . ARG A 1 367 ? -2.140 -6.122 25.639 1.00 96.25 367 ARG A CA 1
ATOM 2825 C C . ARG A 1 367 ? -1.154 -5.327 26.496 1.00 96.25 367 ARG A C 1
ATOM 2827 O O . ARG A 1 367 ? -0.872 -5.709 27.628 1.00 96.25 367 ARG A O 1
ATOM 2834 N N . ARG A 1 368 ? -0.675 -4.188 25.987 1.00 96.00 368 ARG A N 1
ATOM 2835 C CA . ARG A 1 368 ? 0.209 -3.254 26.707 1.00 96.00 368 ARG A CA 1
ATOM 2836 C C . ARG A 1 368 ? -0.526 -2.342 27.695 1.00 96.00 368 ARG A C 1
ATOM 2838 O O . ARG A 1 368 ? 0.115 -1.499 28.313 1.00 96.00 368 ARG A O 1
ATOM 2845 N N . SER A 1 369 ? -1.841 -2.503 27.863 1.00 95.56 369 SER A N 1
ATOM 2846 C CA . SER A 1 369 ? -2.683 -1.678 28.745 1.00 95.56 369 SER A CA 1
ATOM 2847 C C . SER A 1 369 ? -2.641 -0.173 28.439 1.00 95.56 369 SER A C 1
ATOM 2849 O O . SER A 1 369 ? -2.888 0.642 29.324 1.00 95.56 369 SER A O 1
ATOM 2851 N N . LYS A 1 370 ? -2.337 0.207 27.191 1.00 95.38 370 LYS A N 1
ATOM 2852 C CA . LYS A 1 370 ? -2.321 1.610 26.745 1.00 95.38 370 LYS A CA 1
ATOM 2853 C C . LYS A 1 370 ? -3.708 2.133 26.366 1.00 95.38 370 LYS A C 1
ATOM 2855 O O . LYS A 1 370 ? -3.944 3.333 26.432 1.00 95.38 370 LYS A O 1
ATOM 2860 N N . ILE A 1 371 ? -4.623 1.232 26.010 1.00 95.69 371 ILE A N 1
ATOM 2861 C CA . ILE A 1 371 ? -6.043 1.530 25.789 1.00 95.69 371 ILE A CA 1
ATOM 2862 C C . ILE A 1 371 ? -6.912 0.620 26.654 1.00 95.69 371 ILE A C 1
ATOM 2864 O O . ILE A 1 371 ? -6.528 -0.508 26.980 1.00 95.69 371 ILE A O 1
ATOM 2868 N N . LYS A 1 372 ? -8.111 1.085 27.009 1.00 95.56 372 LYS A N 1
ATOM 2869 C CA . LYS A 1 372 ? -9.086 0.281 27.757 1.00 95.56 372 LYS A CA 1
ATOM 2870 C C . LYS A 1 372 ? -9.974 -0.523 26.812 1.00 95.56 372 LYS A C 1
ATOM 2872 O O . LYS A 1 372 ? -10.333 -0.088 25.724 1.00 95.56 372 LYS A O 1
ATOM 2877 N N . ALA A 1 373 ? -10.457 -1.670 27.287 1.00 92.94 373 ALA A N 1
ATOM 2878 C CA . ALA A 1 373 ? -11.405 -2.510 26.549 1.00 92.94 373 ALA A CA 1
ATOM 2879 C C . ALA A 1 373 ? -12.718 -1.792 26.161 1.00 92.94 373 ALA A C 1
ATOM 2881 O O . ALA A 1 373 ? -13.409 -2.248 25.253 1.00 92.94 373 ALA A O 1
ATOM 2882 N N . THR A 1 374 ? -13.075 -0.715 26.868 1.00 93.62 374 THR A N 1
ATOM 2883 C CA . THR A 1 374 ? -14.249 0.132 26.608 1.00 93.62 374 THR A CA 1
ATOM 2884 C C . THR A 1 374 ? -14.043 1.132 25.473 1.00 93.62 374 THR A C 1
ATOM 2886 O O . THR A 1 374 ? -15.031 1.620 24.936 1.00 93.62 374 THR A O 1
ATOM 2889 N N . GLU A 1 375 ? -12.789 1.425 25.124 1.00 93.44 375 GLU A N 1
ATOM 2890 C CA . GLU A 1 375 ? -12.391 2.394 24.091 1.00 93.44 375 GLU A CA 1
ATOM 2891 C C . GLU A 1 375 ? -12.226 1.724 22.714 1.00 93.44 375 GLU A C 1
ATOM 2893 O O . GLU A 1 375 ? -12.070 2.407 21.709 1.00 93.44 375 GLU A O 1
ATOM 2898 N N . LEU A 1 376 ? -12.268 0.385 22.643 1.00 94.06 376 LEU A N 1
ATOM 2899 C CA . LEU A 1 376 ? -11.993 -0.369 21.414 1.00 94.06 376 LEU A CA 1
ATOM 2900 C C . LEU A 1 376 ? -12.919 -0.007 20.253 1.00 94.06 376 LEU A C 1
ATOM 2902 O O . LEU A 1 376 ? -12.428 0.141 19.142 1.00 94.06 376 LEU A O 1
ATOM 2906 N N . GLY A 1 377 ? -14.230 0.117 20.481 1.00 91.12 377 GLY A N 1
ATOM 2907 C CA . GLY A 1 377 ? -15.166 0.477 19.413 1.00 91.12 377 GLY A CA 1
ATOM 2908 C C . GLY A 1 377 ? -14.794 1.808 18.753 1.00 91.12 377 GLY A C 1
ATOM 2909 O O . GLY A 1 377 ? -14.656 1.880 17.531 1.00 91.12 377 GLY A O 1
ATOM 2910 N N . ASP A 1 378 ? -14.524 2.820 19.579 1.00 91.44 378 ASP A N 1
ATOM 2911 C CA . ASP A 1 378 ? -14.169 4.165 19.124 1.00 91.44 378 ASP A CA 1
ATOM 2912 C C . ASP A 1 378 ? -12.807 4.156 18.412 1.00 91.44 378 ASP A C 1
ATOM 2914 O O . ASP A 1 378 ? -12.687 4.659 17.297 1.00 91.44 378 ASP A O 1
ATOM 2918 N N . ARG A 1 379 ? -11.798 3.488 18.994 1.00 93.94 379 ARG A N 1
ATOM 2919 C CA . ARG A 1 379 ? -10.452 3.388 18.403 1.00 93.94 379 ARG A CA 1
ATOM 2920 C C . ARG A 1 379 ? -10.399 2.528 17.144 1.00 93.94 379 ARG A C 1
ATOM 2922 O O . ARG A 1 379 ? -9.532 2.746 16.316 1.00 93.94 379 ARG A O 1
ATOM 2929 N N . LEU A 1 380 ? -11.287 1.556 16.962 1.00 93.12 380 LEU A N 1
ATOM 2930 C CA . LEU A 1 380 ? -11.336 0.754 15.733 1.00 93.12 380 LEU A CA 1
ATOM 2931 C C . LEU A 1 380 ? -12.208 1.397 14.644 1.00 93.12 380 LEU A C 1
ATOM 2933 O O . LEU A 1 380 ? -12.173 0.961 13.492 1.00 93.12 380 LEU A O 1
ATOM 2937 N N . GLY A 1 381 ? -13.027 2.393 14.995 1.00 90.94 381 GLY A N 1
ATOM 2938 C CA . GLY A 1 381 ? -14.018 2.980 14.094 1.00 90.94 381 GLY A CA 1
ATOM 2939 C C . GLY A 1 381 ? -15.178 2.034 13.764 1.00 90.94 381 GLY A C 1
ATOM 2940 O O . GLY A 1 381 ? -15.858 2.216 12.754 1.00 90.94 381 GLY A O 1
ATOM 2941 N N . TYR A 1 382 ? -15.410 1.007 14.589 1.00 89.81 382 TYR A N 1
ATOM 2942 C CA . TYR A 1 382 ? -16.563 0.115 14.475 1.00 89.81 382 TYR A CA 1
ATOM 2943 C C . TYR A 1 382 ? -17.502 0.345 15.658 1.00 89.81 382 TYR A C 1
ATOM 2945 O O . TYR A 1 382 ? -17.079 0.341 16.809 1.00 89.81 382 TYR A O 1
ATOM 2953 N N . GLY A 1 383 ? -18.808 0.459 15.402 1.00 85.81 383 GLY A N 1
ATOM 2954 C CA . GLY A 1 383 ? -19.784 0.516 16.492 1.00 85.81 383 GLY A CA 1
ATOM 2955 C C . GLY A 1 383 ? -19.669 -0.704 17.420 1.00 85.81 383 GLY A C 1
ATOM 2956 O O . GLY A 1 383 ? -19.410 -1.812 16.953 1.00 85.81 383 GLY A O 1
ATOM 2957 N N . LYS A 1 384 ? -19.927 -0.529 18.725 1.00 83.69 384 LYS A N 1
ATOM 2958 C CA . LYS A 1 384 ? -19.741 -1.550 19.790 1.00 83.69 384 LYS A CA 1
ATOM 2959 C C . LYS A 1 384 ? -20.341 -2.936 19.502 1.00 83.69 384 LYS A C 1
ATOM 2961 O O . LYS A 1 384 ? -19.897 -3.949 20.035 1.00 83.69 384 LYS A O 1
ATOM 2966 N N . ASN A 1 385 ? -21.378 -2.998 18.667 1.00 87.75 385 ASN A N 1
ATOM 2967 C CA . ASN A 1 385 ? -22.067 -4.236 18.293 1.00 87.75 385 ASN A CA 1
ATOM 2968 C C . ASN A 1 385 ? -21.829 -4.672 16.842 1.00 87.75 385 ASN A C 1
ATOM 2970 O O . ASN A 1 385 ? -22.463 -5.627 16.387 1.00 87.75 385 ASN A O 1
ATOM 2974 N N . LYS A 1 386 ? -20.928 -4.006 16.112 1.00 93.94 386 LYS A N 1
ATOM 2975 C CA . LYS A 1 386 ? -20.588 -4.385 14.744 1.00 93.94 386 LYS A CA 1
ATOM 2976 C C . LYS A 1 386 ? -19.998 -5.788 14.756 1.00 93.94 386 LYS A C 1
ATOM 2978 O O . LYS A 1 386 ? -19.017 -6.072 15.448 1.00 93.94 386 LYS A O 1
ATOM 2983 N N . SER A 1 387 ? -20.626 -6.654 13.978 1.00 95.19 387 SER A N 1
ATOM 2984 C CA . SER A 1 387 ? -20.134 -7.993 13.702 1.00 95.19 387 SER A CA 1
ATOM 2985 C C . SER A 1 387 ? -19.694 -8.058 12.247 1.00 95.19 387 SER A C 1
ATOM 2987 O O . SER A 1 387 ? -20.275 -7.383 11.395 1.00 95.19 387 SER A O 1
ATOM 2989 N N . LEU A 1 388 ? -18.634 -8.814 11.999 1.00 94.69 388 LEU A N 1
ATOM 2990 C CA . LEU A 1 388 ? -18.099 -9.095 10.673 1.00 94.69 388 LEU A CA 1
ATOM 2991 C C . LEU A 1 388 ? -17.920 -10.602 10.536 1.00 94.69 388 LEU A C 1
ATOM 2993 O O . LEU A 1 388 ? -17.682 -11.293 11.535 1.00 94.69 388 LEU A O 1
ATOM 2997 N N . SER A 1 389 ? -17.991 -11.103 9.307 1.00 94.31 389 SER A N 1
ATOM 2998 C CA . SER A 1 389 ? -17.609 -12.485 9.047 1.00 94.31 389 SER A CA 1
ATOM 2999 C C . SER A 1 389 ? -16.106 -12.662 9.297 1.00 94.31 389 SER A C 1
ATOM 3001 O O . SER A 1 389 ? -15.314 -11.727 9.144 1.00 94.31 389 SER A O 1
ATOM 3003 N N . LEU A 1 390 ? -15.679 -13.874 9.658 1.00 94.62 390 LEU A N 1
ATOM 3004 C CA . LEU A 1 390 ? -14.250 -14.170 9.818 1.00 94.62 390 LEU A CA 1
ATOM 3005 C C . LEU A 1 390 ? -13.457 -13.942 8.519 1.00 94.62 390 LEU A C 1
ATOM 3007 O O . LEU A 1 390 ? -12.301 -13.540 8.579 1.00 94.62 390 LEU A O 1
ATOM 3011 N N . ALA A 1 391 ? -14.082 -14.147 7.355 1.00 94.69 391 ALA A N 1
ATOM 3012 C CA . ALA A 1 391 ? -13.466 -13.865 6.060 1.00 94.69 391 ALA A CA 1
ATOM 3013 C C . ALA A 1 391 ? -13.258 -12.357 5.835 1.00 94.69 391 ALA A C 1
ATOM 3015 O O . ALA A 1 391 ? -12.216 -11.952 5.326 1.00 94.69 391 ALA A O 1
ATOM 3016 N N . ASP A 1 392 ? -14.209 -11.515 6.249 1.00 95.31 392 ASP A N 1
ATOM 3017 C CA . ASP A 1 392 ? -14.048 -10.058 6.178 1.00 95.31 392 ASP A CA 1
ATOM 3018 C C . ASP A 1 392 ? -12.956 -9.574 7.128 1.00 95.31 392 ASP A C 1
ATOM 3020 O O . ASP A 1 392 ? -12.114 -8.783 6.721 1.00 95.31 392 ASP A O 1
ATOM 3024 N N . LEU A 1 393 ? -12.909 -10.109 8.354 1.00 96.00 393 LEU A N 1
ATOM 3025 C CA . LEU A 1 393 ? -11.825 -9.826 9.300 1.00 96.00 393 LEU A CA 1
ATOM 3026 C C . LEU A 1 393 ? -10.457 -10.223 8.735 1.00 96.00 393 LEU A C 1
ATOM 3028 O O . LEU A 1 393 ? -9.501 -9.469 8.892 1.00 96.00 393 LEU A O 1
ATOM 3032 N N . ALA A 1 394 ? -10.369 -11.362 8.044 1.00 96.50 394 ALA A N 1
ATOM 3033 C CA . ALA A 1 394 ? -9.142 -11.803 7.387 1.00 96.50 394 ALA A CA 1
ATOM 3034 C C . ALA A 1 394 ? -8.668 -10.795 6.335 1.00 96.50 394 ALA A C 1
ATOM 3036 O O . ALA A 1 394 ? -7.504 -10.409 6.333 1.00 96.50 394 ALA A O 1
ATOM 3037 N N . ARG A 1 395 ? -9.579 -10.330 5.469 1.00 97.38 395 ARG A N 1
ATOM 3038 C CA . ARG A 1 395 ? -9.264 -9.320 4.446 1.00 97.38 395 ARG A CA 1
ATOM 3039 C C . ARG A 1 395 ? -8.865 -7.989 5.069 1.00 97.38 395 ARG A C 1
ATOM 3041 O O . ARG A 1 395 ? -7.899 -7.380 4.620 1.00 97.38 395 ARG A O 1
ATOM 3048 N N . THR A 1 396 ? -9.566 -7.558 6.117 1.00 97.31 396 THR A N 1
ATOM 3049 C CA . THR A 1 396 ? -9.219 -6.346 6.867 1.00 97.31 396 THR A CA 1
ATOM 3050 C C . THR A 1 396 ? -7.798 -6.436 7.417 1.00 97.31 396 THR A C 1
ATOM 3052 O O . THR A 1 396 ? -7.007 -5.534 7.158 1.00 97.31 396 THR A O 1
ATOM 3055 N N . LEU A 1 397 ? -7.457 -7.539 8.093 1.00 97.75 397 LEU A N 1
ATOM 3056 C CA . LEU A 1 397 ? -6.115 -7.790 8.628 1.00 97.75 397 LEU A CA 1
ATOM 3057 C C . LEU A 1 397 ? -5.055 -7.835 7.530 1.00 97.75 397 LEU A C 1
ATOM 3059 O O . LEU A 1 397 ? -4.020 -7.195 7.662 1.00 97.75 397 LEU A O 1
ATOM 3063 N N . PHE A 1 398 ? -5.319 -8.553 6.438 1.00 98.31 398 PHE A N 1
ATOM 3064 C CA . PHE A 1 398 ? -4.406 -8.633 5.302 1.00 98.31 398 PHE A CA 1
ATOM 3065 C C . PHE A 1 398 ? -4.074 -7.239 4.763 1.00 98.31 398 PHE A C 1
ATOM 3067 O O . PHE A 1 398 ? -2.906 -6.889 4.637 1.00 98.31 398 PHE A O 1
ATOM 3074 N N . ARG A 1 399 ? -5.090 -6.402 4.531 1.00 97.88 399 ARG A N 1
ATOM 3075 C CA . ARG A 1 399 ? -4.902 -5.024 4.052 1.00 97.88 399 ARG A CA 1
ATOM 3076 C C . ARG A 1 399 ? -4.150 -4.154 5.056 1.00 97.88 399 ARG A C 1
ATOM 3078 O O . ARG A 1 399 ? -3.320 -3.360 4.640 1.00 97.88 399 ARG A O 1
ATOM 3085 N N . GLU A 1 400 ? -4.397 -4.312 6.357 1.00 96.88 400 GLU A N 1
ATOM 3086 C CA . GLU A 1 400 ? -3.629 -3.613 7.399 1.00 96.88 400 GLU A CA 1
ATOM 3087 C C . GLU A 1 400 ? -2.147 -4.013 7.368 1.00 96.88 400 GLU A C 1
ATOM 3089 O O . GLU A 1 400 ? -1.284 -3.140 7.394 1.00 96.88 400 GLU A O 1
ATOM 3094 N N . ILE A 1 401 ? -1.850 -5.308 7.220 1.00 97.50 401 ILE A N 1
ATOM 3095 C CA . ILE A 1 401 ? -0.480 -5.827 7.108 1.00 97.50 401 ILE A CA 1
ATOM 3096 C C . ILE A 1 401 ? 0.208 -5.278 5.851 1.00 97.50 401 ILE A C 1
ATOM 3098 O O . ILE A 1 401 ? 1.316 -4.752 5.950 1.00 97.50 401 ILE A O 1
ATOM 3102 N N . LYS A 1 402 ? -0.461 -5.313 4.686 1.00 97.19 402 LYS A N 1
ATOM 3103 C CA . LYS A 1 402 ? 0.060 -4.693 3.453 1.00 97.19 402 LYS A CA 1
ATOM 3104 C C . LYS A 1 402 ? 0.271 -3.186 3.635 1.00 97.19 402 LYS A C 1
ATOM 3106 O O . LYS A 1 402 ? 1.271 -2.647 3.179 1.00 97.19 402 LYS A O 1
ATOM 3111 N N . GLY A 1 403 ? -0.633 -2.504 4.337 1.00 96.44 403 GLY A N 1
ATOM 3112 C CA . GLY A 1 403 ? -0.500 -1.085 4.663 1.00 96.44 403 GLY A CA 1
ATOM 3113 C C . GLY A 1 403 ? 0.762 -0.766 5.472 1.00 96.44 403 GLY A C 1
ATOM 3114 O O . GLY A 1 403 ? 1.419 0.232 5.175 1.00 96.44 403 GLY A O 1
ATOM 3115 N N . CYS A 1 404 ? 1.119 -1.612 6.444 1.00 95.50 404 CYS A N 1
ATOM 3116 C CA . CYS A 1 404 ? 2.365 -1.501 7.213 1.00 95.50 404 CYS A CA 1
ATOM 3117 C C . CYS A 1 404 ? 3.609 -1.796 6.359 1.00 95.50 404 CYS A C 1
ATOM 3119 O O . CYS A 1 404 ? 4.605 -1.086 6.458 1.00 95.50 404 CYS A O 1
ATOM 3121 N N . GLU A 1 405 ? 3.547 -2.797 5.480 1.00 95.00 405 GLU A N 1
ATOM 3122 C CA . GLU A 1 405 ? 4.649 -3.145 4.571 1.00 95.00 405 GLU A CA 1
ATOM 3123 C C . GLU A 1 405 ? 5.059 -1.949 3.699 1.00 95.00 405 GLU A C 1
ATOM 3125 O O . GLU A 1 405 ? 6.230 -1.568 3.652 1.00 95.00 405 GLU A O 1
ATOM 3130 N N . PHE A 1 406 ? 4.086 -1.271 3.080 1.00 95.81 406 PHE A N 1
ATOM 3131 C CA . PHE A 1 406 ? 4.375 -0.103 2.243 1.00 95.81 406 PHE A CA 1
ATOM 3132 C C . PHE A 1 406 ? 4.794 1.138 3.042 1.00 95.81 406 PHE A C 1
ATOM 3134 O O . PHE A 1 406 ? 5.470 2.015 2.491 1.00 95.81 406 PHE A O 1
ATOM 3141 N N . ALA A 1 407 ? 4.472 1.200 4.340 1.00 93.94 407 ALA A N 1
ATOM 3142 C CA . ALA A 1 407 ? 4.939 2.257 5.238 1.00 93.94 407 ALA A CA 1
ATOM 3143 C C . ALA A 1 407 ? 6.458 2.195 5.511 1.00 93.94 407 ALA A C 1
ATOM 3145 O O . ALA A 1 407 ? 7.001 3.127 6.102 1.00 93.94 407 ALA A O 1
ATOM 3146 N N . GLY A 1 408 ? 7.150 1.153 5.028 1.00 86.06 408 GLY A N 1
ATOM 3147 C CA . GLY A 1 408 ? 8.602 0.987 5.146 1.00 86.06 408 GLY A CA 1
ATOM 3148 C C . GLY A 1 408 ? 9.034 0.151 6.350 1.00 86.06 408 GLY A C 1
ATOM 3149 O O . GLY A 1 408 ? 10.213 0.154 6.705 1.00 86.06 408 GLY A O 1
ATOM 3150 N N . ASP A 1 409 ? 8.100 -0.556 6.985 1.00 83.06 409 ASP A N 1
ATOM 3151 C CA . ASP A 1 409 ? 8.389 -1.405 8.133 1.00 83.06 409 ASP A CA 1
ATOM 3152 C C . ASP A 1 409 ? 8.950 -2.760 7.697 1.00 83.06 409 ASP A C 1
ATOM 3154 O O . ASP A 1 409 ? 8.440 -3.402 6.781 1.00 83.06 409 ASP A O 1
ATOM 3158 N N . ASN A 1 410 ? 9.984 -3.239 8.391 1.00 83.69 410 ASN A N 1
ATOM 3159 C CA . ASN A 1 410 ? 10.474 -4.592 8.164 1.00 83.69 410 ASN A CA 1
ATOM 3160 C C . ASN A 1 410 ? 9.611 -5.600 8.935 1.00 83.69 410 ASN A C 1
ATOM 3162 O O . ASN A 1 410 ? 9.683 -5.695 10.165 1.00 83.69 410 ASN A O 1
ATOM 3166 N N . LEU A 1 411 ? 8.750 -6.312 8.210 1.00 88.44 411 LEU A N 1
ATOM 3167 C CA . LEU A 1 411 ? 7.753 -7.203 8.803 1.00 88.44 411 LEU A CA 1
ATOM 3168 C C . LEU A 1 411 ? 8.222 -8.656 8.930 1.00 88.44 411 LEU A C 1
ATOM 3170 O O . LEU A 1 411 ? 7.721 -9.376 9.795 1.00 88.44 411 LEU A O 1
ATOM 3174 N N . TRP A 1 412 ? 9.170 -9.079 8.093 1.00 86.56 412 TRP A N 1
ATOM 3175 C CA . TRP A 1 412 ? 9.443 -10.496 7.822 1.00 86.56 412 TRP A CA 1
ATOM 3176 C C . TRP A 1 412 ? 10.773 -11.009 8.403 1.00 86.56 412 TRP A C 1
ATOM 3178 O O . TRP A 1 412 ? 11.299 -12.009 7.922 1.00 86.56 412 TRP A O 1
ATOM 3188 N N . GLN A 1 413 ? 11.333 -10.327 9.411 1.00 64.94 413 GLN A N 1
ATOM 3189 C CA . GLN A 1 413 ? 12.577 -10.746 10.081 1.00 64.94 413 GLN A CA 1
ATOM 3190 C C . GLN A 1 413 ? 12.395 -11.885 11.082 1.00 64.94 413 GLN A C 1
ATOM 3192 O O . GLN A 1 413 ? 11.347 -11.917 11.771 1.00 64.94 413 GLN A O 1
#

Radius of gyration: 34.01 Å; Cα contacts (8 Å, |Δi|>4): 506; chains: 1; bounding box: 81×64×94 Å